Protein AF-A0A5D6V0F7-F1 (afdb_monomer)

Secondary structure (DSSP, 8-state):
----TTSPPTTGGG-TTSEETTEE--HHHHHTT-S---SSSS--HHHHTTS-GGGHHHHHHHHHHS--HHHHHHHHTT---SS-TTTS----HHHHHHHHHHHHHHHTS-HHHHHIIIIITTTT--S-TTPPTT-TTSPPPEETT-PBPPP---TTTGGGTT----HHHHHHHHHHHHT--SHHHHHHTS--EE-TTS-EE-SS-EEEE-TTS-EEEEEEEEETTEEEEEEEEGGGTEEEEEEESEE-TTHHHHHHHHHHHHHHHHH---HHHHHHHHHHTSTT---HHHHHHHHHHH-TT----HHHHHHHHHHHHHTT-HHHHHHHHHHHHHH-TT-HHHHHHHHHHHHHTT-HHHHHHHHHHHHHH-TT-HHHHHHHHHHHHHTT-

Organism: NCBI:txid2606448

InterPro domains:
  IPR001466 Beta-lactamase-related [PF00144] (17-261)
  IPR011990 Tetratricopeptide-like helical domain superfamily [G3DSA:1.25.40.10] (270-389)
  IPR011990 Tetratricopeptide-like helical domain superfamily [SSF48452] (279-384)
  IPR012338 Beta-lactamase/transpeptidase-like [G3DSA:3.40.710.10] (6-268)
  IPR012338 Beta-lactamase/transpeptidase-like [SSF56601] (15-266)
  IPR019734 Tetratricopeptide repeat [PS50005] (306-339)
  IPR019734 Tetratricopeptide repeat [PS50005] (340-373)
  IPR019734 Tetratricopeptide repeat [SM00028] (306-339)
  IPR019734 Tetratricopeptide repeat [SM00028] (340-373)

Sequence (389 aa):
MPLSYDHCPHSLGKYPNLAYAGQPIKLVHLANTTSALPDNLPDLTAILQQAPPDSIPALILRASSTYTKQQFYADLHAVKPDTVPGLIPRHSNAGAQLLAYILESVYQTPYEKLVEKYIAKPLQLQSAVQAKAGNSQLAVGHNEKGHRMPYHFIGNLEPSGGLRYSAADMVKYLAYQLAESNKAVALSHQITWGRVDAEAIGLNWTMRQTPDSKRQFVHTGGTFGFASYCSFYPELGFGIVVLANESDPQTQGRLWDLAHQIVEGVYGVPPALQAFRSALASKDHGRALDVYNAVKKTHPELHLSEDAVNEWGYVLARQGQIKQAVELFQLNVDLHPNSWNTYDSLGEAYEMQGNSALAISNYQQSLALNPQNTGAVEHLKKLRVGAGK

Nearest PDB structures (foldseek):
  8umr-assembly1_A  TM=6.926E-01  e=6.470E-05  synthetic construct
  8ump-assembly1_A  TM=6.816E-01  e=7.873E-05  synthetic construct
  6b85-assembly1_J  TM=5.996E-01  e=1.418E-04  synthetic construct
  7bev-assembly1_A  TM=6.591E-01  e=6.512E-03  Homo sapiens
  3wxx-assembly2_C  TM=4.905E-01  e=9.642E-03  Aeromonas hydrophila

Structure (mmCIF, N/CA/C/O backbone):
data_AF-A0A5D6V0F7-F1
#
_entry.id   AF-A0A5D6V0F7-F1
#
loop_
_atom_site.group_PDB
_atom_site.id
_atom_site.type_symbol
_atom_site.label_atom_id
_atom_site.label_alt_id
_atom_site.label_comp_id
_atom_site.label_asym_id
_atom_site.label_entity_id
_atom_site.label_seq_id
_atom_site.pdbx_PDB_ins_code
_atom_site.Cartn_x
_atom_site.Cartn_y
_atom_site.Cartn_z
_atom_site.occupancy
_atom_site.B_iso_or_equiv
_atom_site.auth_seq_id
_atom_site.auth_comp_id
_atom_site.auth_asym_id
_atom_site.auth_atom_id
_atom_site.pdbx_PDB_model_num
ATOM 1 N N . MET A 1 1 ? -7.078 11.635 -28.060 1.00 26.28 1 MET A N 1
ATOM 2 C CA . MET A 1 1 ? -7.978 10.492 -27.806 1.00 26.28 1 MET A CA 1
ATOM 3 C C . MET A 1 1 ? -7.935 10.205 -26.319 1.00 26.28 1 MET A C 1
ATOM 5 O O . MET A 1 1 ? -6.824 10.149 -25.801 1.00 26.28 1 MET A O 1
ATOM 9 N N . PRO A 1 2 ? -9.071 10.104 -25.614 1.00 27.70 2 PRO A N 1
ATOM 10 C CA . PRO A 1 2 ? -9.033 9.632 -24.241 1.00 27.70 2 PRO A CA 1
ATOM 11 C C . PRO A 1 2 ? -8.562 8.177 -24.297 1.00 27.70 2 PRO A C 1
ATOM 13 O O . PRO A 1 2 ? -9.155 7.360 -25.000 1.00 27.70 2 PRO A O 1
ATOM 16 N N . LEU A 1 3 ? -7.445 7.872 -23.640 1.00 36.00 3 LEU A N 1
ATOM 17 C CA . LEU A 1 3 ? -7.059 6.495 -23.359 1.00 36.00 3 LEU A CA 1
ATOM 18 C C . LEU A 1 3 ? -8.162 5.926 -22.461 1.00 36.00 3 LEU A C 1
ATOM 20 O O . LEU A 1 3 ? -8.153 6.141 -21.256 1.00 36.00 3 LEU A O 1
ATOM 24 N N . SER A 1 4 ? -9.164 5.275 -23.048 1.00 41.28 4 SER A N 1
ATOM 25 C CA . SER A 1 4 ? -10.044 4.396 -22.286 1.00 41.28 4 SER A CA 1
ATOM 26 C C . SER A 1 4 ? -9.151 3.248 -21.818 1.00 41.28 4 SER A C 1
ATOM 28 O O . SER A 1 4 ? -8.715 2.421 -22.622 1.00 41.28 4 SER A O 1
ATOM 30 N N . TYR A 1 5 ? -8.816 3.236 -20.527 1.00 54.44 5 TYR A N 1
ATOM 31 C CA . TYR A 1 5 ? -7.991 2.198 -19.898 1.00 54.44 5 TYR A CA 1
ATOM 32 C C . TYR A 1 5 ? -8.619 0.795 -19.977 1.00 54.44 5 TYR A C 1
ATOM 34 O O . TYR A 1 5 ? -7.986 -0.183 -19.581 1.00 54.44 5 TYR A O 1
ATOM 42 N N . ASP A 1 6 ? -9.836 0.695 -20.525 1.00 52.91 6 ASP A N 1
ATOM 43 C CA . ASP A 1 6 ? -10.546 -0.551 -20.805 1.00 52.91 6 ASP A CA 1
ATOM 44 C C . ASP A 1 6 ? -9.949 -1.370 -21.949 1.00 52.91 6 ASP A C 1
ATOM 46 O O . ASP A 1 6 ? -10.315 -2.535 -22.120 1.00 52.91 6 ASP A O 1
ATOM 50 N N . HIS A 1 7 ? -9.048 -0.786 -22.739 1.00 56.06 7 HIS A N 1
ATOM 51 C CA . HIS A 1 7 ? -8.465 -1.460 -23.890 1.00 56.06 7 HIS A CA 1
ATOM 52 C C . HIS A 1 7 ? -7.296 -2.360 -23.477 1.00 56.06 7 HIS A C 1
ATOM 54 O O . HIS A 1 7 ? -6.361 -1.937 -22.793 1.00 56.06 7 HIS A O 1
ATOM 60 N N . CYS A 1 8 ? -7.324 -3.601 -23.964 1.00 56.31 8 CYS A N 1
ATOM 61 C CA . CYS A 1 8 ? -6.153 -4.467 -23.995 1.00 56.31 8 CYS A CA 1
ATOM 62 C C . CYS A 1 8 ? -5.141 -3.862 -24.991 1.00 56.31 8 CYS A C 1
ATOM 64 O O . CYS A 1 8 ? -5.487 -3.681 -26.164 1.00 56.31 8 CYS A O 1
ATOM 66 N N . PRO A 1 9 ? -3.917 -3.496 -24.570 1.00 60.56 9 PRO A N 1
ATOM 67 C CA . PRO A 1 9 ? -2.890 -3.001 -25.477 1.00 60.56 9 PRO A CA 1
ATOM 68 C C . PRO A 1 9 ? -2.654 -3.989 -26.618 1.00 60.56 9 PRO A C 1
ATOM 70 O O . PRO A 1 9 ? -2.583 -5.195 -26.393 1.00 60.56 9 PRO A O 1
ATOM 73 N N . HIS A 1 10 ? -2.436 -3.494 -27.837 1.00 57.69 10 HIS A N 1
ATOM 74 C CA . HIS A 1 10 ? -2.118 -4.355 -28.983 1.00 57.69 10 HIS A CA 1
ATOM 75 C C . HIS A 1 10 ? -0.877 -5.241 -28.730 1.00 57.69 10 HIS A C 1
ATOM 77 O O . HIS A 1 10 ? -0.786 -6.354 -29.243 1.00 57.69 10 HIS A O 1
ATOM 83 N N . SER A 1 11 ? 0.051 -4.787 -27.876 1.00 60.19 11 SER A N 1
ATOM 84 C CA . SER A 1 11 ? 1.195 -5.571 -27.394 1.00 60.19 11 SER A CA 1
ATOM 85 C C . SER A 1 11 ? 0.802 -6.770 -26.519 1.00 60.19 11 SER A C 1
ATOM 87 O O . SER A 1 11 ? 1.463 -7.803 -26.606 1.00 60.19 11 SER A O 1
ATOM 89 N N . LEU A 1 12 ? -0.280 -6.676 -25.734 1.00 63.06 12 LEU A N 1
ATOM 90 C CA . LEU A 1 12 ? -0.819 -7.790 -24.941 1.00 63.06 12 LEU A CA 1
ATOM 91 C C . LEU A 1 12 ? -1.639 -8.774 -25.783 1.00 63.06 12 LEU A C 1
ATOM 93 O O . LEU A 1 12 ? -1.770 -9.929 -25.397 1.00 63.06 12 LEU A O 1
ATOM 97 N N . GLY A 1 13 ? -2.106 -8.381 -26.974 1.00 62.00 13 GLY A N 1
ATOM 98 C CA . GLY A 1 13 ? -2.777 -9.288 -27.918 1.00 62.00 13 GLY A CA 1
ATOM 99 C C . GLY A 1 13 ? -1.926 -10.492 -28.360 1.00 62.00 13 GLY A C 1
ATOM 100 O O . GLY A 1 13 ? -2.460 -11.460 -28.891 1.00 62.00 13 GLY A O 1
ATOM 101 N N . LYS A 1 14 ? -0.610 -10.463 -28.105 1.00 76.75 14 LYS A N 1
ATOM 102 C CA . LYS A 1 14 ? 0.324 -11.585 -28.315 1.00 76.75 14 LYS A CA 1
ATOM 103 C C . LYS A 1 14 ? 0.365 -12.588 -27.150 1.00 76.75 14 LYS A C 1
ATOM 105 O O . LYS A 1 14 ? 1.062 -13.593 -27.250 1.00 76.75 14 LYS A O 1
ATOM 110 N N . TYR A 1 15 ? -0.376 -12.330 -26.073 1.00 85.88 15 TYR A N 1
ATOM 111 C CA . TYR A 1 15 ? -0.377 -13.114 -24.839 1.00 85.88 15 TYR A CA 1
ATOM 112 C C . TYR A 1 15 ? -1.802 -13.553 -24.468 1.00 85.88 15 TYR A C 1
ATOM 114 O O . TYR A 1 15 ? -2.392 -13.029 -23.521 1.00 85.88 15 TYR A O 1
ATOM 122 N N . PRO A 1 16 ? -2.389 -14.525 -25.192 1.00 87.38 16 PRO A N 1
ATOM 123 C CA . PRO A 1 16 ? -3.743 -15.006 -24.904 1.00 87.38 16 PRO A CA 1
ATOM 124 C C . PRO A 1 16 ? -3.869 -15.654 -23.515 1.00 87.38 16 PRO A C 1
ATOM 126 O O . PRO A 1 16 ? -4.972 -15.773 -22.992 1.00 87.38 16 PRO A O 1
ATOM 129 N N . ASN A 1 17 ? -2.746 -16.055 -22.907 1.00 92.50 17 ASN A N 1
ATOM 130 C CA . ASN A 1 17 ? -2.675 -16.591 -21.550 1.00 92.50 17 ASN A CA 1
ATOM 131 C C . ASN A 1 17 ? -2.894 -15.528 -20.456 1.00 92.50 17 ASN A C 1
ATOM 133 O O . ASN A 1 17 ? -3.180 -15.888 -19.319 1.00 92.50 17 ASN A O 1
ATOM 137 N N . LEU A 1 18 ? -2.803 -14.232 -20.778 1.00 92.88 18 LEU A N 1
ATOM 138 C CA . LEU A 1 18 ? -3.062 -13.129 -19.843 1.00 92.88 18 LEU A CA 1
ATOM 139 C C . LEU A 1 18 ? -4.557 -12.808 -19.756 1.00 92.88 18 LEU A C 1
ATOM 141 O O . LEU A 1 18 ? -4.997 -11.667 -19.922 1.00 92.88 18 LEU A O 1
ATOM 145 N N . ALA A 1 19 ? -5.340 -13.853 -19.519 1.00 92.50 19 ALA A N 1
ATOM 146 C CA . ALA A 1 19 ? -6.777 -13.803 -19.348 1.00 92.50 19 ALA A CA 1
ATOM 147 C C . ALA A 1 19 ? -7.229 -14.921 -18.405 1.00 92.50 19 ALA A C 1
ATOM 149 O O . ALA A 1 19 ? -6.636 -15.998 -18.376 1.00 92.50 19 ALA A O 1
ATOM 150 N N . TYR A 1 20 ? -8.324 -14.688 -17.687 1.00 93.62 20 TYR A N 1
ATOM 151 C CA . TYR A 1 20 ? -9.005 -15.712 -16.897 1.00 93.62 20 TYR A CA 1
ATOM 152 C C . TYR A 1 20 ? -10.447 -15.838 -17.371 1.00 93.62 20 TYR A C 1
ATOM 154 O O . TYR A 1 20 ? -11.143 -14.833 -17.489 1.00 93.62 20 TYR A O 1
ATOM 162 N N . ALA A 1 21 ? -10.898 -17.059 -17.670 1.00 92.06 21 ALA A N 1
ATOM 163 C CA . ALA A 1 21 ? -12.250 -17.318 -18.181 1.00 92.06 21 ALA A CA 1
ATOM 164 C C . ALA A 1 21 ? -12.651 -16.402 -19.366 1.00 92.06 21 ALA A C 1
ATOM 166 O O . ALA A 1 21 ? -13.784 -15.936 -19.461 1.00 92.06 21 ALA A O 1
ATOM 167 N N . GLY A 1 22 ? -11.699 -16.106 -20.260 1.00 88.56 22 GLY A N 1
ATOM 168 C CA . GLY A 1 22 ? -11.904 -15.227 -21.418 1.00 88.56 22 GLY A CA 1
ATOM 169 C C . GLY A 1 22 ? -11.864 -13.721 -21.119 1.00 88.56 22 GLY A C 1
ATOM 170 O O . GLY A 1 22 ? -11.956 -12.933 -22.055 1.00 88.56 22 GLY A O 1
ATOM 171 N N . GLN A 1 23 ? -11.690 -13.309 -19.859 1.00 91.00 23 GLN A N 1
ATOM 172 C CA . GLN A 1 23 ? -11.535 -11.907 -19.463 1.00 91.00 23 GLN A CA 1
ATOM 173 C C . GLN A 1 23 ? -10.049 -11.512 -19.461 1.00 91.00 23 GLN A C 1
ATOM 175 O O . GLN A 1 23 ? -9.295 -12.030 -18.631 1.00 91.00 23 GLN A O 1
ATOM 180 N N . PRO A 1 24 ? -9.597 -10.626 -20.370 1.00 91.88 24 PRO A N 1
ATOM 181 C CA . PRO A 1 24 ? -8.190 -10.256 -20.474 1.00 91.88 24 PRO A CA 1
ATOM 182 C C . PRO A 1 24 ? -7.754 -9.264 -19.390 1.00 91.88 24 PRO A C 1
ATOM 184 O O . PRO A 1 24 ? -8.543 -8.461 -18.883 1.00 91.88 24 PRO A O 1
ATOM 187 N N . ILE A 1 25 ? -6.454 -9.256 -19.096 1.00 92.56 25 ILE A N 1
ATOM 188 C CA . ILE A 1 25 ? -5.818 -8.187 -18.321 1.00 92.56 25 ILE A CA 1
ATOM 189 C C . ILE A 1 25 ? -5.857 -6.874 -19.124 1.00 92.56 25 ILE A C 1
ATOM 191 O O . ILE A 1 25 ? -5.524 -6.836 -20.310 1.00 92.56 25 ILE A O 1
ATOM 195 N N . LYS A 1 26 ? -6.247 -5.779 -18.463 1.00 92.19 26 LYS A N 1
ATOM 196 C CA . LYS A 1 26 ? -6.319 -4.417 -19.012 1.00 92.19 26 LYS A CA 1
ATOM 197 C C . LYS A 1 26 ? -5.250 -3.526 -18.381 1.00 92.19 26 LYS A C 1
ATOM 199 O O . LYS A 1 26 ? -4.721 -3.848 -17.318 1.00 92.19 26 LYS A O 1
ATOM 204 N N . LEU A 1 27 ? -4.984 -2.365 -18.987 1.00 92.00 27 LEU A N 1
ATOM 205 C CA . LEU A 1 27 ? -4.040 -1.382 -18.435 1.00 92.00 27 LEU A CA 1
ATOM 206 C C . LEU A 1 27 ? -4.417 -0.933 -17.024 1.00 92.00 27 LEU A C 1
ATOM 208 O O . LEU A 1 27 ? -3.541 -0.833 -16.170 1.00 92.00 27 LEU A O 1
ATOM 212 N N . VAL A 1 28 ? -5.710 -0.702 -16.777 1.00 93.81 28 VAL A N 1
ATOM 213 C CA . VAL A 1 28 ? -6.185 -0.319 -15.442 1.00 93.81 28 VAL A CA 1
ATOM 214 C C . VAL A 1 28 ? -5.853 -1.388 -14.402 1.00 93.81 28 VAL A C 1
ATOM 216 O O . VAL A 1 28 ? -5.380 -1.030 -13.334 1.00 93.81 28 VAL A O 1
ATOM 219 N N . HIS A 1 29 ? -5.961 -2.680 -14.741 1.00 95.12 29 HIS A N 1
ATOM 220 C CA . HIS A 1 29 ? -5.650 -3.763 -13.803 1.00 95.12 29 HIS A CA 1
ATOM 221 C C . HIS A 1 29 ? -4.162 -3.800 -13.419 1.00 95.12 29 HIS A C 1
ATOM 223 O O . HIS A 1 29 ? -3.817 -4.150 -12.294 1.00 95.12 29 HIS A O 1
ATOM 229 N N . LEU A 1 30 ? -3.263 -3.450 -14.348 1.00 94.75 30 LEU A N 1
ATOM 230 C CA . LEU A 1 30 ? -1.832 -3.309 -14.046 1.00 94.75 30 LEU A CA 1
ATOM 231 C C . LEU A 1 30 ? -1.581 -2.105 -13.133 1.00 94.75 30 LEU A C 1
ATOM 233 O O . LEU A 1 30 ? -0.787 -2.190 -12.205 1.00 94.75 30 LEU A O 1
ATOM 237 N N . ALA A 1 31 ? -2.261 -0.991 -13.408 1.00 94.69 31 ALA A N 1
ATOM 238 C CA . ALA A 1 31 ? -2.052 0.278 -12.723 1.00 94.69 31 ALA A CA 1
ATOM 239 C C . ALA A 1 31 ? -2.743 0.378 -11.356 1.00 94.69 31 ALA A C 1
ATOM 241 O O . ALA A 1 31 ? -2.400 1.264 -10.589 1.00 94.69 31 ALA A O 1
ATOM 242 N N . ASN A 1 32 ? -3.707 -0.485 -11.047 1.00 94.75 32 ASN A N 1
ATOM 243 C CA . ASN A 1 32 ? -4.410 -0.499 -9.762 1.00 94.75 32 ASN A CA 1
ATOM 244 C C . ASN A 1 32 ? -4.220 -1.815 -8.995 1.00 94.75 32 ASN A C 1
ATOM 246 O O . ASN A 1 32 ? -5.048 -2.154 -8.160 1.00 94.75 32 ASN A O 1
ATOM 250 N N . THR A 1 33 ? -3.165 -2.562 -9.340 1.00 93.88 33 THR A N 1
ATOM 251 C CA . THR A 1 33 ? -2.746 -3.817 -8.695 1.00 93.88 33 THR A CA 1
ATOM 252 C C . THR A 1 33 ? -3.777 -4.954 -8.723 1.00 93.88 33 THR A C 1
ATOM 254 O O . THR A 1 33 ? -3.645 -5.926 -7.999 1.00 93.88 33 THR A O 1
ATOM 257 N N . THR A 1 34 ? -4.767 -4.941 -9.619 1.00 95.12 34 THR A N 1
ATOM 258 C CA . THR A 1 34 ? -5.782 -6.019 -9.728 1.00 95.12 34 THR A CA 1
ATOM 259 C C . THR A 1 34 ? -5.563 -6.955 -10.923 1.00 95.12 34 THR A C 1
ATOM 261 O O . THR A 1 34 ? -6.461 -7.672 -11.364 1.00 95.12 34 THR A O 1
ATOM 264 N N . SER A 1 35 ? -4.358 -6.959 -11.495 1.00 94.88 35 SER A N 1
ATOM 265 C CA . SER A 1 35 ? -4.031 -7.696 -12.728 1.00 94.88 35 SER A CA 1
ATOM 266 C C . SER A 1 35 ? -4.088 -9.217 -12.620 1.00 94.88 35 SER A C 1
ATOM 268 O O . SER A 1 35 ? -4.150 -9.883 -13.649 1.00 94.88 35 SER A O 1
ATOM 270 N N . ALA A 1 36 ? -4.049 -9.760 -11.403 1.00 94.12 36 ALA A N 1
ATOM 271 C CA . ALA A 1 36 ? -3.846 -11.180 -11.132 1.00 94.12 36 ALA A CA 1
ATOM 272 C C . ALA A 1 36 ? -2.508 -11.756 -11.656 1.00 94.12 36 ALA A C 1
ATOM 274 O O . ALA A 1 36 ? -2.341 -12.975 -11.684 1.00 94.12 36 ALA A O 1
ATOM 275 N N . LEU A 1 37 ? -1.541 -10.906 -12.021 1.00 94.38 37 LEU A N 1
ATOM 276 C CA . LEU A 1 37 ? -0.167 -11.327 -12.304 1.00 94.38 37 LEU A CA 1
ATOM 277 C C . LEU A 1 37 ? 0.550 -11.796 -11.025 1.00 94.38 37 LEU A C 1
ATOM 279 O O . LEU A 1 37 ? 0.178 -11.362 -9.931 1.00 94.38 37 LEU A O 1
ATOM 283 N N . PRO A 1 38 ? 1.584 -12.654 -11.145 1.00 93.00 38 PRO A N 1
ATOM 284 C CA . PRO A 1 38 ? 2.461 -12.973 -10.021 1.00 93.00 38 PRO A CA 1
ATOM 285 C C . PRO A 1 38 ? 3.159 -11.714 -9.502 1.00 93.00 38 PRO A C 1
ATOM 287 O O . PRO A 1 38 ? 3.306 -10.731 -10.234 1.00 93.00 38 PRO A O 1
ATOM 290 N N . ASP A 1 39 ? 3.626 -11.749 -8.252 1.00 90.31 39 ASP A N 1
ATOM 291 C CA . ASP A 1 39 ? 4.276 -10.575 -7.671 1.00 90.31 39 ASP A CA 1
ATOM 292 C C . ASP A 1 39 ? 5.560 -10.213 -8.434 1.00 90.31 39 ASP A C 1
ATOM 294 O O . ASP A 1 39 ? 5.743 -9.077 -8.865 1.00 90.31 39 ASP A O 1
ATOM 298 N N . ASN A 1 40 ? 6.414 -11.204 -8.703 1.00 90.19 40 ASN A N 1
ATOM 299 C CA . ASN A 1 40 ? 7.696 -11.009 -9.374 1.00 90.19 40 ASN A CA 1
ATOM 300 C C . ASN A 1 40 ? 7.862 -11.950 -10.570 1.00 90.19 40 ASN A C 1
ATOM 302 O O . ASN A 1 40 ? 7.380 -13.082 -10.562 1.00 90.19 40 ASN A O 1
ATOM 306 N N . LEU A 1 41 ? 8.597 -11.471 -11.574 1.00 90.31 41 LEU A N 1
ATOM 307 C CA . LEU A 1 41 ? 9.178 -12.281 -12.638 1.00 90.31 41 LEU A CA 1
ATOM 308 C C . LEU A 1 41 ? 10.698 -12.005 -12.675 1.00 90.31 41 LEU A C 1
ATOM 310 O O . LEU A 1 41 ? 11.079 -10.830 -12.672 1.00 90.31 41 LEU A O 1
ATOM 314 N N . PRO A 1 42 ? 11.562 -13.042 -12.659 1.00 89.94 42 PRO A N 1
ATOM 315 C CA . PRO A 1 42 ? 11.203 -14.457 -12.581 1.00 89.94 42 PRO A CA 1
ATOM 316 C C . PRO A 1 42 ? 10.600 -14.787 -11.207 1.00 89.94 42 PRO A C 1
ATOM 318 O O . PRO A 1 42 ? 10.875 -14.110 -10.215 1.00 89.94 42 PRO A O 1
ATOM 321 N N . ASP A 1 43 ? 9.768 -15.824 -11.146 1.00 89.38 43 ASP A N 1
ATOM 322 C CA . ASP A 1 43 ? 9.220 -16.292 -9.875 1.00 89.38 43 ASP A CA 1
ATOM 323 C C . ASP A 1 43 ? 10.321 -16.992 -9.060 1.00 89.38 43 ASP A C 1
ATOM 325 O O . ASP A 1 43 ? 10.827 -18.053 -9.430 1.00 89.38 43 ASP A O 1
ATOM 329 N N . LEU A 1 44 ? 10.712 -16.368 -7.947 1.00 88.62 44 LEU A N 1
ATOM 330 C CA . LEU A 1 44 ? 11.743 -16.864 -7.033 1.00 88.62 44 LEU A CA 1
ATOM 331 C C . LEU A 1 44 ? 11.158 -17.518 -5.775 1.00 88.62 44 LEU A C 1
ATOM 333 O O . LEU A 1 44 ? 11.922 -17.923 -4.898 1.00 88.62 44 LEU A O 1
ATOM 337 N N . THR A 1 45 ? 9.833 -17.647 -5.670 1.00 87.31 45 THR A N 1
ATOM 338 C CA . THR A 1 45 ? 9.129 -18.033 -4.435 1.00 87.31 45 THR A CA 1
ATOM 339 C C . THR A 1 45 ? 9.683 -19.325 -3.834 1.00 87.31 45 THR A C 1
ATOM 341 O O . THR A 1 45 ? 10.068 -19.347 -2.665 1.00 87.31 45 THR A O 1
ATOM 344 N N . ALA A 1 46 ? 9.828 -20.381 -4.642 1.00 87.56 46 ALA A N 1
ATOM 345 C CA . ALA A 1 46 ? 10.335 -21.675 -4.177 1.00 87.56 46 ALA A CA 1
ATOM 346 C C . ALA A 1 46 ? 11.782 -21.613 -3.650 1.00 87.56 46 ALA A C 1
ATOM 348 O O . ALA A 1 46 ? 12.127 -22.321 -2.705 1.00 87.56 46 ALA A O 1
ATOM 349 N N . ILE A 1 47 ? 12.623 -20.765 -4.251 1.00 88.06 47 ILE A N 1
ATOM 350 C CA . ILE A 1 47 ? 14.023 -20.584 -3.844 1.00 88.06 47 ILE A CA 1
ATOM 351 C C . ILE A 1 47 ? 14.082 -19.793 -2.535 1.00 88.06 47 ILE A C 1
ATOM 353 O O . ILE A 1 47 ? 14.813 -20.167 -1.621 1.00 88.06 47 ILE A O 1
ATOM 357 N N . LEU A 1 48 ? 13.305 -18.712 -2.431 1.00 87.88 48 LEU A N 1
ATOM 358 C CA . LEU A 1 48 ? 13.335 -17.817 -1.275 1.00 87.88 48 LEU A CA 1
ATOM 359 C C . LEU A 1 48 ? 12.731 -18.453 -0.020 1.00 87.88 48 LEU A C 1
ATOM 361 O O . LEU A 1 48 ? 13.266 -18.251 1.063 1.00 87.88 48 LEU A O 1
ATOM 365 N N . GLN A 1 49 ? 11.691 -19.281 -0.157 1.00 86.44 49 GLN A N 1
ATOM 366 C CA . GLN A 1 49 ? 11.078 -19.999 0.971 1.00 86.44 49 GLN A CA 1
ATOM 367 C C . GLN A 1 49 ? 12.048 -20.937 1.706 1.00 86.44 49 GLN A C 1
ATOM 369 O O . GLN A 1 49 ? 11.850 -21.235 2.881 1.00 86.44 49 GLN A O 1
ATOM 374 N N . GLN A 1 50 ? 13.085 -21.422 1.023 1.00 87.62 50 GLN A N 1
ATOM 375 C CA . GLN A 1 50 ? 14.079 -22.341 1.589 1.00 87.62 50 GLN A CA 1
ATOM 376 C C . GLN A 1 50 ? 15.378 -21.626 1.987 1.00 87.62 50 GLN A C 1
ATOM 378 O O . GLN A 1 50 ? 16.271 -22.240 2.574 1.00 87.62 50 GLN A O 1
ATOM 383 N N . ALA A 1 51 ? 15.510 -20.344 1.647 1.00 90.44 51 ALA A N 1
ATOM 384 C CA . ALA A 1 51 ? 16.736 -19.594 1.841 1.00 90.44 51 ALA A CA 1
ATOM 385 C C . ALA A 1 51 ? 16.864 -19.084 3.288 1.00 90.44 51 ALA A C 1
ATOM 387 O O . ALA A 1 51 ? 15.893 -18.585 3.860 1.00 90.44 51 ALA A O 1
ATOM 388 N N . PRO A 1 52 ? 18.072 -19.113 3.881 1.00 90.06 52 PRO A N 1
ATOM 389 C CA . PRO A 1 52 ? 18.343 -18.372 5.108 1.00 90.06 52 PRO A CA 1
ATOM 390 C C . PRO A 1 52 ? 18.024 -16.877 4.922 1.00 90.06 52 PRO A C 1
ATOM 392 O O . PRO A 1 52 ? 18.455 -16.318 3.905 1.00 90.06 52 PRO A O 1
ATOM 395 N N . PRO A 1 53 ? 17.364 -16.198 5.884 1.00 85.00 53 PRO A N 1
ATOM 396 C CA . PRO A 1 53 ? 16.948 -14.799 5.734 1.00 85.00 53 PRO A CA 1
ATOM 397 C C . PRO A 1 53 ? 18.075 -13.851 5.301 1.00 85.00 53 PRO A C 1
ATOM 399 O O . PRO A 1 53 ? 17.913 -13.073 4.365 1.00 85.00 53 PRO A O 1
ATOM 402 N N . ASP A 1 54 ? 19.264 -13.996 5.895 1.00 86.25 54 ASP A N 1
ATOM 403 C CA . ASP A 1 54 ? 20.430 -13.155 5.586 1.00 86.25 54 ASP A CA 1
ATOM 404 C C . ASP A 1 54 ? 20.961 -13.347 4.147 1.00 86.25 54 ASP A C 1
ATOM 406 O O . ASP A 1 54 ? 21.692 -12.502 3.632 1.00 86.25 54 ASP A O 1
ATOM 410 N N . SER A 1 55 ? 20.598 -14.446 3.474 1.00 88.88 55 SER A N 1
ATOM 411 C CA . SER A 1 55 ? 21.032 -14.754 2.103 1.00 88.88 55 SER A CA 1
ATOM 412 C C . SER A 1 55 ? 20.061 -14.272 1.018 1.00 88.88 55 SER A C 1
ATOM 414 O O . SER A 1 55 ? 20.467 -14.121 -0.138 1.00 88.88 55 SER A O 1
ATOM 416 N N . ILE A 1 56 ? 18.802 -13.990 1.379 1.00 88.75 56 ILE A N 1
ATOM 417 C CA . ILE A 1 56 ? 17.730 -13.601 0.447 1.00 88.75 56 ILE A CA 1
ATOM 418 C C . ILE A 1 56 ? 18.134 -12.410 -0.443 1.00 88.75 56 ILE A C 1
ATOM 420 O O . ILE A 1 56 ? 18.005 -12.522 -1.666 1.00 88.75 56 ILE A O 1
ATOM 424 N N . PRO A 1 57 ? 18.692 -11.303 0.091 1.00 88.88 57 PRO A N 1
ATOM 425 C CA . PRO A 1 57 ? 19.066 -10.152 -0.730 1.00 88.88 57 PRO A CA 1
ATOM 426 C C . PRO A 1 57 ? 20.094 -10.497 -1.813 1.00 88.88 57 PRO A C 1
ATOM 428 O O . PRO A 1 57 ? 19.961 -10.072 -2.959 1.00 88.88 57 PRO A O 1
ATOM 431 N N . ALA A 1 58 ? 21.098 -11.313 -1.480 1.00 88.25 58 ALA A N 1
ATOM 432 C CA . ALA A 1 58 ? 22.122 -11.739 -2.430 1.00 88.25 58 ALA A CA 1
ATOM 433 C C . ALA A 1 58 ? 21.551 -12.659 -3.523 1.00 88.25 58 ALA A C 1
ATOM 435 O O . ALA A 1 58 ? 21.928 -12.529 -4.690 1.00 88.25 58 ALA A O 1
ATOM 436 N N . LEU A 1 59 ? 20.626 -13.558 -3.167 1.00 89.62 59 LEU A N 1
ATOM 437 C CA . LEU A 1 59 ? 19.946 -14.435 -4.125 1.00 89.62 59 LEU A CA 1
ATOM 438 C C . LEU A 1 59 ? 19.107 -13.635 -5.122 1.00 89.62 59 LEU A C 1
ATOM 440 O O . LEU A 1 59 ? 19.229 -13.856 -6.327 1.00 89.62 59 LEU A O 1
ATOM 444 N N . ILE A 1 60 ? 18.323 -12.669 -4.634 1.00 88.25 60 ILE A N 1
ATOM 445 C CA . ILE A 1 60 ? 17.521 -11.788 -5.488 1.00 88.25 60 ILE A CA 1
ATOM 446 C C . ILE A 1 60 ? 18.431 -10.975 -6.414 1.00 88.25 60 ILE A C 1
ATOM 448 O O . ILE A 1 60 ? 18.225 -10.981 -7.622 1.00 88.25 60 ILE A O 1
ATOM 452 N N . LEU A 1 61 ? 19.486 -10.334 -5.894 1.00 85.81 61 LEU A N 1
ATOM 453 C CA . LEU A 1 61 ? 20.428 -9.574 -6.730 1.00 85.81 61 LEU A CA 1
ATOM 454 C C . LEU A 1 61 ? 21.078 -10.439 -7.812 1.00 85.81 61 LEU A C 1
ATOM 456 O O . LEU A 1 61 ? 21.239 -9.999 -8.951 1.00 85.81 61 LEU A O 1
ATOM 460 N N . ARG A 1 62 ? 21.440 -11.681 -7.479 1.00 86.69 62 ARG A N 1
ATOM 461 C CA . ARG A 1 62 ? 22.035 -12.609 -8.440 1.00 86.69 62 ARG A CA 1
ATOM 462 C C . ARG A 1 62 ? 21.041 -12.990 -9.532 1.00 86.69 62 ARG A C 1
ATOM 464 O O . ARG A 1 62 ? 21.408 -12.911 -10.699 1.00 86.69 62 ARG A O 1
ATOM 471 N N . ALA A 1 63 ? 19.820 -13.377 -9.169 1.00 85.69 63 ALA A N 1
ATOM 472 C CA . ALA A 1 63 ? 18.789 -13.761 -10.131 1.00 85.69 63 ALA A CA 1
ATOM 473 C C . ALA A 1 63 ? 18.422 -12.594 -11.055 1.00 85.69 63 ALA A C 1
ATOM 475 O O . ALA A 1 63 ? 18.347 -12.741 -12.271 1.00 85.69 63 ALA A O 1
ATOM 476 N N . SER A 1 64 ? 18.270 -11.410 -10.475 1.00 82.44 64 SER A N 1
ATOM 477 C CA . SER A 1 64 ? 17.823 -10.226 -11.190 1.00 82.44 64 SER A CA 1
ATOM 478 C C . SER A 1 64 ? 18.920 -9.552 -12.027 1.00 82.44 64 SER A C 1
ATOM 480 O O . SER A 1 64 ? 18.604 -8.857 -12.988 1.00 82.44 64 SER A O 1
ATOM 482 N N . SER A 1 65 ? 20.209 -9.756 -11.723 1.00 81.50 65 SER A N 1
ATOM 483 C CA . SER A 1 65 ? 21.312 -9.157 -12.502 1.00 81.50 65 SER A CA 1
ATOM 484 C C . SER A 1 65 ? 21.504 -9.781 -13.888 1.00 81.50 65 SER A C 1
ATOM 486 O O . SER A 1 65 ? 22.048 -9.134 -14.782 1.00 81.50 65 SER A O 1
ATOM 488 N N . THR A 1 66 ? 21.037 -11.014 -14.090 1.00 82.06 66 THR A N 1
ATOM 489 C CA . THR A 1 66 ? 21.081 -11.718 -15.382 1.00 82.06 66 THR A CA 1
ATOM 490 C C . THR A 1 66 ? 19.729 -11.743 -16.096 1.00 82.06 66 THR A C 1
ATOM 492 O O . THR A 1 66 ? 19.649 -12.216 -17.230 1.00 82.06 66 THR A O 1
ATOM 495 N N . TYR A 1 67 ? 18.674 -11.226 -15.461 1.00 87.19 67 TYR A N 1
ATOM 496 C CA . TYR A 1 67 ? 17.317 -11.267 -15.983 1.00 87.19 67 TYR A CA 1
ATOM 497 C C . TYR A 1 67 ? 17.046 -10.122 -16.960 1.00 87.19 67 TYR A C 1
ATOM 499 O O . TYR A 1 67 ? 17.079 -8.943 -16.597 1.00 87.19 67 TYR A O 1
ATOM 507 N N . THR A 1 68 ? 16.786 -10.458 -18.222 1.00 87.88 68 THR A N 1
ATOM 508 C CA . THR A 1 68 ? 16.570 -9.481 -19.295 1.00 87.88 68 THR A CA 1
ATOM 509 C C . THR A 1 68 ? 15.089 -9.236 -19.573 1.00 87.88 68 THR A C 1
ATOM 511 O O . THR A 1 68 ? 14.244 -10.098 -19.349 1.00 87.88 68 THR A O 1
ATOM 514 N N . LYS A 1 69 ? 14.778 -8.097 -20.199 1.00 87.25 69 LYS A N 1
ATOM 515 C CA . LYS A 1 69 ? 13.455 -7.807 -20.779 1.00 87.25 69 LYS A CA 1
ATOM 516 C C . LYS A 1 69 ? 12.957 -8.903 -21.734 1.00 87.25 69 LYS A C 1
ATOM 518 O O . LYS A 1 69 ? 11.761 -9.163 -21.805 1.00 87.25 69 LYS A O 1
ATOM 523 N N . GLN A 1 70 ? 13.864 -9.564 -22.459 1.00 89.19 70 GLN A N 1
ATOM 524 C CA . GLN A 1 70 ? 13.510 -10.693 -23.321 1.00 89.19 70 GLN A CA 1
ATOM 525 C C . GLN A 1 70 ? 13.066 -11.910 -22.500 1.00 89.19 70 GLN A C 1
ATOM 527 O O . GLN A 1 70 ? 12.074 -12.540 -22.858 1.00 89.19 70 GLN A O 1
ATOM 532 N N . GLN A 1 71 ? 13.760 -12.222 -21.399 1.00 91.44 71 GLN A N 1
ATOM 533 C CA . GLN A 1 71 ? 13.327 -13.277 -20.477 1.00 91.44 71 GLN A CA 1
ATOM 534 C C . GLN A 1 71 ? 12.024 -12.915 -19.766 1.00 91.44 71 GLN A C 1
ATOM 536 O O . GLN A 1 71 ? 11.162 -13.775 -19.678 1.00 91.44 71 GLN A O 1
ATOM 541 N N . PHE A 1 72 ? 11.821 -11.652 -19.376 1.00 91.88 72 PHE A N 1
ATOM 542 C CA . PHE A 1 72 ? 10.539 -11.192 -18.831 1.00 91.88 72 PHE A CA 1
ATOM 543 C C . PHE A 1 72 ? 9.368 -11.526 -19.760 1.00 91.88 72 PHE A C 1
ATOM 545 O O . PHE A 1 72 ? 8.391 -12.138 -19.340 1.00 91.88 72 PHE A O 1
ATOM 552 N N . TYR A 1 73 ? 9.478 -11.183 -21.046 1.00 90.62 73 TYR A N 1
ATOM 553 C CA . TYR A 1 73 ? 8.445 -11.516 -22.027 1.00 90.62 73 TYR A CA 1
ATOM 554 C C . TYR A 1 73 ? 8.319 -13.023 -22.290 1.00 90.62 73 TYR A C 1
ATOM 556 O O . TYR A 1 73 ? 7.212 -13.507 -22.515 1.00 90.62 73 TYR A O 1
ATOM 564 N N . ALA A 1 74 ? 9.421 -13.775 -22.236 1.00 92.06 74 ALA A N 1
ATOM 565 C CA . ALA A 1 74 ? 9.374 -15.231 -22.344 1.00 92.06 74 ALA A CA 1
ATOM 566 C C . ALA A 1 74 ? 8.614 -15.861 -21.163 1.00 92.06 74 ALA A C 1
ATOM 568 O O . ALA A 1 74 ? 7.713 -16.669 -21.378 1.00 92.06 74 ALA A O 1
ATOM 569 N N . ASP A 1 75 ? 8.910 -15.439 -19.935 1.00 93.50 75 ASP A N 1
ATOM 570 C CA . ASP A 1 75 ? 8.252 -15.929 -18.721 1.00 93.50 75 ASP A CA 1
ATOM 571 C C . ASP A 1 75 ? 6.785 -15.490 -18.657 1.00 93.50 75 ASP A C 1
ATOM 573 O O . ASP A 1 75 ? 5.929 -16.232 -18.173 1.00 93.50 75 ASP A O 1
ATOM 577 N N . LEU A 1 76 ? 6.454 -14.327 -19.226 1.00 93.25 76 LEU A N 1
ATOM 578 C CA . LEU A 1 76 ? 5.080 -13.842 -19.320 1.00 93.25 76 LEU A CA 1
ATOM 579 C C . LEU A 1 76 ? 4.166 -14.802 -20.105 1.00 93.25 76 LEU A C 1
ATOM 581 O O . LEU A 1 76 ? 2.973 -14.866 -19.816 1.00 93.25 76 LEU A O 1
ATOM 585 N N . HIS A 1 77 ? 4.697 -15.600 -21.043 1.00 91.88 77 HIS A N 1
ATOM 586 C CA . HIS A 1 77 ? 3.930 -16.656 -21.725 1.00 91.88 77 HIS A CA 1
ATOM 587 C C . HIS A 1 77 ? 3.569 -17.842 -20.817 1.00 91.88 77 HIS A C 1
ATOM 589 O O . HIS A 1 77 ? 2.623 -18.572 -21.117 1.00 91.88 77 HIS A O 1
ATOM 595 N N . ALA A 1 78 ? 4.300 -18.047 -19.719 1.00 93.25 78 ALA A N 1
ATOM 596 C CA . ALA A 1 78 ? 4.033 -19.108 -18.752 1.00 93.25 78 ALA A CA 1
ATOM 597 C C . ALA A 1 78 ? 3.037 -18.685 -17.660 1.00 93.25 78 ALA A C 1
ATOM 599 O O . ALA A 1 78 ? 2.496 -19.546 -16.960 1.00 93.25 78 ALA A O 1
ATOM 600 N N . VAL A 1 79 ? 2.772 -17.381 -17.521 1.00 94.06 79 VAL A N 1
ATOM 601 C CA . VAL A 1 79 ? 1.846 -16.845 -16.518 1.00 94.06 79 VAL A CA 1
ATOM 602 C C . VAL A 1 79 ? 0.429 -17.353 -16.759 1.00 94.06 79 VAL A C 1
ATOM 604 O O . VAL A 1 79 ? -0.077 -17.350 -17.883 1.00 94.06 79 VAL A O 1
ATOM 607 N N . LYS A 1 80 ? -0.223 -17.753 -15.668 1.00 92.62 80 LYS A N 1
ATOM 608 C CA . LYS A 1 80 ? -1.625 -18.159 -15.633 1.00 92.62 80 LYS A CA 1
ATOM 609 C C . LYS A 1 80 ? -2.310 -17.386 -14.511 1.00 92.62 80 LYS A C 1
ATOM 611 O O . LYS A 1 80 ? -2.076 -17.726 -13.352 1.00 92.62 80 LYS A O 1
ATOM 616 N N . PRO A 1 81 ? -3.113 -16.357 -14.827 1.00 92.94 81 PRO A N 1
ATOM 617 C CA . PRO A 1 81 ? -3.976 -15.737 -13.833 1.00 92.94 81 PRO A CA 1
ATOM 618 C C . PRO A 1 81 ? -4.818 -16.817 -13.143 1.00 92.94 81 PRO A C 1
ATOM 620 O O . PRO A 1 81 ? -5.335 -17.719 -13.801 1.00 92.94 81 PRO A O 1
ATOM 623 N N . ASP A 1 82 ? -4.930 -16.748 -11.825 1.00 91.12 82 ASP A N 1
ATOM 624 C CA . ASP A 1 82 ? -5.685 -17.693 -10.988 1.00 91.12 82 ASP A CA 1
ATOM 625 C C . ASP A 1 82 ? -7.074 -17.158 -10.597 1.00 91.12 82 ASP A C 1
ATOM 627 O O . ASP A 1 82 ? -7.882 -17.884 -10.022 1.00 91.12 82 ASP A O 1
ATOM 631 N N . THR A 1 83 ? -7.362 -15.901 -10.938 1.00 92.50 83 THR A N 1
ATOM 632 C CA . THR A 1 83 ? -8.632 -15.222 -10.688 1.00 92.50 83 THR A CA 1
ATOM 633 C C . THR A 1 83 ? -8.961 -14.247 -11.816 1.00 92.50 83 THR A C 1
ATOM 635 O O . THR A 1 83 ? -8.126 -13.950 -12.675 1.00 92.50 83 THR A O 1
ATOM 638 N N . VAL A 1 84 ? -10.191 -13.734 -11.809 1.00 94.12 84 VAL A N 1
ATOM 639 C CA . VAL A 1 84 ? -10.666 -12.722 -12.756 1.00 94.12 84 VAL A CA 1
ATOM 640 C C . VAL A 1 84 ? -9.877 -11.417 -12.546 1.00 94.12 84 VAL A C 1
ATOM 642 O O . VAL A 1 84 ? -9.925 -10.857 -11.448 1.00 94.12 84 VAL A O 1
ATOM 645 N N . PRO A 1 85 ? -9.172 -10.887 -13.568 1.00 94.25 85 PRO A N 1
ATOM 646 C CA . PRO A 1 85 ? -8.522 -9.582 -13.471 1.00 94.25 85 PRO A CA 1
ATOM 647 C C . PRO A 1 85 ? -9.528 -8.481 -13.114 1.00 94.25 85 PRO A C 1
ATOM 649 O O . PRO A 1 85 ? -10.631 -8.451 -13.659 1.00 94.25 85 PRO A O 1
ATOM 652 N N . GLY A 1 86 ? -9.154 -7.575 -12.213 1.00 92.69 86 GLY A N 1
ATOM 653 C CA . GLY A 1 86 ? -10.048 -6.548 -11.671 1.00 92.69 86 GLY A CA 1
ATOM 654 C C . GLY A 1 86 ? -10.765 -6.949 -10.380 1.00 92.69 86 GLY A C 1
ATOM 655 O O . GLY A 1 86 ? -11.346 -6.084 -9.732 1.00 92.69 86 GLY A O 1
ATOM 656 N N . LEU A 1 87 ? -10.740 -8.229 -9.988 1.00 91.56 87 LEU A N 1
ATOM 657 C CA . LEU A 1 87 ? -11.503 -8.699 -8.830 1.00 91.56 87 LEU A CA 1
ATOM 658 C C . LEU A 1 87 ? -10.772 -8.468 -7.504 1.00 91.56 87 LEU A C 1
ATOM 660 O O . LEU A 1 87 ? -11.350 -7.888 -6.590 1.00 91.56 87 LEU A O 1
ATOM 664 N N . ILE A 1 88 ? -9.523 -8.928 -7.406 1.00 89.31 88 ILE A N 1
ATOM 665 C CA . ILE A 1 88 ? -8.757 -8.969 -6.153 1.00 89.31 88 ILE A CA 1
ATOM 666 C C . ILE A 1 88 ? -7.482 -8.133 -6.318 1.00 89.31 88 ILE A C 1
ATOM 668 O O . ILE A 1 88 ? -6.718 -8.400 -7.254 1.00 89.31 88 ILE A O 1
ATOM 672 N N . PRO A 1 89 ? -7.224 -7.149 -5.441 1.00 90.31 89 PRO A N 1
ATOM 673 C CA . PRO A 1 89 ? -5.982 -6.400 -5.443 1.00 90.31 89 PRO A CA 1
ATOM 674 C C . PRO A 1 89 ? -4.863 -7.296 -4.910 1.00 90.31 89 PRO A C 1
ATOM 676 O O . PRO A 1 89 ? -4.989 -7.944 -3.872 1.00 90.31 89 PRO A O 1
ATOM 679 N N . ARG A 1 90 ? -3.760 -7.365 -5.650 1.00 89.19 90 ARG A N 1
ATOM 680 C CA . ARG A 1 90 ? -2.525 -8.051 -5.278 1.00 89.19 90 ARG A CA 1
ATOM 681 C C . ARG A 1 90 ? -1.344 -7.268 -5.821 1.00 89.19 90 ARG A C 1
ATOM 683 O O . ARG A 1 90 ? -1.246 -7.025 -7.026 1.00 89.19 90 ARG A O 1
ATOM 690 N N . HIS A 1 91 ? -0.434 -6.899 -4.928 1.00 90.25 91 HIS A N 1
ATOM 691 C CA . HIS A 1 91 ? 0.814 -6.263 -5.322 1.00 90.25 91 HIS A CA 1
ATOM 692 C C . HIS A 1 91 ? 1.522 -7.090 -6.408 1.00 90.25 91 HIS A C 1
ATOM 694 O O . HIS A 1 91 ? 1.541 -8.322 -6.353 1.00 90.25 91 HIS A O 1
ATOM 700 N N . SER A 1 92 ? 2.042 -6.404 -7.429 1.00 93.00 92 SER A N 1
ATOM 701 C CA . SER A 1 92 ? 2.770 -7.047 -8.517 1.00 93.00 92 SER A CA 1
ATOM 702 C C . SER A 1 92 ? 3.817 -6.121 -9.119 1.00 93.00 92 SER A C 1
ATOM 704 O O . SER A 1 92 ? 3.523 -5.263 -9.960 1.00 93.00 92 SER A O 1
ATOM 706 N N . ASN A 1 93 ? 5.074 -6.359 -8.743 1.00 91.50 93 ASN A N 1
ATOM 707 C CA . ASN A 1 93 ? 6.228 -5.774 -9.421 1.00 91.50 93 ASN A CA 1
ATOM 708 C C . ASN A 1 93 ? 6.244 -6.139 -10.910 1.00 91.50 93 ASN A C 1
ATOM 710 O O . ASN A 1 93 ? 6.594 -5.297 -11.740 1.00 91.50 93 ASN A O 1
ATOM 714 N N . ALA A 1 94 ? 5.835 -7.361 -11.270 1.00 92.81 94 ALA A N 1
ATOM 715 C CA . ALA A 1 94 ? 5.717 -7.779 -12.666 1.00 92.81 94 ALA A CA 1
ATOM 716 C C . ALA A 1 94 ? 4.676 -6.940 -13.431 1.00 92.81 94 ALA A C 1
ATOM 718 O O . ALA A 1 94 ? 4.916 -6.548 -14.574 1.00 92.81 94 ALA A O 1
ATOM 719 N N . GLY A 1 95 ? 3.548 -6.600 -12.800 1.00 94.06 95 GLY A N 1
ATOM 720 C CA . GLY A 1 95 ? 2.535 -5.715 -13.374 1.00 94.06 95 GLY A CA 1
ATOM 721 C C . GLY A 1 95 ? 3.055 -4.299 -13.626 1.00 94.06 95 GLY A C 1
ATOM 722 O O . GLY A 1 95 ? 2.865 -3.762 -14.721 1.00 94.06 95 GLY A O 1
ATOM 723 N N . ALA A 1 96 ? 3.781 -3.726 -12.662 1.00 92.62 96 ALA A N 1
ATOM 724 C CA . ALA A 1 96 ? 4.420 -2.417 -12.812 1.00 92.62 96 ALA A CA 1
ATOM 725 C C . ALA A 1 96 ? 5.490 -2.408 -13.924 1.00 92.62 96 ALA A C 1
ATOM 727 O O . ALA A 1 96 ? 5.535 -1.485 -14.741 1.00 92.62 96 ALA A O 1
ATOM 728 N N . GLN A 1 97 ? 6.312 -3.458 -14.016 1.00 91.62 97 GLN A N 1
ATOM 729 C CA . GLN A 1 97 ? 7.298 -3.619 -15.093 1.00 91.62 97 GLN A CA 1
ATOM 730 C C . GLN A 1 97 ? 6.642 -3.744 -16.467 1.00 91.62 97 GLN A C 1
ATOM 732 O O . GLN A 1 97 ? 7.058 -3.074 -17.414 1.00 91.62 97 GLN A O 1
ATOM 737 N N . LEU A 1 98 ? 5.589 -4.557 -16.584 1.00 93.12 98 LEU A N 1
ATOM 738 C CA . LEU A 1 98 ? 4.853 -4.711 -17.835 1.00 93.12 98 LEU A CA 1
ATOM 739 C C . LEU A 1 98 ? 4.251 -3.376 -18.285 1.00 93.12 98 LEU A C 1
ATOM 741 O O . LEU A 1 98 ? 4.346 -3.030 -19.463 1.00 93.12 98 LEU A O 1
ATOM 745 N N . LEU A 1 99 ? 3.693 -2.594 -17.355 1.00 92.25 99 LEU A N 1
ATOM 746 C CA . LEU A 1 99 ? 3.184 -1.255 -17.648 1.00 92.25 99 LEU A CA 1
ATOM 747 C C . LEU A 1 99 ? 4.287 -0.346 -18.212 1.00 92.25 99 LEU A C 1
ATOM 749 O O . LEU A 1 99 ? 4.071 0.333 -19.218 1.00 92.25 99 LEU A O 1
ATOM 753 N N . ALA A 1 100 ? 5.485 -0.379 -17.628 1.00 91.19 100 ALA A N 1
ATOM 754 C CA . ALA A 1 100 ? 6.625 0.379 -18.129 1.00 91.19 100 ALA A CA 1
ATOM 755 C C . ALA A 1 100 ? 7.077 -0.073 -19.524 1.00 91.19 100 ALA A C 1
ATOM 757 O O . ALA A 1 100 ? 7.276 0.767 -20.397 1.00 91.19 100 ALA A O 1
ATOM 758 N N . TYR A 1 101 ? 7.165 -1.376 -19.792 1.00 90.94 101 TYR A N 1
ATOM 759 C CA . TYR A 1 101 ? 7.564 -1.866 -21.118 1.00 90.94 101 TYR A CA 1
ATOM 760 C C . TYR A 1 101 ? 6.512 -1.589 -22.198 1.00 90.94 101 TYR A C 1
ATOM 762 O O . TYR A 1 101 ? 6.855 -1.378 -23.369 1.00 90.94 101 TYR A O 1
ATOM 770 N N . ILE A 1 102 ? 5.231 -1.535 -21.821 1.00 91.25 102 ILE A N 1
ATOM 771 C CA . ILE A 1 102 ? 4.169 -1.044 -22.701 1.00 91.25 102 ILE A CA 1
ATOM 772 C C . ILE A 1 102 ? 4.406 0.434 -23.025 1.00 91.25 102 ILE A C 1
ATOM 774 O O . ILE A 1 102 ? 4.366 0.797 -24.200 1.00 91.25 102 ILE A O 1
ATOM 778 N N . LEU A 1 103 ? 4.702 1.277 -22.028 1.00 91.31 103 LEU A N 1
ATOM 779 C CA . LEU A 1 103 ? 5.023 2.689 -22.260 1.00 91.31 103 LEU A CA 1
ATOM 780 C C . LEU A 1 103 ? 6.223 2.845 -23.198 1.00 91.31 103 LEU A C 1
ATOM 782 O O . LEU A 1 103 ? 6.145 3.599 -24.163 1.00 91.31 103 LEU A O 1
ATOM 786 N N . GLU A 1 104 ? 7.300 2.096 -22.985 1.00 90.88 104 GLU A N 1
ATOM 787 C CA . GLU A 1 104 ? 8.467 2.146 -23.868 1.00 90.88 104 GLU A CA 1
ATOM 788 C C . GLU A 1 104 ? 8.132 1.751 -25.305 1.00 90.88 104 GLU A C 1
ATOM 790 O O . GLU A 1 104 ? 8.604 2.384 -26.245 1.00 90.88 104 GLU A O 1
ATOM 795 N N . SER A 1 105 ? 7.282 0.739 -25.481 1.00 89.56 105 SER A N 1
ATOM 796 C CA . SER A 1 105 ? 6.828 0.293 -26.801 1.00 89.56 105 SER A CA 1
ATOM 797 C C . SER A 1 105 ? 5.927 1.329 -27.479 1.00 89.56 105 SER A C 1
ATOM 799 O O . SER A 1 105 ? 6.004 1.519 -28.690 1.00 89.56 105 SER A O 1
ATOM 801 N N . VAL A 1 106 ? 5.080 2.026 -26.721 1.00 90.69 106 VAL A N 1
ATOM 802 C CA . VAL A 1 106 ? 4.188 3.069 -27.254 1.00 90.69 106 VAL A CA 1
ATOM 803 C C . VAL A 1 106 ? 4.970 4.332 -27.616 1.00 90.69 106 VAL A C 1
ATOM 805 O O . VAL A 1 106 ? 4.757 4.908 -28.680 1.00 90.69 106 VAL A O 1
ATOM 808 N N . TYR A 1 107 ? 5.885 4.762 -26.748 1.00 91.50 107 TYR A N 1
ATOM 809 C CA . TYR A 1 107 ? 6.633 6.011 -26.905 1.00 91.50 107 TYR A CA 1
ATOM 810 C C . TYR A 1 107 ? 7.978 5.841 -27.618 1.00 91.50 107 TYR A C 1
ATOM 812 O O . TYR A 1 107 ? 8.655 6.841 -27.867 1.00 91.50 107 TYR A O 1
ATOM 820 N N . GLN A 1 108 ? 8.392 4.605 -27.912 1.00 93.31 108 GLN A N 1
ATOM 821 C CA . GLN A 1 108 ? 9.701 4.273 -28.492 1.00 93.31 108 GLN A CA 1
ATOM 822 C C . GLN A 1 108 ? 10.857 4.930 -27.716 1.00 93.31 108 GLN A C 1
ATOM 824 O O . GLN A 1 108 ? 11.811 5.451 -28.288 1.00 93.31 108 GLN A O 1
ATOM 829 N N . THR A 1 109 ? 10.727 4.979 -26.388 1.00 91.56 109 THR A N 1
ATOM 830 C CA . THR A 1 109 ? 11.609 5.731 -25.483 1.00 91.56 109 THR A CA 1
ATOM 831 C C . THR A 1 109 ? 11.774 4.947 -24.179 1.00 91.56 109 THR A C 1
ATOM 833 O O . THR A 1 109 ? 10.750 4.538 -23.638 1.00 91.56 109 THR A O 1
ATOM 836 N N . PRO A 1 110 ? 13.000 4.769 -23.641 1.00 89.00 110 PRO A N 1
ATOM 837 C CA . PRO A 1 110 ? 13.219 4.084 -22.363 1.00 89.00 110 PRO A CA 1
ATOM 838 C C . PRO A 1 110 ? 12.423 4.700 -21.207 1.00 89.00 110 PRO A C 1
ATOM 840 O O . PRO A 1 110 ? 12.258 5.925 -21.153 1.00 89.00 110 PRO A O 1
ATOM 843 N N . TYR A 1 111 ? 11.965 3.869 -20.270 1.00 88.31 111 TYR A N 1
ATOM 844 C CA . TYR A 1 111 ? 11.082 4.290 -19.179 1.00 88.31 111 TYR A CA 1
ATOM 845 C C . TYR A 1 111 ? 11.666 5.449 -18.358 1.00 88.31 111 TYR A C 1
ATOM 847 O O . TYR A 1 111 ? 10.989 6.448 -18.111 1.00 88.31 111 TYR A O 1
ATOM 855 N N . GLU A 1 112 ? 12.952 5.396 -18.023 1.00 85.44 112 GLU A N 1
ATOM 856 C CA . GLU A 1 112 ? 13.619 6.418 -17.208 1.00 85.44 112 GLU A CA 1
ATOM 857 C C . GLU A 1 112 ? 13.628 7.771 -17.924 1.00 85.44 112 GLU A C 1
ATOM 859 O O . GLU A 1 112 ? 13.518 8.823 -17.294 1.00 85.44 112 GLU A O 1
ATOM 864 N N . LYS A 1 113 ? 13.712 7.758 -19.260 1.00 88.12 113 LYS A N 1
ATOM 865 C CA . LYS A 1 113 ? 13.644 8.967 -20.088 1.00 88.12 113 LYS A CA 1
ATOM 866 C C . LYS A 1 113 ? 12.233 9.527 -20.174 1.00 88.12 113 LYS A C 1
ATOM 868 O O . LYS A 1 113 ? 12.081 10.746 -20.273 1.00 88.12 113 LYS A O 1
ATOM 873 N N . LEU A 1 114 ? 11.211 8.679 -20.081 1.00 92.12 114 LEU A N 1
ATOM 874 C CA . LEU A 1 114 ? 9.827 9.126 -19.938 1.00 92.12 114 LEU A CA 1
ATOM 875 C C . LEU A 1 114 ? 9.609 9.788 -18.575 1.00 92.12 114 LEU A C 1
ATOM 877 O O . LEU A 1 114 ? 9.095 10.904 -18.532 1.00 92.12 114 LEU A O 1
ATOM 881 N N . VAL A 1 115 ? 10.073 9.172 -17.484 1.00 91.06 115 VAL A N 1
ATOM 882 C CA . VAL A 1 115 ? 10.017 9.769 -16.138 1.00 91.06 115 VAL A CA 1
ATOM 883 C C . VAL A 1 115 ? 10.774 11.100 -16.104 1.00 91.06 115 VAL A C 1
ATOM 885 O O . VAL A 1 115 ? 10.242 12.104 -15.629 1.00 91.06 115 VAL A O 1
ATOM 888 N N . GLU A 1 116 ? 11.980 11.150 -16.679 1.00 89.38 116 GLU A N 1
ATOM 889 C CA . GLU A 1 116 ? 12.783 12.373 -16.765 1.00 89.38 116 GLU A CA 1
ATOM 890 C C . GLU A 1 116 ? 12.038 13.488 -17.517 1.00 89.38 116 GLU A C 1
ATOM 892 O O . GLU A 1 116 ? 11.992 14.630 -17.060 1.00 89.38 116 GLU A O 1
ATOM 897 N N . LYS A 1 117 ? 11.434 13.163 -18.666 1.00 93.19 117 LYS A N 1
ATOM 898 C CA . LYS A 1 117 ? 10.750 14.122 -19.543 1.00 93.19 117 LYS A CA 1
ATOM 899 C C . LYS A 1 117 ? 9.433 14.630 -18.965 1.00 93.19 117 LYS A C 1
ATOM 901 O O . LYS A 1 117 ? 9.167 15.826 -19.055 1.00 93.19 117 LYS A O 1
ATOM 906 N N . TYR A 1 118 ? 8.598 13.734 -18.446 1.00 93.56 118 TYR A N 1
ATOM 907 C CA . TYR A 1 118 ? 7.221 14.055 -18.069 1.00 93.56 118 TYR A CA 1
ATOM 908 C C . TYR A 1 118 ? 7.062 14.420 -16.592 1.00 93.56 118 TYR A C 1
ATOM 910 O O . TYR A 1 118 ? 6.097 15.101 -16.262 1.00 93.56 118 TYR A O 1
ATOM 918 N N . ILE A 1 119 ? 7.999 14.018 -15.725 1.00 93.56 119 ILE A N 1
ATOM 919 C CA . ILE A 1 119 ? 7.925 14.260 -14.2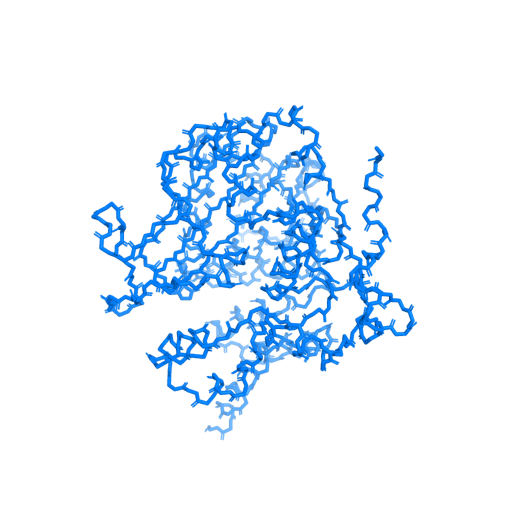78 1.00 93.56 119 ILE A CA 1
ATOM 920 C C . ILE A 1 119 ? 9.143 15.048 -13.789 1.00 93.56 119 ILE A C 1
ATOM 922 O O . ILE A 1 119 ? 8.994 16.170 -13.310 1.00 93.56 119 ILE A O 1
ATOM 926 N N . ALA A 1 120 ? 10.359 14.512 -13.937 1.00 92.44 120 ALA A N 1
ATOM 927 C CA . ALA A 1 120 ? 11.520 15.070 -13.240 1.00 92.44 120 ALA A CA 1
ATOM 928 C C . ALA A 1 120 ? 11.913 16.474 -13.728 1.00 92.44 120 ALA A C 1
ATOM 930 O O . ALA A 1 120 ? 12.113 17.373 -12.913 1.00 92.44 120 ALA A O 1
ATOM 931 N N . LYS A 1 121 ? 11.988 16.694 -15.049 1.00 93.44 121 LYS A N 1
ATOM 932 C CA . LYS A 1 121 ? 12.333 18.005 -15.629 1.00 93.44 121 LYS A CA 1
ATOM 933 C C . LYS A 1 121 ? 11.275 19.077 -15.359 1.00 93.44 121 LYS A C 1
ATOM 935 O O . LYS A 1 121 ? 11.666 20.140 -14.880 1.00 93.44 121 LYS A O 1
ATOM 940 N N . PRO A 1 122 ? 9.968 18.839 -15.605 1.00 94.88 122 PRO A N 1
ATOM 941 C CA . PRO A 1 122 ? 8.932 19.823 -15.288 1.00 94.88 122 PRO A CA 1
ATOM 942 C C . PRO A 1 122 ? 8.920 20.240 -13.815 1.00 94.88 122 PRO A C 1
ATOM 944 O O . PRO A 1 122 ? 8.701 21.409 -13.514 1.00 94.88 122 PRO A O 1
ATOM 947 N N . LEU A 1 123 ? 9.204 19.300 -12.908 1.00 95.25 123 LEU A N 1
ATOM 948 C CA . LEU A 1 123 ? 9.244 19.553 -11.467 1.00 95.25 123 LEU A CA 1
ATOM 949 C C . LEU A 1 123 ? 10.626 19.979 -10.954 1.00 95.25 123 LEU A C 1
ATOM 951 O O . LEU A 1 123 ? 10.792 20.204 -9.757 1.00 95.25 123 LEU A O 1
ATOM 955 N N . GLN A 1 124 ? 11.618 20.103 -11.842 1.00 94.44 124 GLN A N 1
ATOM 956 C CA . GLN A 1 124 ? 12.994 20.484 -11.509 1.00 94.44 124 GLN A CA 1
ATOM 957 C C . GLN A 1 124 ? 13.586 19.618 -10.382 1.00 94.44 124 GLN A C 1
ATOM 959 O O . GLN A 1 124 ? 14.223 20.130 -9.447 1.00 94.44 124 GLN A O 1
ATOM 964 N N . LEU A 1 125 ? 13.337 18.307 -10.447 1.00 91.75 125 LEU A N 1
ATOM 965 C CA . LEU A 1 125 ? 13.888 17.342 -9.500 1.00 91.75 125 LEU A CA 1
ATOM 966 C C . LEU A 1 125 ? 15.399 17.215 -9.733 1.00 91.75 125 LEU A C 1
ATOM 968 O O . LEU A 1 125 ? 15.843 17.090 -10.874 1.00 91.75 125 LEU A O 1
ATOM 972 N N . GLN A 1 126 ? 16.182 17.292 -8.658 1.00 81.75 126 GLN A N 1
ATOM 973 C CA . GLN A 1 126 ? 17.649 17.372 -8.724 1.00 81.75 126 GLN A CA 1
ATOM 974 C C . GLN A 1 126 ? 18.330 16.014 -8.519 1.00 81.75 126 GLN A C 1
ATOM 976 O O . GLN A 1 126 ? 19.430 15.776 -9.016 1.00 81.75 126 GLN A O 1
ATOM 981 N N . SER A 1 127 ? 17.683 15.109 -7.788 1.00 73.06 127 SER A N 1
ATOM 982 C CA . SER A 1 127 ? 18.176 13.757 -7.537 1.00 73.06 127 SER A CA 1
ATOM 983 C C . SER A 1 127 ? 18.044 12.925 -8.808 1.00 73.06 127 SER A C 1
ATOM 985 O O . SER A 1 127 ? 17.004 12.924 -9.470 1.00 73.06 127 SER A O 1
ATOM 987 N N . ALA A 1 128 ? 19.111 12.217 -9.171 1.00 61.50 128 ALA A N 1
ATOM 988 C CA . ALA A 1 128 ? 19.122 11.428 -10.390 1.00 61.50 128 ALA A CA 1
ATOM 989 C C . ALA A 1 128 ? 18.195 10.208 -10.272 1.00 61.50 128 ALA A C 1
ATOM 991 O O . ALA A 1 128 ? 18.416 9.339 -9.430 1.00 61.50 128 ALA A O 1
ATOM 992 N N . VAL A 1 129 ? 17.279 10.079 -11.240 1.00 59.25 129 VAL A N 1
ATOM 993 C CA . VAL A 1 129 ? 16.535 8.845 -11.580 1.00 59.25 129 VAL A CA 1
ATOM 994 C C . VAL A 1 129 ? 17.475 7.625 -11.652 1.00 59.25 129 VAL A C 1
ATOM 996 O O . VAL A 1 129 ? 17.075 6.511 -11.347 1.00 59.25 129 VAL A O 1
ATOM 999 N N . GLN A 1 130 ? 18.749 7.862 -11.992 1.00 56.53 130 GLN A N 1
ATOM 1000 C CA . GLN A 1 130 ? 19.794 6.864 -12.228 1.00 56.53 130 GLN A CA 1
ATOM 1001 C C . GLN A 1 130 ? 21.008 7.039 -11.303 1.00 56.53 130 GLN A C 1
ATOM 1003 O O . GLN A 1 130 ? 22.153 7.062 -11.765 1.00 56.53 130 GLN A O 1
ATOM 1008 N N . ALA A 1 131 ? 20.808 7.229 -9.997 1.00 57.69 131 ALA A N 1
ATOM 1009 C CA . ALA A 1 131 ? 21.948 7.202 -9.085 1.00 57.69 131 ALA A CA 1
ATOM 1010 C C . ALA A 1 131 ? 22.644 5.828 -9.178 1.00 57.69 131 ALA A C 1
ATOM 1012 O O . ALA A 1 131 ? 22.020 4.800 -8.938 1.00 57.69 131 ALA A O 1
ATOM 1013 N N . LYS A 1 132 ? 23.922 5.811 -9.573 1.00 61.66 132 LYS A N 1
ATOM 1014 C CA . LYS A 1 132 ? 24.749 4.598 -9.682 1.00 61.66 132 LYS A CA 1
ATOM 1015 C C . LYS A 1 132 ? 25.567 4.388 -8.407 1.00 61.66 132 LYS A C 1
ATOM 1017 O O . LYS A 1 132 ? 25.782 5.327 -7.636 1.00 61.66 132 LYS A O 1
ATOM 1022 N N . ALA A 1 133 ? 26.060 3.164 -8.213 1.00 59.53 133 ALA A N 1
ATOM 1023 C CA . ALA A 1 133 ? 27.032 2.851 -7.168 1.00 59.53 133 ALA A CA 1
ATOM 1024 C C . ALA A 1 133 ? 28.210 3.848 -7.199 1.00 59.53 133 ALA A C 1
ATOM 1026 O O . ALA A 1 133 ? 28.733 4.155 -8.269 1.00 59.53 133 ALA A O 1
ATOM 1027 N N . GLY A 1 134 ? 28.602 4.366 -6.030 1.00 61.62 134 GLY A N 1
ATOM 1028 C CA . GLY A 1 134 ? 29.674 5.363 -5.895 1.00 61.62 134 GLY A CA 1
ATOM 1029 C C . GLY A 1 134 ? 29.217 6.827 -5.864 1.00 61.62 134 GLY A C 1
ATOM 1030 O O . GLY A 1 134 ? 30.050 7.712 -5.686 1.00 61.62 134 GLY A O 1
ATOM 1031 N N . ASN A 1 135 ? 27.916 7.111 -5.985 1.00 73.75 135 ASN A N 1
ATOM 1032 C CA . ASN A 1 135 ? 27.390 8.452 -5.732 1.00 73.75 135 ASN A CA 1
ATOM 1033 C C . ASN A 1 135 ? 27.434 8.770 -4.223 1.00 73.75 135 ASN A C 1
ATOM 1035 O O . ASN A 1 135 ? 26.733 8.139 -3.435 1.00 73.75 135 ASN A O 1
ATOM 1039 N N . SER A 1 136 ? 28.230 9.771 -3.832 1.00 75.94 136 SER A N 1
ATOM 1040 C CA . SER A 1 136 ? 28.420 10.184 -2.432 1.00 75.94 136 SER A CA 1
ATOM 1041 C C . SER A 1 136 ? 27.169 10.766 -1.767 1.00 75.94 136 SER A C 1
ATOM 1043 O O . SER A 1 136 ? 27.131 10.880 -0.547 1.00 75.94 136 SER A O 1
ATOM 1045 N N . GLN A 1 137 ? 26.147 11.121 -2.550 1.00 80.88 137 GLN A N 1
ATOM 1046 C CA . GLN A 1 137 ? 24.860 11.611 -2.053 1.00 80.88 137 GLN A CA 1
ATOM 1047 C C . GLN A 1 137 ? 23.891 10.476 -1.686 1.00 80.88 137 GLN A C 1
ATOM 1049 O O . GLN A 1 137 ? 22.808 10.740 -1.166 1.00 80.88 137 GLN A O 1
ATOM 1054 N N . LEU A 1 138 ? 24.232 9.215 -1.977 1.00 85.69 138 LEU A N 1
ATOM 1055 C CA . LEU A 1 138 ? 23.384 8.085 -1.616 1.00 85.69 138 LEU A CA 1
ATOM 1056 C C . LEU A 1 138 ? 23.548 7.729 -0.140 1.00 85.69 138 LEU A C 1
ATOM 1058 O O . LEU A 1 138 ? 24.644 7.413 0.322 1.00 85.69 138 LEU A O 1
ATOM 1062 N N . ALA A 1 139 ? 22.427 7.695 0.580 1.00 90.06 139 ALA A N 1
ATOM 1063 C CA . ALA A 1 139 ? 22.373 7.088 1.903 1.00 90.06 139 ALA A CA 1
ATOM 1064 C C . ALA A 1 139 ? 22.737 5.597 1.820 1.00 90.06 139 ALA A C 1
ATOM 1066 O O . ALA A 1 139 ? 22.478 4.945 0.808 1.00 90.06 139 ALA A O 1
ATOM 1067 N N . VAL A 1 140 ? 23.329 5.056 2.884 1.00 91.44 140 VAL A N 1
ATOM 1068 C CA . VAL A 1 140 ? 23.631 3.622 3.017 1.00 91.44 140 VAL A CA 1
ATOM 1069 C C . VAL A 1 140 ? 22.494 2.967 3.790 1.00 91.44 140 VAL A C 1
ATOM 1071 O O . VAL A 1 140 ? 22.163 3.440 4.878 1.00 91.44 140 VAL A O 1
ATOM 1074 N N . GLY A 1 141 ? 21.898 1.921 3.216 1.00 92.88 141 GLY A N 1
ATOM 1075 C CA . GLY A 1 141 ? 20.780 1.187 3.807 1.00 92.88 141 GLY A CA 1
ATOM 1076 C C . GLY A 1 141 ? 21.253 0.102 4.768 1.00 92.88 141 GLY A C 1
ATOM 1077 O O . GLY A 1 141 ? 22.338 -0.455 4.577 1.00 92.88 141 GLY A O 1
ATOM 1078 N N . HIS A 1 142 ? 20.445 -0.211 5.778 1.00 94.38 142 HIS A N 1
ATOM 1079 C CA . HIS A 1 142 ? 20.764 -1.200 6.812 1.00 94.38 142 HIS A CA 1
ATOM 1080 C C . HIS A 1 142 ? 19.582 -2.135 7.088 1.00 94.38 142 HIS A C 1
ATOM 1082 O O . HIS A 1 142 ? 18.433 -1.724 6.962 1.00 94.38 142 HIS A O 1
ATOM 1088 N N . ASN A 1 143 ? 19.852 -3.388 7.452 1.00 91.81 143 ASN A N 1
ATOM 1089 C CA . ASN A 1 143 ? 18.819 -4.292 7.970 1.00 91.81 143 ASN A CA 1
ATOM 1090 C C . ASN A 1 143 ? 18.643 -4.136 9.492 1.00 91.81 143 ASN A C 1
ATOM 1092 O O . ASN A 1 143 ? 19.377 -3.384 10.135 1.00 91.81 143 ASN A O 1
ATOM 1096 N N . GLU A 1 144 ? 17.744 -4.934 10.072 1.00 91.00 144 GLU A N 1
ATOM 1097 C CA . GLU A 1 144 ? 17.450 -4.980 11.515 1.00 91.00 144 GLU A CA 1
ATOM 1098 C C . GLU A 1 144 ? 18.681 -5.212 12.421 1.00 91.00 144 GLU A C 1
ATOM 1100 O O . GLU A 1 144 ? 18.685 -4.826 13.587 1.00 91.00 144 GLU A O 1
ATOM 1105 N N . LYS A 1 145 ? 19.756 -5.822 11.896 1.00 91.62 145 LYS A N 1
ATOM 1106 C CA . LYS A 1 145 ? 21.014 -6.088 12.623 1.00 91.62 145 LYS A CA 1
ATOM 1107 C C . LYS A 1 145 ? 22.017 -4.933 12.504 1.00 91.62 145 LYS A C 1
ATOM 1109 O O . LYS A 1 145 ? 23.146 -5.043 12.978 1.00 91.62 145 LYS A O 1
ATOM 1114 N N . GLY A 1 146 ? 21.652 -3.852 11.814 1.00 91.62 146 GLY A N 1
ATOM 1115 C CA . GLY A 1 146 ? 22.555 -2.754 11.472 1.00 91.62 146 GLY A CA 1
ATOM 1116 C C . GLY A 1 146 ? 23.581 -3.117 10.394 1.00 91.62 146 GLY A C 1
ATOM 1117 O O . GLY A 1 146 ? 24.529 -2.363 10.165 1.00 91.62 146 GLY A O 1
ATOM 1118 N N . HIS A 1 147 ? 23.431 -4.260 9.714 1.00 92.62 147 HIS A N 1
ATOM 1119 C CA . HIS A 1 147 ? 24.324 -4.634 8.622 1.00 92.62 147 HIS A CA 1
ATOM 1120 C C . HIS A 1 147 ? 23.994 -3.824 7.375 1.00 92.62 147 HIS A C 1
ATOM 1122 O O . HIS A 1 147 ? 22.830 -3.667 7.010 1.00 92.62 147 HIS A O 1
ATOM 1128 N N . ARG A 1 148 ? 25.038 -3.342 6.694 1.00 92.75 148 ARG A N 1
ATOM 1129 C CA . ARG A 1 148 ? 24.895 -2.607 5.436 1.00 92.75 148 ARG A CA 1
ATOM 1130 C C . ARG A 1 148 ? 24.283 -3.500 4.368 1.00 92.75 148 ARG A C 1
ATOM 1132 O O . ARG A 1 148 ? 24.787 -4.590 4.101 1.00 92.75 148 ARG A O 1
ATOM 1139 N N . MET A 1 149 ? 23.250 -2.984 3.721 1.00 90.81 149 MET A N 1
ATOM 1140 C CA . MET A 1 149 ? 22.543 -3.669 2.656 1.00 90.81 149 MET A CA 1
ATOM 1141 C C . MET A 1 149 ? 23.024 -3.204 1.282 1.00 90.81 149 MET A C 1
ATOM 1143 O O . MET A 1 149 ? 23.306 -2.018 1.085 1.00 90.81 149 MET A O 1
ATOM 1147 N N . PRO A 1 150 ? 23.136 -4.125 0.310 1.00 86.75 150 PRO A N 1
ATOM 1148 C CA . PRO A 1 150 ? 23.446 -3.751 -1.056 1.00 86.75 150 PRO A CA 1
ATOM 1149 C C . PRO A 1 150 ? 22.290 -2.950 -1.655 1.00 86.75 150 PRO A C 1
ATOM 1151 O O . PRO A 1 150 ? 21.117 -3.258 -1.448 1.00 86.75 150 PRO A O 1
ATOM 1154 N N . TYR A 1 151 ? 22.620 -1.951 -2.466 1.00 83.12 151 TYR A N 1
ATOM 1155 C CA . TYR A 1 151 ? 21.613 -1.255 -3.251 1.00 83.12 151 TYR A CA 1
ATOM 1156 C C . TYR A 1 151 ? 20.969 -2.200 -4.265 1.00 83.12 151 TYR A C 1
ATOM 1158 O O . TYR A 1 151 ? 21.651 -2.889 -5.026 1.00 83.12 151 TYR A O 1
ATOM 1166 N N . HIS A 1 152 ? 19.646 -2.149 -4.344 1.00 74.06 152 HIS A N 1
ATOM 1167 C CA . HIS A 1 152 ? 18.879 -2.820 -5.384 1.00 74.06 152 HIS A CA 1
ATOM 1168 C C . HIS A 1 152 ? 18.925 -1.986 -6.687 1.00 74.06 152 HIS A C 1
ATOM 1170 O O . HIS A 1 152 ? 17.989 -1.256 -7.013 1.00 74.06 152 HIS A O 1
ATOM 1176 N N . PHE A 1 153 ? 20.067 -1.977 -7.387 1.00 64.19 153 PHE A N 1
ATOM 1177 C CA . PHE A 1 153 ? 20.221 -1.345 -8.710 1.00 64.19 153 PHE A CA 1
ATOM 1178 C C . PHE A 1 153 ? 19.918 -2.375 -9.794 1.00 64.19 153 PHE A C 1
ATOM 1180 O O . PHE A 1 153 ? 20.808 -3.130 -10.184 1.00 64.19 153 PHE A O 1
ATOM 1187 N N . ILE A 1 154 ? 18.679 -2.458 -10.266 1.00 58.19 154 ILE A N 1
ATOM 1188 C CA . ILE A 1 154 ? 18.330 -3.477 -11.258 1.00 58.19 154 ILE A CA 1
ATOM 1189 C C . ILE A 1 154 ? 17.618 -2.801 -12.410 1.00 58.19 154 ILE A C 1
ATOM 1191 O O . ILE A 1 154 ? 16.437 -2.503 -12.302 1.00 58.19 154 ILE A O 1
ATOM 1195 N N . GLY A 1 155 ? 18.348 -2.577 -13.507 1.00 59.88 155 GLY A N 1
ATOM 1196 C CA . GLY A 1 155 ? 17.878 -1.799 -14.659 1.00 59.88 155 GLY A CA 1
ATOM 1197 C C . GLY A 1 155 ? 16.498 -2.217 -15.177 1.00 59.88 155 GLY A C 1
ATOM 1198 O O . GLY A 1 155 ? 15.690 -1.365 -15.506 1.00 59.88 155 GLY A O 1
ATOM 1199 N N . ASN A 1 156 ? 16.178 -3.516 -15.174 1.00 54.62 156 ASN A N 1
ATOM 1200 C CA . ASN A 1 156 ? 14.877 -4.011 -15.640 1.00 54.62 156 ASN A CA 1
ATOM 1201 C C . ASN A 1 156 ? 13.751 -3.943 -14.589 1.00 54.62 156 ASN A C 1
ATOM 1203 O O . ASN A 1 156 ? 12.588 -3.997 -14.981 1.00 54.62 156 ASN A O 1
ATOM 1207 N N . LEU A 1 157 ? 14.079 -3.794 -13.297 1.00 58.38 157 LEU A N 1
ATOM 1208 C CA . LEU A 1 157 ? 13.127 -3.651 -12.181 1.00 58.38 157 LEU A CA 1
ATOM 1209 C C . LEU A 1 157 ? 13.011 -2.194 -11.692 1.00 58.38 157 LEU A C 1
ATOM 1211 O O . LEU A 1 157 ? 12.271 -1.916 -10.750 1.00 58.38 157 LEU A O 1
ATOM 1215 N N . GLU A 1 158 ? 13.725 -1.246 -12.314 1.00 70.19 158 GLU A N 1
ATOM 1216 C CA . GLU A 1 158 ? 13.618 0.182 -11.983 1.00 70.19 158 GLU A CA 1
ATOM 1217 C C . GLU A 1 158 ? 12.167 0.691 -11.936 1.00 70.19 158 GLU A C 1
ATOM 1219 O O . GLU A 1 158 ? 11.840 1.410 -10.983 1.00 70.19 158 GLU A O 1
ATOM 1224 N N . PRO A 1 159 ? 11.263 0.273 -12.848 1.00 79.62 159 PRO A N 1
ATOM 1225 C CA . PRO A 1 159 ? 9.878 0.727 -12.815 1.00 79.62 159 PRO A CA 1
ATOM 1226 C C . PRO A 1 159 ? 9.062 0.274 -11.603 1.00 79.62 159 PRO A C 1
ATOM 1228 O O . PRO A 1 159 ? 8.064 0.917 -11.292 1.00 79.62 159 PRO A O 1
ATOM 1231 N N . SER A 1 160 ? 9.465 -0.801 -10.918 1.00 80.62 160 SER A N 1
ATOM 1232 C CA . SER A 1 160 ? 8.727 -1.368 -9.783 1.00 80.62 160 SER A CA 1
ATOM 1233 C C . SER A 1 160 ? 9.314 -0.998 -8.415 1.00 80.62 160 SER A C 1
ATOM 1235 O O . SER A 1 160 ? 8.864 -1.512 -7.401 1.00 80.62 160 SER A O 1
ATOM 1237 N N . GLY A 1 161 ? 10.317 -0.111 -8.356 1.00 80.25 161 GLY A N 1
ATOM 1238 C CA . GLY A 1 161 ? 10.875 0.344 -7.073 1.00 80.25 161 GLY A CA 1
ATOM 1239 C C . GLY A 1 161 ? 12.329 0.820 -7.087 1.00 80.25 161 GLY A C 1
ATOM 1240 O O . GLY A 1 161 ? 12.919 0.998 -6.024 1.00 80.25 161 GLY A O 1
ATOM 1241 N N . GLY A 1 162 ? 12.945 1.020 -8.257 1.00 79.88 162 GLY A N 1
ATOM 1242 C CA . GLY A 1 162 ? 14.365 1.393 -8.348 1.00 79.88 162 GLY A CA 1
ATOM 1243 C C . GLY A 1 162 ? 14.657 2.896 -8.337 1.00 79.88 162 GLY A C 1
ATOM 1244 O O . GLY A 1 162 ? 15.829 3.279 -8.346 1.00 79.88 162 GLY A O 1
ATOM 1245 N N . LEU A 1 163 ? 13.632 3.752 -8.325 1.00 84.00 163 LEU A N 1
ATOM 1246 C CA . LEU A 1 163 ? 13.793 5.208 -8.362 1.00 84.00 163 LEU A CA 1
ATOM 1247 C C . LEU A 1 163 ? 14.330 5.761 -7.034 1.00 84.00 163 LEU A C 1
ATOM 1249 O O . LEU A 1 163 ? 13.944 5.315 -5.956 1.00 84.00 163 LEU A O 1
ATOM 1253 N N . ARG A 1 164 ? 15.210 6.767 -7.110 1.00 85.31 164 ARG A N 1
ATOM 1254 C CA . ARG A 1 164 ? 15.858 7.381 -5.940 1.00 85.31 164 ARG A CA 1
ATOM 1255 C C . ARG A 1 164 ? 15.710 8.895 -5.982 1.00 85.31 164 ARG A C 1
ATOM 1257 O O . ARG A 1 164 ? 16.265 9.552 -6.857 1.00 85.31 164 ARG A O 1
ATOM 1264 N N . TYR A 1 165 ? 15.002 9.437 -5.000 1.00 88.56 165 TYR A N 1
ATOM 1265 C CA . TYR A 1 165 ? 14.799 10.871 -4.840 1.00 88.56 165 TYR A CA 1
ATOM 1266 C C . TYR A 1 165 ? 15.033 11.285 -3.391 1.00 88.56 165 TYR A C 1
ATOM 1268 O O . TYR A 1 165 ? 14.738 10.535 -2.462 1.00 88.56 165 TYR A O 1
ATOM 1276 N N . SER A 1 166 ? 15.571 12.488 -3.200 1.00 91.81 166 SER A N 1
ATOM 1277 C CA . SER A 1 166 ? 15.662 13.110 -1.880 1.00 91.81 166 SER A CA 1
ATOM 1278 C C . SER A 1 166 ? 14.279 13.504 -1.352 1.00 91.81 166 SER A C 1
ATOM 1280 O O . SER A 1 166 ? 13.334 13.695 -2.123 1.00 91.81 166 SER A O 1
ATOM 1282 N N . ALA A 1 167 ? 14.171 13.720 -0.039 1.00 93.31 167 ALA A N 1
ATOM 1283 C CA . ALA A 1 167 ? 12.958 14.277 0.559 1.00 93.31 167 ALA A CA 1
ATOM 1284 C C . ALA A 1 167 ? 12.586 15.638 -0.065 1.00 93.31 167 ALA A C 1
ATOM 1286 O O . ALA A 1 167 ? 11.416 15.891 -0.330 1.00 93.31 167 ALA A O 1
ATOM 1287 N N . ALA A 1 168 ? 13.576 16.481 -0.387 1.00 93.44 168 ALA A N 1
ATOM 1288 C CA . ALA A 1 168 ? 13.349 17.782 -1.018 1.00 93.44 168 ALA A CA 1
ATOM 1289 C C . ALA A 1 168 ? 12.699 17.668 -2.409 1.00 93.44 168 ALA A C 1
ATOM 1291 O O . ALA A 1 168 ? 11.813 18.454 -2.743 1.00 93.44 168 ALA A O 1
ATOM 1292 N N . ASP A 1 169 ? 13.100 16.683 -3.215 1.00 94.50 169 ASP A N 1
ATOM 1293 C CA . ASP A 1 169 ? 12.468 16.432 -4.514 1.00 94.50 169 ASP A CA 1
ATOM 1294 C C . ASP A 1 169 ? 11.079 15.811 -4.361 1.00 94.50 169 ASP A C 1
ATOM 1296 O O . ASP A 1 169 ? 10.143 16.207 -5.057 1.00 94.50 169 ASP A O 1
ATOM 1300 N N . MET A 1 170 ? 10.914 14.892 -3.409 1.00 95.94 170 MET A N 1
ATOM 1301 C CA . MET A 1 170 ? 9.615 14.276 -3.149 1.00 95.94 170 MET A CA 1
ATOM 1302 C C . MET A 1 170 ? 8.580 15.277 -2.628 1.00 95.94 170 MET A C 1
ATOM 1304 O O . MET A 1 170 ? 7.412 15.158 -2.981 1.00 95.94 170 MET A O 1
ATOM 1308 N N . VAL A 1 171 ? 8.979 16.316 -1.886 1.00 95.50 171 VAL A N 1
ATOM 1309 C CA . VAL A 1 171 ? 8.067 17.411 -1.505 1.00 95.50 171 VAL A CA 1
ATOM 1310 C C . VAL A 1 171 ? 7.580 18.195 -2.732 1.00 95.50 171 VAL A C 1
ATOM 1312 O O . VAL A 1 171 ? 6.405 18.554 -2.792 1.00 95.50 171 VAL A O 1
ATOM 1315 N N . LYS A 1 172 ? 8.419 18.406 -3.758 1.00 96.62 172 LYS A N 1
ATOM 1316 C CA . LYS A 1 172 ? 7.969 19.020 -5.026 1.00 96.62 172 LYS A CA 1
ATOM 1317 C C . LYS A 1 172 ? 6.983 18.117 -5.766 1.00 96.62 172 LYS A C 1
ATOM 1319 O O . LYS A 1 172 ? 5.992 18.601 -6.307 1.00 96.62 172 LYS A O 1
ATOM 1324 N N . TYR A 1 173 ? 7.241 16.808 -5.773 1.00 96.44 173 TYR A N 1
ATOM 1325 C CA . TYR A 1 173 ? 6.316 15.828 -6.340 1.00 96.44 173 TYR A CA 1
ATOM 1326 C C . TYR A 1 173 ? 4.975 15.813 -5.596 1.00 96.44 173 TYR A C 1
ATOM 1328 O O . TYR A 1 173 ? 3.928 15.829 -6.237 1.00 96.44 173 TYR A O 1
ATOM 1336 N N . LEU A 1 174 ? 4.987 15.879 -4.263 1.00 97.25 174 LEU A N 1
ATOM 1337 C CA . LEU A 1 174 ? 3.775 15.993 -3.451 1.00 97.25 174 LEU A CA 1
ATOM 1338 C C . LEU A 1 174 ? 3.004 17.283 -3.737 1.00 97.25 174 LEU A C 1
ATOM 1340 O O . LEU A 1 174 ? 1.792 17.228 -3.908 1.00 97.25 174 LEU A O 1
ATOM 1344 N N . ALA A 1 175 ? 3.685 18.425 -3.862 1.00 96.88 175 ALA A N 1
ATOM 1345 C CA . ALA A 1 175 ? 3.041 19.683 -4.245 1.00 96.88 175 ALA A CA 1
ATOM 1346 C C . ALA A 1 175 ? 2.358 19.585 -5.623 1.00 96.88 175 ALA A C 1
ATOM 1348 O O . ALA A 1 175 ? 1.260 20.104 -5.816 1.00 96.88 175 ALA A O 1
ATOM 1349 N N . TYR A 1 176 ? 2.977 18.875 -6.570 1.00 96.94 176 TYR A N 1
ATOM 1350 C CA . TYR A 1 176 ? 2.388 18.601 -7.879 1.00 96.94 176 TYR A CA 1
ATOM 1351 C C . TYR A 1 176 ? 1.148 17.697 -7.804 1.00 96.94 176 TYR A C 1
ATOM 1353 O O . TYR A 1 176 ? 0.167 17.975 -8.493 1.00 96.94 176 TYR A O 1
ATOM 1361 N N . GLN A 1 177 ? 1.163 16.661 -6.956 1.00 97.62 177 GLN A N 1
ATOM 1362 C CA . GLN A 1 177 ? -0.010 15.806 -6.724 1.00 97.62 177 GLN A CA 1
ATOM 1363 C C . GLN A 1 177 ? -1.148 16.588 -6.050 1.00 97.62 177 GLN A C 1
ATOM 1365 O O . GLN A 1 177 ? -2.281 16.571 -6.524 1.00 97.62 177 GLN A O 1
ATOM 1370 N N . LEU A 1 178 ? -0.840 17.349 -4.996 1.00 96.94 178 LEU A N 1
ATOM 1371 C CA . LEU A 1 178 ? -1.809 18.151 -4.239 1.00 96.94 178 LEU A CA 1
ATOM 1372 C C . LEU A 1 178 ? -2.534 19.199 -5.086 1.00 96.94 178 LEU A C 1
ATOM 1374 O O . LEU A 1 178 ? -3.678 19.531 -4.796 1.00 96.94 178 LEU A O 1
ATOM 1378 N N . ALA A 1 179 ? -1.882 19.730 -6.121 1.00 93.94 179 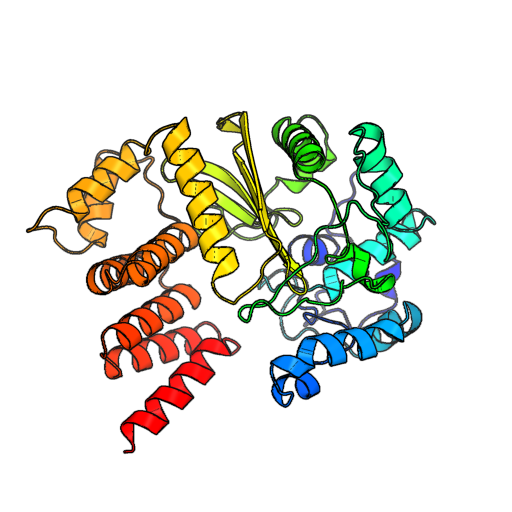ALA A N 1
ATOM 1379 C CA . ALA A 1 179 ? -2.475 20.763 -6.958 1.00 93.94 179 ALA A CA 1
ATOM 1380 C C . ALA A 1 179 ? -3.668 20.266 -7.794 1.00 93.94 179 ALA A C 1
ATOM 1382 O O . ALA A 1 179 ? -4.457 21.098 -8.234 1.00 93.94 179 ALA A O 1
ATOM 1383 N N . GLU A 1 180 ? -3.750 18.959 -8.093 1.00 93.75 180 GLU A N 1
ATOM 1384 C CA . GLU A 1 180 ? -4.779 18.300 -8.929 1.00 93.75 180 GLU A CA 1
ATOM 1385 C C . GLU A 1 180 ? -5.086 18.986 -10.287 1.00 93.75 180 GLU A C 1
ATOM 1387 O O . GLU A 1 180 ? -6.032 18.631 -10.988 1.00 93.75 180 GLU A O 1
ATOM 1392 N N . SER A 1 181 ? -4.262 19.946 -10.717 1.00 93.00 181 SER A N 1
ATOM 1393 C CA . SER A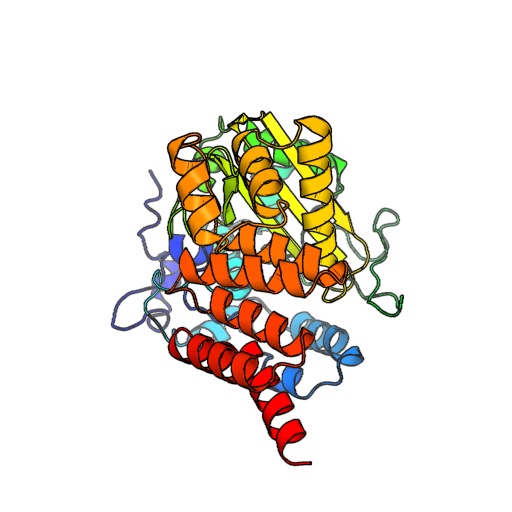 1 181 ? -4.483 20.766 -11.916 1.00 93.00 181 SER A CA 1
ATOM 1394 C C . SER A 1 181 ? -4.017 20.076 -13.199 1.00 93.00 181 SER A C 1
ATOM 1396 O O . SER A 1 181 ? -4.483 20.385 -14.299 1.00 93.00 181 SER A O 1
ATOM 1398 N N . ASN A 1 182 ? -3.104 19.110 -13.076 1.00 94.69 182 ASN A N 1
ATOM 1399 C CA . ASN A 1 182 ? -2.672 18.277 -14.184 1.00 94.69 182 ASN A CA 1
ATOM 1400 C C . ASN A 1 182 ? -3.675 17.139 -14.424 1.00 94.69 182 ASN A C 1
ATOM 1402 O O . ASN A 1 182 ? -4.020 16.396 -13.511 1.00 94.69 182 ASN A O 1
ATOM 1406 N N . LYS A 1 183 ? -4.085 16.938 -15.682 1.00 94.88 183 LYS A N 1
ATOM 1407 C CA . LYS A 1 183 ? -5.069 15.903 -16.044 1.00 94.88 183 LYS A CA 1
ATOM 1408 C C . LYS A 1 183 ? -4.629 14.479 -15.690 1.00 94.88 183 LYS A C 1
ATOM 1410 O O . LYS A 1 183 ? -5.485 13.669 -15.372 1.00 94.88 183 LYS A O 1
ATOM 1415 N N . ALA A 1 184 ? -3.334 14.164 -15.759 1.00 93.12 184 ALA A N 1
ATOM 1416 C CA . ALA A 1 184 ? -2.823 12.844 -15.392 1.00 93.12 184 ALA A CA 1
ATOM 1417 C C . ALA A 1 184 ? -2.842 12.626 -13.872 1.00 93.12 184 ALA A C 1
ATOM 1419 O O . ALA A 1 184 ? -3.143 11.522 -13.435 1.00 93.12 184 ALA A O 1
ATOM 1420 N N . VAL A 1 185 ? -2.583 13.677 -13.086 1.00 95.88 185 VAL A N 1
ATOM 1421 C CA . VAL A 1 185 ? -2.728 13.661 -11.618 1.00 95.88 185 VAL A CA 1
ATOM 1422 C C . VAL A 1 185 ? -4.193 13.482 -11.229 1.00 95.88 185 VAL A C 1
ATOM 1424 O O . VAL A 1 185 ? -4.542 12.548 -10.521 1.00 95.88 185 VAL A O 1
ATOM 1427 N N . ALA A 1 186 ? -5.084 14.315 -11.772 1.00 95.56 186 ALA A N 1
ATOM 1428 C CA . ALA A 1 186 ? -6.515 14.204 -11.495 1.00 95.56 186 ALA A CA 1
ATOM 1429 C C . ALA A 1 186 ? -7.071 12.811 -11.842 1.00 95.56 186 ALA A C 1
ATOM 1431 O O . ALA A 1 186 ? -8.001 12.330 -11.205 1.00 95.56 186 ALA A O 1
ATOM 1432 N N . LEU A 1 187 ? -6.494 12.163 -12.854 1.00 95.12 187 LEU A N 1
ATOM 1433 C CA . LEU A 1 187 ? -6.858 10.823 -13.292 1.00 95.12 187 LEU A CA 1
ATOM 1434 C C . LEU A 1 187 ? -6.277 9.720 -12.405 1.00 95.12 187 LEU A C 1
ATOM 1436 O O . LEU A 1 187 ? -6.980 8.754 -12.127 1.00 95.12 187 LEU A O 1
ATOM 1440 N N . SER A 1 188 ? -5.038 9.857 -11.922 1.00 95.94 188 SER A N 1
ATOM 1441 C CA . SER A 1 188 ? -4.461 8.890 -10.979 1.00 95.94 188 SER A CA 1
ATOM 1442 C C . SER A 1 188 ? -5.159 8.896 -9.622 1.00 95.94 188 SER A C 1
ATOM 1444 O O . SER A 1 188 ? -5.100 7.895 -8.910 1.00 95.94 188 SER A O 1
ATOM 1446 N N . HIS A 1 189 ? -5.846 9.989 -9.287 1.00 95.81 189 HIS A N 1
ATOM 1447 C CA . HIS A 1 189 ? -6.620 10.140 -8.058 1.00 95.81 189 HIS A CA 1
ATOM 1448 C C . HIS A 1 189 ? -8.065 9.628 -8.156 1.00 95.81 189 HIS A C 1
ATOM 1450 O O . HIS A 1 189 ? -8.805 9.704 -7.174 1.00 95.81 189 HIS A O 1
ATOM 1456 N N . GLN A 1 190 ? -8.505 9.138 -9.319 1.00 94.81 190 GLN A N 1
ATOM 1457 C CA . GLN A 1 190 ? -9.830 8.533 -9.456 1.00 94.81 190 GLN A CA 1
ATOM 1458 C C . GLN A 1 190 ? -9.812 7.111 -8.916 1.00 94.81 190 GLN A C 1
ATOM 1460 O O . GLN A 1 190 ? -8.916 6.344 -9.253 1.00 94.81 190 GLN A O 1
ATOM 1465 N N . ILE A 1 191 ? -10.833 6.742 -8.143 1.00 95.00 191 ILE A N 1
ATOM 1466 C CA . ILE A 1 191 ? -11.021 5.361 -7.692 1.00 95.00 191 ILE A CA 1
ATOM 1467 C C . ILE A 1 191 ? -11.229 4.482 -8.927 1.00 95.00 191 ILE A C 1
ATOM 1469 O O . ILE A 1 191 ? -12.162 4.698 -9.701 1.00 95.00 191 ILE A O 1
ATOM 1473 N N . THR A 1 192 ? -10.370 3.484 -9.098 1.00 95.44 192 THR A N 1
ATOM 1474 C CA . THR A 1 192 ? -10.481 2.494 -10.180 1.00 95.44 192 THR A CA 1
ATOM 1475 C C . THR A 1 192 ? -10.751 1.085 -9.666 1.00 95.44 192 THR A C 1
ATOM 1477 O O . THR A 1 192 ? -11.109 0.207 -10.448 1.00 95.44 192 THR A O 1
ATOM 1480 N N . TRP A 1 193 ? -10.607 0.871 -8.359 1.00 94.25 193 TRP A N 1
ATOM 1481 C CA . TRP A 1 193 ? -11.012 -0.344 -7.674 1.00 94.25 193 TRP A CA 1
ATOM 1482 C C . TRP A 1 193 ? -11.421 -0.027 -6.234 1.00 94.25 193 TRP A C 1
ATOM 1484 O O . TRP A 1 193 ? -10.860 0.875 -5.608 1.00 94.25 193 TRP A O 1
ATOM 1494 N N . GLY A 1 194 ? -12.385 -0.788 -5.717 1.00 89.94 194 GLY A N 1
ATOM 1495 C CA . GLY A 1 194 ? -12.791 -0.724 -4.319 1.00 89.94 194 GLY A CA 1
ATOM 1496 C C . GLY A 1 194 ? -13.594 0.524 -3.952 1.00 89.94 194 GLY A C 1
ATOM 1497 O O . GLY A 1 194 ? -14.224 1.164 -4.800 1.00 89.94 194 GLY A O 1
ATOM 1498 N N . ARG A 1 195 ? -13.624 0.839 -2.657 1.00 84.56 195 ARG A N 1
ATOM 1499 C CA . ARG A 1 195 ? -14.346 1.980 -2.089 1.00 84.56 195 ARG A CA 1
ATOM 1500 C C . ARG A 1 195 ? -13.579 2.552 -0.903 1.00 84.56 195 ARG A C 1
ATOM 1502 O O . ARG A 1 195 ? -13.035 1.810 -0.099 1.00 84.56 195 ARG A O 1
ATOM 1509 N N . VAL A 1 196 ? -13.574 3.876 -0.776 1.00 77.56 196 VAL A N 1
ATOM 1510 C CA . VAL A 1 196 ? -12.784 4.585 0.250 1.00 77.56 196 VAL A CA 1
ATOM 1511 C C . VAL A 1 196 ? -13.217 4.295 1.687 1.00 77.56 196 VAL A C 1
ATOM 1513 O O . VAL A 1 196 ? -12.441 4.555 2.599 1.00 77.56 196 VAL A O 1
ATOM 1516 N N . ASP A 1 197 ? -14.433 3.771 1.880 1.00 69.69 197 ASP A N 1
ATOM 1517 C CA . ASP A 1 197 ? -14.946 3.333 3.178 1.00 69.69 197 ASP A CA 1
ATOM 1518 C C . ASP A 1 197 ? -14.479 1.929 3.587 1.00 69.69 197 ASP A C 1
ATOM 1520 O O . ASP A 1 197 ? -14.731 1.511 4.712 1.00 69.69 197 ASP A O 1
ATOM 1524 N N . ALA A 1 198 ? -13.805 1.217 2.686 1.00 73.31 198 ALA A N 1
ATOM 1525 C CA . ALA A 1 198 ? -13.089 -0.022 2.945 1.00 73.31 198 ALA A CA 1
ATOM 1526 C C . ALA A 1 198 ? -11.645 0.157 2.444 1.00 73.31 198 ALA A C 1
ATOM 1528 O O . ALA A 1 198 ? -10.879 0.917 3.033 1.00 73.31 198 ALA A O 1
ATOM 1529 N N . GLU A 1 199 ? -11.310 -0.465 1.317 1.00 78.50 199 GLU A N 1
ATOM 1530 C CA . GLU A 1 199 ? -10.061 -0.268 0.590 1.00 78.50 199 GLU A CA 1
ATOM 1531 C C . GLU A 1 199 ? -10.376 0.281 -0.808 1.00 78.50 199 GLU A C 1
ATOM 1533 O O . GLU A 1 199 ? -11.238 -0.252 -1.514 1.00 78.50 199 GLU A O 1
ATOM 1538 N N . ALA A 1 200 ? -9.692 1.351 -1.221 1.00 90.88 200 ALA A N 1
ATOM 1539 C CA . ALA A 1 200 ? -9.780 1.892 -2.573 1.00 90.88 200 ALA A CA 1
ATOM 1540 C C . ALA A 1 200 ? -8.399 2.073 -3.190 1.00 90.88 200 ALA A C 1
ATOM 1542 O O . ALA A 1 200 ? -7.430 2.419 -2.515 1.00 90.88 200 ALA A O 1
ATOM 1543 N N . ILE A 1 201 ? -8.334 1.894 -4.508 1.00 94.94 201 ILE A N 1
ATOM 1544 C CA . ILE A 1 201 ? -7.105 2.059 -5.277 1.00 94.94 201 ILE A CA 1
ATOM 1545 C C . ILE A 1 201 ? -7.381 2.965 -6.475 1.00 94.94 201 ILE A C 1
ATOM 1547 O O . ILE A 1 201 ? -8.325 2.755 -7.247 1.00 94.94 201 ILE A O 1
ATOM 1551 N N . GLY A 1 202 ? -6.548 3.992 -6.618 1.00 95.69 202 GLY A N 1
ATOM 1552 C CA . GLY A 1 202 ? -6.477 4.837 -7.803 1.00 95.69 202 GLY A CA 1
ATOM 1553 C C . GLY A 1 202 ? -5.595 4.219 -8.884 1.00 95.69 202 GLY A C 1
ATOM 1554 O O . GLY A 1 202 ? -5.605 3.008 -9.090 1.00 95.69 202 GLY A O 1
ATOM 1555 N N . LEU A 1 203 ? -4.794 5.032 -9.570 1.00 95.25 203 LEU A N 1
ATOM 1556 C CA . LEU A 1 203 ? -3.678 4.515 -10.370 1.00 95.25 203 LEU A CA 1
ATOM 1557 C C . LEU A 1 203 ? -2.415 4.542 -9.502 1.00 95.25 203 LEU A C 1
ATOM 1559 O O . LEU A 1 203 ? -1.794 5.592 -9.345 1.00 95.25 203 LEU A O 1
ATOM 1563 N N . ASN A 1 204 ? -2.075 3.388 -8.926 1.00 91.81 204 ASN A N 1
ATOM 1564 C CA . ASN A 1 204 ? -0.993 3.136 -7.969 1.00 91.81 204 ASN A CA 1
ATOM 1565 C C . ASN A 1 204 ? -1.076 3.920 -6.651 1.00 91.81 204 ASN A C 1
ATOM 1567 O O . ASN A 1 204 ? -0.133 3.894 -5.873 1.00 91.81 204 ASN A O 1
ATOM 1571 N N . TRP A 1 205 ? -2.190 4.586 -6.356 1.00 96.00 205 TRP A N 1
ATOM 1572 C CA . TRP A 1 205 ? -2.416 5.188 -5.043 1.00 96.00 205 TRP A CA 1
ATOM 1573 C C . TRP A 1 205 ? -3.383 4.343 -4.233 1.00 96.00 205 TRP A C 1
ATOM 1575 O O . TRP A 1 205 ? -4.508 4.124 -4.678 1.00 96.00 205 TRP A O 1
ATOM 1585 N N . THR A 1 206 ? -2.993 3.946 -3.025 1.00 93.81 206 THR A N 1
ATOM 1586 C CA . THR A 1 206 ? -3.968 3.509 -2.025 1.00 93.81 206 THR A CA 1
ATOM 1587 C C . THR A 1 206 ? -4.728 4.742 -1.555 1.00 93.81 206 THR A C 1
ATOM 1589 O O . THR A 1 206 ? -4.128 5.754 -1.185 1.00 93.81 206 THR A O 1
ATOM 1592 N N . MET A 1 207 ? -6.051 4.679 -1.610 1.00 93.06 207 MET A N 1
ATOM 1593 C CA . MET A 1 207 ? -6.949 5.776 -1.280 1.00 93.06 207 MET A CA 1
ATOM 1594 C C . MET A 1 207 ? -7.736 5.430 -0.024 1.00 93.06 207 MET A C 1
ATOM 1596 O O . MET A 1 207 ? -8.340 4.365 0.072 1.00 93.06 207 MET A O 1
ATOM 1600 N N . ARG A 1 208 ? -7.745 6.359 0.927 1.00 88.19 208 ARG A N 1
ATOM 1601 C CA . ARG A 1 208 ? -8.386 6.213 2.234 1.00 88.19 208 ARG A CA 1
ATOM 1602 C C . ARG A 1 208 ? -9.180 7.468 2.576 1.00 88.19 208 ARG A C 1
ATOM 1604 O O . ARG A 1 208 ? -8.997 8.527 1.966 1.00 88.19 208 ARG A O 1
ATOM 1611 N N . GLN A 1 209 ? -10.034 7.347 3.584 1.00 87.81 209 GLN A N 1
ATOM 1612 C CA . GLN A 1 209 ? -10.648 8.484 4.257 1.00 87.81 209 GLN A CA 1
ATOM 1613 C C . GLN A 1 209 ? -10.062 8.666 5.652 1.00 87.81 209 GLN A C 1
ATOM 1615 O O . GLN A 1 209 ? -9.901 7.707 6.406 1.00 87.81 209 GLN A O 1
ATOM 1620 N N . THR A 1 210 ? -9.761 9.915 5.999 1.00 88.50 210 THR A N 1
ATOM 1621 C CA . THR A 1 210 ? -9.444 10.286 7.380 1.00 88.50 210 THR A CA 1
ATOM 1622 C C . THR A 1 210 ? -10.690 10.159 8.261 1.00 88.50 210 THR A C 1
ATOM 1624 O O . THR A 1 210 ? -11.810 10.106 7.742 1.00 88.50 210 THR A O 1
ATOM 1627 N N . PRO A 1 211 ? -10.545 10.178 9.599 1.00 89.06 211 PRO A N 1
ATOM 1628 C CA . PRO A 1 211 ? -11.695 10.057 10.487 1.00 89.06 211 PRO A CA 1
ATOM 1629 C C . PRO A 1 211 ? -12.761 11.145 10.377 1.00 89.06 211 PRO A C 1
ATOM 1631 O O . PRO A 1 211 ? -13.874 10.952 10.846 1.00 89.06 211 PRO A O 1
ATOM 1634 N N . ASP A 1 212 ? -12.434 12.269 9.752 1.00 88.12 212 ASP A N 1
ATOM 1635 C CA . ASP A 1 212 ? -13.340 13.362 9.404 1.00 88.12 212 ASP A CA 1
ATOM 1636 C C . ASP A 1 212 ? -13.621 13.436 7.892 1.00 88.12 212 ASP A C 1
ATOM 1638 O O . ASP A 1 212 ? -13.924 14.498 7.349 1.00 88.12 212 ASP A O 1
ATOM 1642 N N . SER A 1 213 ? -13.537 12.287 7.215 1.00 88.38 213 SER A N 1
ATOM 1643 C CA . SER A 1 213 ? -13.951 12.068 5.825 1.00 88.38 213 SER A CA 1
ATOM 1644 C C . SER A 1 213 ? -13.173 12.855 4.754 1.00 88.38 213 SER A C 1
ATOM 1646 O O . SER A 1 213 ? -13.671 13.029 3.639 1.00 88.38 213 SER A O 1
ATOM 1648 N N . LYS A 1 214 ? -11.942 13.302 5.036 1.00 90.75 214 LYS A N 1
ATOM 1649 C CA . LYS A 1 214 ? -11.046 13.900 4.025 1.00 90.75 214 LYS A CA 1
ATOM 1650 C C . LYS A 1 214 ? -10.326 12.817 3.230 1.00 90.75 214 LYS A C 1
ATOM 1652 O O . LYS A 1 214 ? -10.111 11.717 3.739 1.00 90.75 214 LYS A O 1
ATOM 1657 N N . ARG A 1 215 ? -9.931 13.112 1.986 1.00 92.31 215 ARG A N 1
ATOM 1658 C CA . ARG A 1 215 ? -9.190 12.146 1.169 1.00 92.31 215 ARG A CA 1
ATOM 1659 C C . ARG A 1 215 ? -7.755 12.051 1.669 1.00 92.31 215 ARG A C 1
ATOM 1661 O O . ARG A 1 215 ? -7.102 13.056 1.942 1.00 92.31 215 ARG A O 1
ATOM 1668 N N . GLN A 1 216 ? -7.262 10.825 1.727 1.00 93.75 216 GLN A N 1
ATOM 1669 C CA . GLN A 1 216 ? -5.863 10.514 1.954 1.00 93.75 216 GLN A CA 1
ATOM 1670 C C . GLN A 1 216 ? -5.392 9.591 0.836 1.00 93.75 216 GLN A C 1
ATOM 1672 O O . GLN A 1 216 ? -6.023 8.579 0.536 1.00 93.75 216 GLN A O 1
ATOM 1677 N N . PHE A 1 217 ? -4.258 9.933 0.246 1.00 95.62 217 PHE A N 1
ATOM 1678 C CA . PHE A 1 217 ? -3.558 9.095 -0.716 1.00 95.62 217 PHE A CA 1
ATOM 1679 C C . PHE A 1 217 ? -2.276 8.612 -0.066 1.00 95.62 217 PHE A C 1
ATOM 1681 O O . PHE A 1 217 ? -1.590 9.403 0.582 1.00 95.62 217 PHE A O 1
ATOM 1688 N N . VAL A 1 218 ? -1.966 7.330 -0.219 1.00 94.62 218 VAL A N 1
ATOM 1689 C CA . VAL A 1 218 ? -0.813 6.691 0.413 1.00 94.62 218 VAL A CA 1
ATOM 1690 C C . VAL A 1 218 ? -0.086 5.822 -0.603 1.00 94.62 218 VAL A C 1
ATOM 1692 O O . VAL A 1 218 ? -0.704 5.135 -1.415 1.00 94.62 218 VAL A O 1
ATOM 1695 N N . HIS A 1 219 ? 1.241 5.846 -0.538 1.00 94.88 219 HIS A N 1
ATOM 1696 C CA . HIS A 1 219 ? 2.090 4.836 -1.150 1.00 94.88 219 HIS A CA 1
ATOM 1697 C C . HIS A 1 219 ? 3.279 4.556 -0.233 1.00 94.88 219 HIS A C 1
ATOM 1699 O O . HIS A 1 219 ? 3.972 5.471 0.221 1.00 94.88 219 HIS A O 1
ATOM 1705 N N . THR A 1 220 ? 3.535 3.278 0.011 1.00 93.94 220 THR A N 1
ATOM 1706 C CA . THR A 1 220 ? 4.694 2.799 0.768 1.00 93.94 220 THR A CA 1
ATOM 1707 C C . THR A 1 220 ? 5.753 2.251 -0.178 1.00 93.94 220 THR A C 1
ATOM 1709 O O . THR A 1 220 ? 5.417 1.745 -1.245 1.00 93.94 220 THR A O 1
ATOM 1712 N N . GLY A 1 221 ? 7.026 2.309 0.189 1.00 91.56 221 GLY A N 1
ATOM 1713 C CA . GLY A 1 221 ? 8.107 1.700 -0.583 1.00 91.56 221 GLY A CA 1
ATOM 1714 C C . GLY A 1 221 ? 9.074 0.945 0.313 1.00 91.56 221 GLY A C 1
ATOM 1715 O O . GLY A 1 221 ? 9.284 1.323 1.465 1.00 91.56 221 GLY A O 1
ATOM 1716 N N . GLY A 1 222 ? 9.658 -0.124 -0.221 1.00 90.50 222 GLY A N 1
ATOM 1717 C CA . GLY A 1 222 ? 10.636 -0.947 0.477 1.00 90.50 222 GLY A CA 1
ATOM 1718 C C . GLY A 1 222 ? 11.647 -1.529 -0.501 1.00 90.50 222 GLY A C 1
ATOM 1719 O O . GLY A 1 222 ? 11.280 -2.097 -1.526 1.00 90.50 222 GLY A O 1
ATOM 1720 N N . THR A 1 223 ? 12.930 -1.379 -0.191 1.00 89.12 223 THR A N 1
ATOM 1721 C CA . THR A 1 223 ? 14.023 -2.106 -0.851 1.00 89.12 223 THR A CA 1
ATOM 1722 C C . THR A 1 223 ? 15.023 -2.556 0.213 1.00 89.12 223 THR A C 1
ATOM 1724 O O . THR A 1 223 ? 14.812 -2.345 1.405 1.00 89.12 223 THR A O 1
ATOM 1727 N N . PHE A 1 224 ? 16.129 -3.189 -0.180 1.00 89.38 224 PHE A N 1
ATOM 1728 C CA . PHE A 1 224 ? 17.110 -3.687 0.784 1.00 89.38 224 PHE A CA 1
ATOM 1729 C C . PHE A 1 224 ? 17.694 -2.566 1.654 1.00 89.38 224 PHE A C 1
ATOM 1731 O O . PHE A 1 224 ? 18.516 -1.773 1.199 1.00 89.38 224 PHE A O 1
ATOM 1738 N N . GLY A 1 225 ? 17.276 -2.543 2.920 1.00 91.81 225 GLY A N 1
ATOM 1739 C CA . GLY A 1 225 ? 17.710 -1.574 3.920 1.00 91.81 225 GLY A CA 1
ATOM 1740 C C . GLY A 1 225 ? 17.172 -0.157 3.724 1.00 91.81 225 GLY A C 1
ATOM 1741 O O . GLY A 1 225 ? 17.761 0.779 4.258 1.00 91.81 225 GLY A O 1
ATOM 1742 N N . PHE A 1 226 ? 16.094 0.014 2.954 1.00 93.62 226 PHE A N 1
ATOM 1743 C CA . PHE A 1 226 ? 15.414 1.298 2.807 1.00 93.62 226 PHE A CA 1
ATOM 1744 C C . PHE A 1 226 ? 13.907 1.125 2.864 1.00 93.62 226 PHE A C 1
ATOM 1746 O O . PHE A 1 226 ? 13.354 0.225 2.233 1.00 93.62 226 PHE A O 1
ATOM 1753 N N . ALA A 1 227 ? 13.258 2.068 3.529 1.00 95.12 227 ALA A N 1
ATOM 1754 C CA . ALA A 1 227 ? 11.816 2.158 3.629 1.00 95.12 227 ALA A CA 1
ATOM 1755 C C . ALA A 1 227 ? 11.371 3.592 3.325 1.00 95.12 227 ALA A C 1
ATOM 1757 O O . ALA A 1 227 ? 12.078 4.561 3.624 1.00 95.12 227 ALA A O 1
ATOM 1758 N N . SER A 1 228 ? 10.207 3.739 2.707 1.00 95.56 228 SER A N 1
ATOM 1759 C CA . SER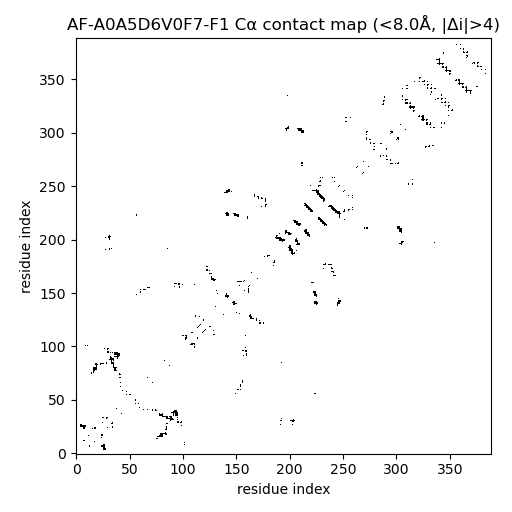 A 1 228 ? 9.609 5.039 2.434 1.00 95.56 228 SER A CA 1
ATOM 1760 C C . SER A 1 228 ? 8.110 5.027 2.679 1.00 95.56 228 SER A C 1
ATOM 1762 O O . SER A 1 228 ? 7.413 4.045 2.416 1.00 95.56 228 SER A O 1
ATOM 1764 N N . TYR A 1 229 ? 7.617 6.165 3.152 1.00 96.06 229 TYR A N 1
ATOM 1765 C CA . TYR A 1 229 ? 6.201 6.425 3.341 1.00 96.06 229 TYR A CA 1
ATOM 1766 C C . TYR A 1 229 ? 5.858 7.773 2.720 1.00 96.06 229 TYR A C 1
ATOM 1768 O O . TYR A 1 229 ? 6.471 8.794 3.041 1.00 96.06 229 TYR A O 1
ATOM 1776 N N . CYS A 1 230 ? 4.895 7.773 1.808 1.00 96.69 230 CYS A N 1
ATOM 1777 C CA . CYS A 1 230 ? 4.413 8.956 1.116 1.00 96.69 230 CYS A CA 1
ATOM 1778 C C . CYS A 1 230 ? 2.907 9.051 1.328 1.00 96.69 230 CYS A C 1
ATOM 1780 O O . CYS A 1 230 ? 2.186 8.099 1.030 1.00 96.69 230 CYS A O 1
ATOM 1782 N N . SER A 1 231 ? 2.430 10.187 1.834 1.00 96.00 231 SER A N 1
ATOM 1783 C CA . SER A 1 231 ? 0.994 10.438 1.941 1.00 96.00 231 SER A CA 1
ATOM 1784 C C . SER A 1 231 ? 0.641 11.896 1.710 1.00 96.00 231 SER A C 1
ATOM 1786 O O . SER A 1 231 ? 1.450 12.782 1.986 1.00 96.00 231 SER A O 1
ATOM 1788 N N . PHE A 1 232 ? -0.564 12.158 1.215 1.00 97.06 232 PHE A N 1
ATOM 1789 C CA . PHE A 1 232 ? -1.063 13.520 1.059 1.00 97.06 232 PHE A CA 1
ATOM 1790 C C . PHE A 1 232 ? -2.585 13.609 1.143 1.00 97.06 232 PHE A C 1
ATOM 1792 O O . PHE A 1 232 ? -3.301 12.631 0.925 1.00 97.06 232 PHE A O 1
ATOM 1799 N N . TYR A 1 233 ? -3.047 14.815 1.468 1.00 95.88 233 TYR A N 1
ATOM 1800 C CA . TYR A 1 233 ? -4.420 15.154 1.815 1.00 95.88 233 TYR A CA 1
ATOM 1801 C C . TYR A 1 233 ? -4.815 16.419 1.042 1.00 95.88 233 TYR A C 1
ATOM 1803 O O . TYR A 1 233 ? -4.510 17.530 1.499 1.00 95.88 233 TYR A O 1
ATOM 1811 N N . PRO A 1 234 ? -5.445 16.295 -0.140 1.00 95.06 234 PRO A N 1
ATOM 1812 C CA . PRO A 1 234 ? -5.792 17.450 -0.966 1.00 95.06 234 PRO A CA 1
ATOM 1813 C C . PRO A 1 234 ? -6.621 18.500 -0.221 1.00 95.06 234 PRO A C 1
ATOM 1815 O O . PRO A 1 234 ? -6.324 19.688 -0.311 1.00 95.06 234 PRO A O 1
ATOM 1818 N N . GLU A 1 235 ? -7.591 18.080 0.598 1.00 93.62 235 GLU A N 1
ATOM 1819 C CA . GLU A 1 235 ? -8.459 18.991 1.359 1.00 93.62 235 GLU A CA 1
ATOM 1820 C C . GLU A 1 235 ? -7.721 19.761 2.465 1.00 93.62 235 GLU A C 1
ATOM 1822 O O . GLU A 1 235 ? -8.213 20.790 2.925 1.00 93.62 235 GLU A O 1
ATOM 1827 N N . LEU A 1 236 ? -6.551 19.282 2.901 1.00 93.75 236 LEU A N 1
ATOM 1828 C CA . LEU A 1 236 ? -5.694 19.984 3.864 1.00 93.75 236 LEU A CA 1
ATOM 1829 C C . LEU A 1 236 ? -4.583 20.795 3.185 1.00 93.75 236 LEU A C 1
ATOM 1831 O O . LEU A 1 236 ? -3.881 21.542 3.865 1.00 93.75 236 LEU A O 1
ATOM 1835 N N . GLY A 1 237 ? -4.384 20.625 1.871 1.00 95.06 237 GLY A N 1
ATOM 1836 C CA . GLY A 1 237 ? -3.221 21.162 1.165 1.00 95.06 237 GLY A CA 1
ATOM 1837 C C . GLY A 1 237 ? -1.897 20.637 1.730 1.00 95.06 237 GLY A C 1
ATOM 1838 O O . GLY A 1 237 ? -0.906 21.366 1.746 1.00 95.06 237 GLY A O 1
ATOM 1839 N N . PHE A 1 238 ? -1.885 19.399 2.240 1.00 96.19 238 PHE A N 1
ATOM 1840 C CA . PHE A 1 238 ? -0.794 18.874 3.062 1.00 96.19 238 PHE A CA 1
ATOM 1841 C C . PHE A 1 238 ? -0.267 17.537 2.554 1.00 96.19 238 PHE A C 1
ATOM 1843 O O . PHE A 1 238 ? -1.035 16.665 2.155 1.00 96.19 238 PHE A O 1
ATOM 1850 N N . GLY A 1 239 ? 1.050 17.352 2.606 1.00 96.44 239 GLY A N 1
ATOM 1851 C CA . GLY A 1 239 ? 1.709 16.116 2.202 1.00 96.44 239 GLY A CA 1
ATOM 1852 C C . GLY A 1 239 ? 2.926 15.825 3.066 1.00 96.44 239 GLY A C 1
ATOM 1853 O O . GLY A 1 239 ? 3.628 16.738 3.495 1.00 96.44 239 GLY A O 1
ATOM 1854 N N . ILE A 1 240 ? 3.178 14.542 3.301 1.00 96.94 240 ILE A N 1
ATOM 1855 C CA . ILE A 1 240 ? 4.313 14.036 4.066 1.00 96.94 240 ILE A CA 1
ATOM 1856 C C . ILE A 1 240 ? 5.063 13.019 3.215 1.00 96.94 240 ILE A C 1
ATOM 1858 O O . ILE A 1 240 ? 4.475 12.099 2.645 1.00 96.94 240 ILE A O 1
ATOM 1862 N N . VAL A 1 241 ? 6.386 13.151 3.207 1.00 97.19 241 VAL A N 1
ATOM 1863 C CA . VAL A 1 241 ? 7.303 12.100 2.779 1.00 97.19 241 VAL A CA 1
ATOM 1864 C C . VAL A 1 241 ? 8.266 11.794 3.920 1.00 97.19 241 VAL A C 1
ATOM 1866 O O . VAL A 1 241 ? 8.901 12.699 4.460 1.00 97.19 241 VAL A O 1
ATOM 1869 N N . VAL A 1 242 ? 8.384 10.519 4.277 1.00 97.00 242 VAL A N 1
ATOM 1870 C CA . VAL A 1 242 ? 9.367 10.025 5.243 1.00 97.00 242 VAL A CA 1
ATOM 1871 C C . VAL A 1 242 ? 10.228 8.973 4.560 1.00 97.00 242 VAL A C 1
ATOM 1873 O O . VAL A 1 242 ? 9.710 8.069 3.906 1.00 97.00 242 VAL A O 1
ATOM 1876 N N . LEU A 1 243 ? 11.546 9.111 4.692 1.00 95.56 243 LEU A N 1
ATOM 1877 C CA . LEU A 1 243 ? 12.536 8.203 4.119 1.00 95.56 243 LEU A CA 1
ATOM 1878 C C . LEU A 1 243 ? 13.410 7.654 5.247 1.00 95.56 243 LEU A C 1
ATOM 1880 O O . LEU A 1 243 ? 13.949 8.433 6.033 1.00 95.56 243 LEU A O 1
ATOM 1884 N N . ALA A 1 244 ? 13.582 6.337 5.293 1.00 96.06 244 ALA A N 1
ATOM 1885 C CA . ALA A 1 244 ? 14.464 5.654 6.229 1.00 96.06 244 ALA A CA 1
ATOM 1886 C C . ALA A 1 244 ? 15.516 4.828 5.479 1.00 96.06 244 ALA A C 1
ATOM 1888 O O . ALA A 1 244 ? 15.235 4.202 4.456 1.00 96.06 244 ALA A O 1
ATOM 1889 N N . ASN A 1 245 ? 16.741 4.826 6.004 1.00 94.81 245 ASN A N 1
ATOM 1890 C CA . ASN A 1 245 ? 17.866 4.012 5.532 1.00 94.81 245 ASN A CA 1
ATOM 1891 C C . ASN A 1 245 ? 18.106 2.787 6.433 1.00 94.81 245 ASN A C 1
ATOM 1893 O O . ASN A 1 245 ? 19.238 2.330 6.625 1.00 94.81 245 ASN A O 1
ATOM 1897 N N . GLU A 1 246 ? 17.016 2.301 7.002 1.00 94.06 246 GLU A N 1
ATOM 1898 C CA . GLU A 1 246 ? 16.885 1.084 7.778 1.00 94.06 246 GLU A CA 1
ATOM 1899 C C . GLU A 1 246 ? 15.582 0.425 7.301 1.00 94.06 246 GLU A C 1
ATOM 1901 O O . GLU A 1 246 ? 14.635 1.133 6.946 1.00 94.06 246 GLU A O 1
ATOM 1906 N N . SER A 1 247 ? 15.560 -0.901 7.190 1.00 91.81 247 SER A N 1
ATOM 1907 C CA . SER A 1 247 ? 14.341 -1.649 6.894 1.00 91.81 247 SER A CA 1
ATOM 1908 C C . SER A 1 247 ? 14.337 -2.991 7.622 1.00 91.81 247 SER A C 1
ATOM 1910 O O . SER A 1 247 ? 15.174 -3.865 7.372 1.00 91.81 247 SER A O 1
ATOM 1912 N N . ASP A 1 248 ? 13.324 -3.137 8.465 1.00 90.00 248 ASP A N 1
ATOM 1913 C CA . ASP A 1 248 ? 12.935 -4.308 9.232 1.00 90.00 248 ASP A CA 1
ATOM 1914 C C . ASP A 1 248 ? 11.405 -4.511 9.110 1.00 90.00 248 ASP A C 1
ATOM 1916 O O . ASP A 1 248 ? 10.710 -3.658 8.536 1.00 90.00 248 ASP A O 1
ATOM 1920 N N . PRO A 1 249 ? 10.846 -5.630 9.612 1.00 85.38 249 PRO A N 1
ATOM 1921 C CA . PRO A 1 249 ? 9.411 -5.910 9.504 1.00 85.38 249 PRO A CA 1
ATOM 1922 C C . PRO A 1 249 ? 8.486 -4.849 10.129 1.00 85.38 249 PRO A C 1
ATOM 1924 O O . PRO A 1 249 ? 7.316 -4.772 9.776 1.00 85.38 249 PRO A O 1
ATOM 1927 N N . GLN A 1 250 ? 8.989 -4.030 11.053 1.00 88.19 250 GLN A N 1
ATOM 1928 C CA . GLN A 1 250 ? 8.248 -3.002 11.784 1.00 88.19 250 GLN A CA 1
ATOM 1929 C C . GLN A 1 250 ? 8.497 -1.584 11.245 1.00 88.19 250 GLN A C 1
ATOM 1931 O O . GLN A 1 250 ? 7.775 -0.659 11.626 1.00 88.19 250 GLN A O 1
ATOM 1936 N N . THR A 1 251 ? 9.489 -1.370 10.370 1.00 92.69 251 THR A N 1
ATOM 1937 C CA . THR A 1 251 ? 9.848 -0.027 9.887 1.00 92.69 251 THR A CA 1
ATOM 1938 C C . THR A 1 251 ? 8.665 0.679 9.229 1.00 92.69 251 THR A C 1
ATOM 1940 O O . THR A 1 251 ? 8.428 1.844 9.536 1.00 92.69 251 THR A O 1
ATOM 1943 N N . GLN A 1 252 ? 7.876 -0.006 8.392 1.00 89.81 252 GLN A N 1
ATOM 1944 C CA . GLN A 1 252 ? 6.727 0.621 7.720 1.00 89.81 252 GLN A CA 1
ATOM 1945 C C . GLN A 1 252 ? 5.666 1.114 8.706 1.00 89.81 252 GLN A C 1
ATOM 1947 O O . GLN A 1 252 ? 5.208 2.249 8.573 1.00 89.81 252 GLN A O 1
ATOM 1952 N N . GLY A 1 253 ? 5.354 0.321 9.736 1.00 88.00 253 GLY A N 1
ATOM 1953 C CA . GLY A 1 253 ? 4.456 0.739 10.814 1.00 88.00 253 GLY A CA 1
ATOM 1954 C C . GLY A 1 253 ? 4.993 1.967 11.553 1.00 88.00 253 GLY A C 1
ATOM 1955 O O . GLY A 1 253 ? 4.269 2.935 11.753 1.00 88.00 253 GLY A O 1
ATOM 1956 N N . ARG A 1 254 ? 6.298 2.006 11.862 1.00 91.44 254 ARG A N 1
ATOM 1957 C CA . ARG A 1 254 ? 6.923 3.189 12.489 1.00 91.44 254 ARG A CA 1
ATOM 1958 C C . ARG A 1 254 ? 6.867 4.437 11.600 1.00 91.44 254 ARG A C 1
ATOM 1960 O O . ARG A 1 254 ? 6.701 5.541 12.117 1.00 91.44 254 ARG A O 1
ATOM 1967 N N . LEU A 1 255 ? 7.015 4.292 10.280 1.00 94.25 255 LEU A N 1
ATOM 1968 C CA . LEU A 1 255 ? 6.890 5.415 9.344 1.00 94.25 255 LEU A CA 1
ATOM 1969 C C . LEU A 1 255 ? 5.447 5.928 9.255 1.00 94.25 255 LEU A C 1
ATOM 1971 O O . LEU A 1 255 ? 5.239 7.142 9.225 1.00 94.25 255 LEU A O 1
ATOM 1975 N N . TRP A 1 256 ? 4.467 5.022 9.247 1.00 90.25 256 TRP A N 1
ATOM 1976 C CA . TRP A 1 256 ? 3.046 5.368 9.299 1.00 90.25 256 TRP A CA 1
ATOM 1977 C C . TRP A 1 256 ? 2.699 6.104 10.600 1.00 90.25 256 TRP A C 1
ATOM 1979 O O . TRP A 1 256 ? 2.058 7.159 10.543 1.00 90.25 256 TRP A O 1
ATOM 1989 N N . ASP A 1 257 ? 3.190 5.609 11.744 1.00 89.56 257 ASP A N 1
ATOM 1990 C CA . ASP A 1 257 ? 2.998 6.211 13.071 1.00 89.56 257 ASP A CA 1
ATOM 1991 C C . ASP A 1 257 ? 3.537 7.640 13.097 1.00 89.56 257 ASP A C 1
ATOM 1993 O O . ASP A 1 257 ? 2.842 8.574 13.502 1.00 89.56 257 ASP A O 1
ATOM 1997 N N . LEU A 1 258 ? 4.772 7.824 12.621 1.00 93.81 258 LEU A N 1
ATOM 1998 C CA . LEU A 1 258 ? 5.407 9.133 12.546 1.00 93.81 258 LEU A CA 1
ATOM 1999 C C . LEU A 1 258 ? 4.613 10.085 11.642 1.00 93.81 258 LEU A C 1
ATOM 2001 O O . LEU A 1 258 ? 4.397 11.238 12.010 1.00 93.81 258 LEU A O 1
ATOM 2005 N N . ALA A 1 259 ? 4.142 9.618 10.482 1.00 93.38 259 ALA A N 1
ATOM 2006 C C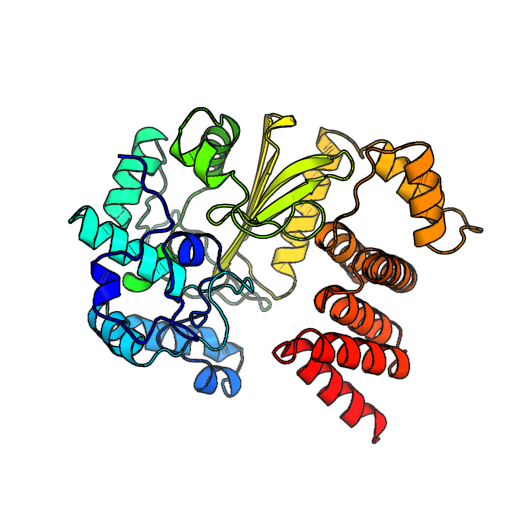A . ALA A 1 259 ? 3.331 10.439 9.590 1.00 93.38 259 ALA A CA 1
ATOM 2007 C C . ALA A 1 259 ? 2.012 10.879 10.252 1.00 93.38 259 ALA A C 1
ATOM 2009 O O . ALA A 1 259 ? 1.651 12.051 10.157 1.00 93.38 259 ALA A O 1
ATOM 2010 N N . HIS A 1 260 ? 1.325 9.988 10.973 1.00 88.19 260 HIS A N 1
ATOM 2011 C CA . HIS A 1 260 ? 0.094 10.331 11.695 1.00 88.19 260 HIS A CA 1
ATOM 2012 C C . HIS A 1 260 ? 0.348 11.300 12.848 1.00 88.19 260 HIS A C 1
ATOM 2014 O O . HIS A 1 260 ? -0.386 12.277 12.989 1.00 88.19 260 HIS A O 1
ATOM 2020 N N . GLN A 1 261 ? 1.420 11.098 13.619 1.00 91.25 261 GLN A N 1
ATOM 2021 C CA . GLN A 1 261 ? 1.822 12.029 14.676 1.00 91.25 261 GLN A CA 1
ATOM 2022 C C . GLN A 1 261 ? 2.134 13.424 14.125 1.00 91.25 261 GLN A C 1
ATOM 2024 O O . GLN A 1 261 ? 1.781 14.419 14.753 1.00 91.25 261 GLN A O 1
ATOM 2029 N N . ILE A 1 262 ? 2.749 13.518 12.941 1.00 94.94 262 ILE A N 1
ATOM 2030 C CA . ILE A 1 262 ? 2.981 14.802 12.271 1.00 94.94 262 ILE A CA 1
ATOM 2031 C C . ILE A 1 262 ? 1.647 15.462 11.894 1.00 94.94 262 ILE A C 1
ATOM 2033 O O . ILE A 1 262 ? 1.467 16.644 12.179 1.00 94.94 262 ILE A O 1
ATOM 2037 N N . VAL A 1 263 ? 0.702 14.729 11.291 1.00 92.75 263 VAL A N 1
ATOM 2038 C CA . VAL A 1 263 ? -0.620 15.286 10.933 1.00 92.75 263 VAL A CA 1
ATOM 2039 C C . VAL A 1 263 ? -1.363 15.774 12.176 1.00 92.75 263 VAL A C 1
ATOM 2041 O O . VAL A 1 263 ? -1.805 16.922 12.198 1.00 92.75 263 VAL A O 1
ATOM 2044 N N . GLU A 1 264 ? -1.471 14.942 13.216 1.00 91.56 264 GLU A N 1
ATOM 2045 C CA . GLU A 1 264 ? -2.147 15.306 14.468 1.00 91.56 264 GLU A CA 1
ATOM 2046 C C . GLU A 1 264 ? -1.424 16.454 15.191 1.00 91.56 264 GLU A C 1
ATOM 2048 O O . GLU A 1 264 ? -2.072 17.316 15.777 1.00 91.56 264 GLU A O 1
ATOM 2053 N N . GLY A 1 265 ? -0.093 16.523 15.120 1.00 95.00 265 GLY A N 1
ATOM 2054 C CA . GLY A 1 265 ? 0.682 17.623 15.695 1.00 95.00 265 GLY A CA 1
ATOM 2055 C C . GLY A 1 265 ? 0.466 18.964 14.984 1.00 95.00 265 GLY A C 1
ATOM 2056 O O . GLY A 1 265 ? 0.514 20.009 15.628 1.00 95.00 265 GLY A O 1
ATOM 2057 N N . VAL A 1 266 ? 0.213 18.946 13.670 1.00 95.19 266 VAL A N 1
ATOM 2058 C CA . VAL A 1 266 ? -0.013 20.158 12.862 1.00 95.19 266 VAL A CA 1
ATOM 2059 C C . VAL A 1 266 ? -1.476 20.608 12.898 1.00 95.19 266 VAL A C 1
ATOM 2061 O O . VAL A 1 266 ? -1.741 21.802 13.031 1.00 95.19 266 VAL A O 1
ATOM 2064 N N . TYR A 1 267 ? -2.424 19.676 12.777 1.00 93.56 267 TYR A N 1
ATOM 2065 C CA . TYR A 1 267 ? -3.854 19.979 12.618 1.00 93.56 267 TYR A CA 1
ATOM 2066 C C . TYR A 1 267 ? -4.707 19.653 13.850 1.00 93.56 267 TYR A C 1
ATOM 2068 O O . TYR A 1 267 ? -5.886 20.004 13.885 1.00 93.56 267 TYR A O 1
ATOM 2076 N N . GLY A 1 268 ? -4.129 19.007 14.863 1.00 92.88 268 GLY A N 1
ATOM 2077 C CA . GLY A 1 268 ? -4.867 18.442 15.986 1.00 92.88 268 GLY A CA 1
ATOM 2078 C C . GLY A 1 268 ? -5.532 17.106 15.645 1.00 92.88 268 GLY A C 1
ATOM 2079 O O . GLY A 1 268 ? -5.597 16.675 14.493 1.00 92.88 268 GLY A O 1
ATOM 2080 N N . VAL A 1 269 ? -6.057 16.446 16.678 1.00 92.38 269 VAL A N 1
ATOM 2081 C CA . VAL A 1 269 ? -6.908 15.261 16.519 1.00 92.38 269 VAL A CA 1
ATOM 2082 C C . VAL A 1 269 ? -8.283 15.712 16.010 1.00 92.38 269 VAL A C 1
ATOM 2084 O O . VAL A 1 269 ? -8.872 16.612 16.619 1.00 92.38 269 VAL A O 1
ATOM 2087 N N . PRO A 1 270 ? -8.843 15.101 14.947 1.00 92.62 270 PRO A N 1
ATOM 2088 C CA . PRO A 1 270 ? -10.190 15.428 14.488 1.00 92.62 270 PRO A CA 1
ATOM 2089 C C . PRO A 1 270 ? -11.224 15.307 15.623 1.00 92.62 270 PRO A C 1
ATOM 2091 O O . PRO A 1 270 ? -11.188 14.309 16.347 1.00 92.62 270 PRO A O 1
ATOM 2094 N N . PRO A 1 271 ? -12.177 16.249 15.781 1.00 94.75 271 PRO A N 1
ATOM 2095 C CA . PRO A 1 271 ? -13.126 16.236 16.900 1.00 94.75 271 PRO A CA 1
ATOM 2096 C C . PRO A 1 271 ? -13.906 14.924 17.049 1.00 94.75 271 PRO A C 1
ATOM 2098 O O . PRO A 1 271 ? -14.047 14.420 18.160 1.00 94.75 271 PRO A O 1
ATOM 2101 N N . ALA A 1 272 ? -14.345 14.332 15.935 1.00 93.81 272 ALA A N 1
ATOM 2102 C CA . ALA A 1 272 ? -15.029 13.042 15.918 1.00 93.81 272 ALA A CA 1
ATOM 2103 C C . ALA A 1 272 ? -14.150 11.900 16.460 1.00 93.81 272 ALA A C 1
ATOM 2105 O O . ALA A 1 272 ? -14.590 11.099 17.287 1.00 93.81 272 ALA A O 1
ATOM 2106 N N . LEU A 1 273 ? -12.881 11.851 16.033 1.00 94.12 273 LEU A N 1
ATOM 2107 C CA . LEU A 1 273 ? -11.911 10.868 16.517 1.00 94.12 273 LEU A CA 1
ATOM 2108 C C . LEU A 1 273 ? -11.572 11.104 17.989 1.00 94.12 273 LEU A C 1
ATOM 2110 O O . LEU A 1 273 ? -11.444 10.148 18.748 1.00 94.12 273 LEU A O 1
ATOM 2114 N N . GLN A 1 274 ? -11.461 12.364 18.408 1.00 95.19 274 GLN A N 1
ATOM 2115 C CA . GLN A 1 274 ? -11.239 12.724 19.803 1.00 95.19 274 GLN A CA 1
ATOM 2116 C C . GLN A 1 274 ? -12.415 12.283 20.683 1.00 95.19 274 GLN A C 1
ATOM 2118 O O . GLN A 1 274 ? -12.188 11.685 21.732 1.00 95.19 274 GLN A O 1
ATOM 2123 N N . ALA A 1 275 ? -13.658 12.513 20.250 1.00 95.50 275 ALA A N 1
ATOM 2124 C CA . ALA A 1 275 ? -14.855 12.055 20.952 1.00 95.50 275 ALA A CA 1
ATOM 2125 C C . ALA A 1 275 ? -14.880 10.524 21.077 1.00 95.50 275 ALA A C 1
ATOM 2127 O O . ALA A 1 275 ? -15.125 10.000 22.164 1.00 95.50 275 ALA A O 1
ATOM 2128 N N . PHE A 1 276 ? -14.544 9.812 19.996 1.00 95.56 276 PHE A N 1
ATOM 2129 C CA . PHE A 1 276 ? -14.412 8.356 20.005 1.00 95.56 276 PHE A CA 1
ATOM 2130 C C . PHE 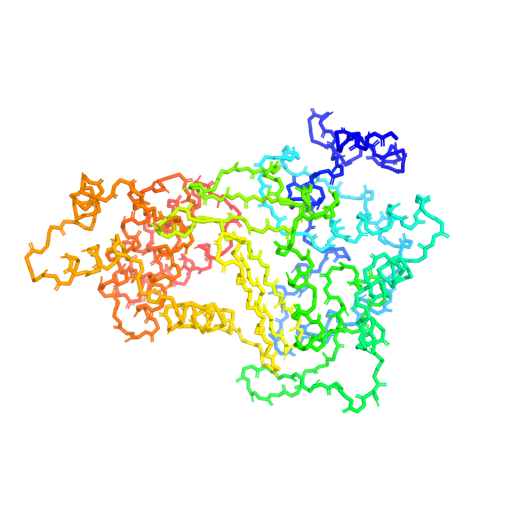A 1 276 ? -13.321 7.869 20.969 1.00 95.56 276 PHE A C 1
ATOM 2132 O O . PHE A 1 276 ? -13.607 7.055 21.846 1.00 95.56 276 PHE A O 1
ATOM 2139 N N . ARG A 1 277 ? -12.100 8.417 20.881 1.00 93.88 277 ARG A N 1
ATOM 2140 C CA . ARG A 1 277 ? -10.973 8.105 21.780 1.00 93.88 277 ARG A CA 1
ATOM 2141 C C . ARG A 1 277 ? -11.331 8.349 23.246 1.00 93.88 277 ARG A C 1
ATOM 2143 O O . ARG A 1 277 ? -11.052 7.509 24.093 1.00 93.88 277 ARG A O 1
ATOM 2150 N N . SER A 1 278 ? -11.965 9.479 23.552 1.00 94.00 278 SER A N 1
ATOM 2151 C CA . SER A 1 278 ? -12.374 9.822 24.916 1.00 94.00 278 SER A CA 1
ATOM 2152 C C . SER A 1 278 ? -13.462 8.890 25.452 1.00 94.00 278 SER A C 1
ATOM 2154 O O . SER A 1 278 ? -13.385 8.479 26.607 1.00 94.00 278 SER A O 1
ATOM 2156 N N . ALA A 1 279 ? -14.445 8.523 24.627 1.00 94.12 279 ALA A N 1
ATOM 2157 C CA . ALA A 1 279 ? -15.492 7.588 25.025 1.00 94.12 279 ALA A CA 1
ATOM 2158 C C . ALA A 1 279 ? -14.936 6.170 25.248 1.00 94.12 279 ALA A C 1
ATOM 2160 O O . ALA A 1 279 ? -15.259 5.542 26.257 1.00 94.12 279 ALA A O 1
ATOM 2161 N N . LEU A 1 280 ? -14.035 5.708 24.376 1.00 92.69 280 LEU A N 1
ATOM 2162 C CA . LEU A 1 280 ? -13.346 4.420 24.506 1.00 92.69 280 LEU A CA 1
ATOM 2163 C C . LEU A 1 280 ? -12.320 4.399 25.655 1.00 92.69 280 LEU A C 1
ATOM 2165 O O . LEU A 1 280 ? -11.916 3.342 26.101 1.00 92.69 280 LEU A O 1
A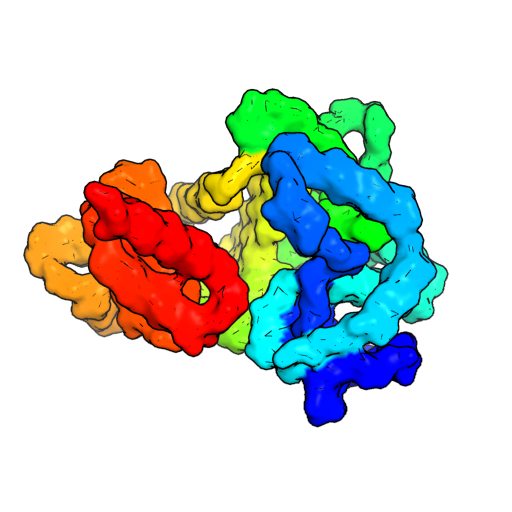TOM 2169 N N . ALA A 1 281 ? -11.890 5.546 26.180 1.00 90.25 281 ALA A N 1
ATOM 2170 C CA . ALA A 1 281 ? -11.028 5.593 27.365 1.00 90.25 281 ALA A CA 1
ATOM 2171 C C . ALA A 1 281 ? -11.813 5.546 28.694 1.00 90.25 281 ALA A C 1
ATOM 2173 O O . ALA A 1 281 ? -11.210 5.464 29.769 1.00 90.25 281 ALA A O 1
ATOM 2174 N N . SER A 1 282 ? -13.146 5.649 28.655 1.00 89.94 282 SER A N 1
ATOM 2175 C CA . SER A 1 282 ? -13.976 5.676 29.864 1.00 89.94 282 SER A CA 1
ATOM 2176 C C . SER A 1 282 ? -14.085 4.287 30.503 1.00 89.94 282 SER A C 1
ATOM 2178 O O . SER A 1 282 ? -14.337 3.304 29.826 1.00 89.94 282 SER A O 1
ATOM 2180 N N . LYS A 1 283 ? -13.919 4.175 31.826 1.00 76.69 283 LYS A N 1
ATOM 2181 C CA . LYS A 1 283 ? -13.844 2.865 32.512 1.00 76.69 283 LYS A CA 1
ATOM 2182 C C . LYS A 1 283 ? -15.073 1.961 32.333 1.00 76.69 283 LYS A C 1
ATOM 2184 O O . LYS A 1 283 ? -14.939 0.755 32.498 1.00 76.69 283 LYS A O 1
ATOM 2189 N N . ASP A 1 284 ? -16.222 2.546 32.007 1.00 79.75 284 ASP A N 1
ATOM 2190 C CA . ASP A 1 284 ? -17.507 1.857 31.867 1.00 79.75 284 ASP A CA 1
ATOM 2191 C C . ASP A 1 284 ? -17.988 1.812 30.404 1.00 79.75 284 ASP A C 1
ATOM 2193 O O . ASP A 1 284 ? -19.189 1.694 30.145 1.00 79.75 284 ASP A O 1
ATOM 2197 N N . HIS A 1 285 ? -17.082 1.947 29.426 1.00 83.00 285 HIS A N 1
ATOM 2198 C CA . HIS A 1 285 ? -17.479 1.812 28.029 1.00 83.00 285 HIS A CA 1
ATOM 2199 C C . HIS A 1 285 ? -17.961 0.382 27.738 1.00 83.00 285 HIS A C 1
ATOM 2201 O O . HIS A 1 285 ? -17.402 -0.606 28.214 1.00 83.00 285 HIS A O 1
ATOM 2207 N N . GLY A 1 286 ? -19.028 0.273 26.942 1.00 87.75 286 GLY A N 1
ATOM 2208 C CA . GLY A 1 286 ? -19.502 -1.005 26.414 1.00 87.75 286 GLY A CA 1
ATOM 2209 C C . GLY A 1 286 ? -18.561 -1.552 25.338 1.00 87.75 286 GLY A C 1
ATOM 2210 O O . GLY A 1 286 ? -17.360 -1.270 25.324 1.00 87.75 286 GLY A O 1
ATOM 2211 N N . ARG A 1 287 ? -19.101 -2.306 24.376 1.00 93.62 287 ARG A N 1
ATOM 2212 C CA . ARG A 1 287 ? -18.295 -2.727 23.223 1.00 93.62 287 ARG A CA 1
ATOM 2213 C C . ARG A 1 287 ? -17.827 -1.500 22.442 1.00 93.62 287 ARG A C 1
ATOM 2215 O O . ARG A 1 287 ? -18.572 -0.531 22.296 1.00 93.62 287 ARG A O 1
ATOM 2222 N N . ALA A 1 288 ? -16.637 -1.580 21.852 1.00 95.25 288 ALA A N 1
ATOM 2223 C CA . ALA A 1 288 ? -16.111 -0.524 20.988 1.00 95.25 288 ALA A CA 1
ATOM 2224 C C . ALA A 1 288 ? -17.079 -0.167 19.838 1.00 95.25 288 ALA A C 1
ATOM 2226 O O . ALA A 1 288 ? -17.202 1.003 19.480 1.00 95.25 288 ALA A O 1
ATOM 2227 N N . LEU A 1 289 ? -17.839 -1.143 19.321 1.00 96.19 289 LEU A N 1
ATOM 2228 C CA . LEU A 1 289 ? -18.894 -0.914 18.328 1.00 96.19 289 LEU A CA 1
ATOM 2229 C C . LEU A 1 289 ? -20.047 -0.048 18.865 1.00 96.19 289 LEU A C 1
ATOM 2231 O O . LEU A 1 289 ? -20.547 0.822 18.152 1.00 96.19 289 LEU A O 1
ATOM 2235 N N . ASP A 1 290 ? -20.464 -0.249 20.117 1.00 95.81 290 ASP A N 1
ATOM 2236 C CA . ASP A 1 290 ? -21.524 0.552 20.740 1.00 95.81 290 ASP A CA 1
ATOM 2237 C C . ASP A 1 290 ? -21.061 1.998 20.928 1.00 95.81 290 ASP A C 1
ATOM 2239 O O . ASP A 1 290 ? -21.805 2.936 20.633 1.00 95.81 290 ASP A O 1
ATOM 2243 N N . VAL A 1 291 ? -19.804 2.177 21.348 1.00 96.44 291 VAL A N 1
ATOM 2244 C CA . VAL A 1 291 ? -19.150 3.488 21.446 1.00 96.44 291 VAL A CA 1
ATOM 2245 C C . VAL A 1 291 ? -19.091 4.162 20.078 1.00 96.44 291 VAL A C 1
ATOM 2247 O O . VAL A 1 291 ? -19.518 5.308 19.942 1.00 96.44 291 VAL A O 1
ATOM 2250 N N . TYR A 1 292 ? -18.623 3.447 19.053 1.00 96.12 292 TYR A N 1
ATOM 2251 C CA . TYR A 1 292 ? -18.558 3.950 17.682 1.00 96.12 292 TYR A CA 1
ATOM 2252 C C . TYR A 1 292 ? -19.933 4.420 17.196 1.00 96.12 292 TYR A C 1
ATOM 2254 O O . TYR A 1 292 ? -20.083 5.556 16.749 1.00 96.12 292 TYR A O 1
ATOM 2262 N N . ASN A 1 293 ? -20.960 3.583 17.358 1.00 96.38 293 ASN A N 1
ATOM 2263 C CA . ASN A 1 293 ? -22.327 3.901 16.955 1.00 96.38 293 ASN A CA 1
ATOM 2264 C C . ASN A 1 293 ? -22.916 5.079 17.742 1.00 96.38 293 ASN A C 1
ATOM 2266 O O . ASN A 1 293 ? -23.662 5.880 17.177 1.00 96.38 293 ASN A O 1
ATOM 2270 N N . ALA A 1 294 ? -22.607 5.202 19.035 1.00 96.12 294 ALA A N 1
ATOM 2271 C CA . ALA A 1 294 ? -23.045 6.328 19.852 1.00 96.12 294 ALA A CA 1
ATOM 2272 C C . ALA A 1 294 ? -22.396 7.641 19.396 1.00 96.12 294 ALA A C 1
ATOM 2274 O O . ALA A 1 294 ? -23.103 8.627 19.197 1.00 96.12 294 ALA A O 1
ATOM 2275 N N . VAL A 1 295 ? -21.082 7.639 19.160 1.00 96.44 295 VAL A N 1
ATOM 2276 C CA . VAL A 1 295 ? -20.352 8.823 18.686 1.00 96.44 295 VAL A CA 1
ATOM 2277 C C . VAL A 1 295 ? -20.795 9.203 17.278 1.00 96.44 295 VAL A C 1
ATOM 2279 O O . VAL A 1 295 ? -21.037 10.376 17.023 1.00 96.44 295 VAL A O 1
ATOM 2282 N N . LYS A 1 296 ? -21.019 8.237 16.382 1.00 95.62 296 LYS A N 1
ATOM 2283 C CA . LYS A 1 296 ? -21.487 8.504 15.013 1.00 95.62 296 LYS A CA 1
ATOM 2284 C C . LYS A 1 296 ? -22.863 9.181 14.951 1.00 95.62 296 LYS A C 1
ATOM 2286 O O . LYS A 1 296 ? -23.161 9.868 13.979 1.00 95.62 296 LYS A O 1
ATOM 2291 N N . LYS A 1 297 ? -23.704 9.042 15.986 1.00 96.88 297 LYS A N 1
ATOM 2292 C CA . LYS A 1 297 ? -24.981 9.780 16.080 1.00 96.88 297 LYS A CA 1
ATOM 2293 C C . LYS A 1 297 ? -24.780 11.284 16.268 1.00 96.88 297 LYS A C 1
ATOM 2295 O O . LYS A 1 297 ? -25.612 12.053 15.798 1.00 96.88 297 LYS A O 1
ATOM 2300 N N . THR A 1 298 ? -23.719 11.702 16.960 1.00 96.69 298 THR A N 1
ATOM 2301 C CA . THR A 1 298 ? -23.394 13.124 17.182 1.00 96.69 298 THR A CA 1
ATOM 2302 C C . THR A 1 298 ? -22.316 13.642 16.230 1.00 96.69 298 THR A C 1
ATOM 2304 O O . THR A 1 298 ? -22.248 14.843 15.999 1.00 96.69 298 THR A O 1
ATOM 2307 N N . HIS A 1 299 ? -21.522 12.736 15.657 1.00 95.62 299 HIS A N 1
ATOM 2308 C CA . HIS A 1 299 ? -20.456 12.972 14.686 1.00 95.62 299 HIS A CA 1
ATOM 2309 C C . HIS A 1 299 ? -20.667 12.086 13.446 1.00 95.62 299 HIS A C 1
ATOM 2311 O O . HIS A 1 299 ? -19.969 11.080 13.284 1.00 95.62 299 HIS A O 1
ATOM 2317 N N . PRO A 1 300 ? -21.653 12.388 12.580 1.00 93.94 300 PRO A N 1
ATOM 2318 C CA . PRO A 1 300 ? -21.943 11.578 11.393 1.00 93.94 300 PRO A CA 1
ATOM 2319 C C . PRO A 1 300 ? -20.770 11.500 10.403 1.00 93.94 300 PRO A C 1
ATOM 2321 O O . PRO A 1 300 ? -20.709 10.566 9.606 1.00 93.94 300 PRO A O 1
ATOM 2324 N N . GLU A 1 301 ? -19.836 12.450 10.472 1.00 91.06 301 GLU A N 1
ATOM 2325 C CA . GLU A 1 301 ? -18.582 12.478 9.723 1.00 91.06 301 GLU A CA 1
ATOM 2326 C C . GLU A 1 301 ? -17.552 11.443 10.190 1.00 91.06 301 GLU A C 1
ATOM 2328 O O . GLU A 1 301 ? -16.579 11.224 9.464 1.00 91.06 301 GLU A O 1
ATOM 2333 N N . LEU A 1 302 ? -17.750 10.823 11.369 1.00 93.44 302 LEU A N 1
ATOM 2334 C CA . LEU A 1 302 ? -16.826 9.837 11.921 1.00 93.44 302 LEU A CA 1
ATOM 2335 C C . LEU A 1 302 ? -16.702 8.644 10.976 1.00 93.44 302 LEU A C 1
ATOM 2337 O O . LEU A 1 302 ? -17.597 7.794 10.859 1.00 93.44 302 LEU A O 1
ATOM 2341 N N . HIS A 1 303 ? -15.531 8.550 10.371 1.00 89.38 303 HIS A N 1
ATOM 2342 C CA . HIS A 1 303 ? -15.125 7.418 9.571 1.00 89.38 303 HIS A CA 1
ATOM 2343 C C . HIS A 1 303 ? -14.004 6.655 10.282 1.00 89.38 303 HIS A C 1
ATOM 2345 O O . HIS A 1 303 ? -13.104 7.246 10.861 1.00 89.38 303 HIS A O 1
ATOM 2351 N N . LEU A 1 304 ? -14.066 5.330 10.277 1.00 90.56 304 LEU A N 1
ATOM 2352 C CA . LEU A 1 304 ? -12.989 4.476 10.763 1.00 90.56 304 LEU A CA 1
ATOM 2353 C C . LEU A 1 304 ? -12.827 3.389 9.708 1.00 90.56 304 LEU A C 1
ATOM 2355 O O . LEU A 1 304 ? -13.634 2.466 9.671 1.00 90.56 304 LEU A O 1
ATOM 2359 N N . SER A 1 305 ? -11.868 3.578 8.802 1.00 87.31 305 SER A N 1
ATOM 2360 C CA . SER A 1 305 ? -11.564 2.596 7.763 1.00 87.31 305 SER A CA 1
ATOM 2361 C C . SER A 1 305 ? -10.846 1.393 8.358 1.00 87.31 305 SER A C 1
ATOM 2363 O O . SER A 1 305 ? -10.180 1.512 9.392 1.00 87.31 305 SER A O 1
ATOM 2365 N N . GLU A 1 306 ? -10.927 0.264 7.656 1.00 89.62 306 GLU A N 1
ATOM 2366 C CA . GLU A 1 306 ? -10.282 -0.983 8.057 1.00 89.62 306 GLU A CA 1
ATOM 2367 C C . GLU A 1 306 ? -8.808 -0.768 8.415 1.00 89.62 306 GLU A C 1
ATOM 2369 O O . GLU A 1 306 ? -8.387 -1.063 9.533 1.00 89.62 306 GLU A O 1
ATOM 2374 N N . ASP A 1 307 ? -8.045 -0.178 7.493 1.00 84.00 307 ASP A N 1
ATOM 2375 C CA . ASP A 1 307 ? -6.619 0.091 7.665 1.00 84.00 307 ASP A CA 1
ATOM 2376 C C . ASP A 1 307 ? -6.337 1.023 8.847 1.00 84.00 307 ASP A C 1
ATOM 2378 O O . ASP A 1 307 ? -5.394 0.800 9.600 1.00 84.00 307 ASP A O 1
ATOM 2382 N N . ALA A 1 308 ? -7.137 2.078 9.030 1.00 84.25 308 ALA A N 1
ATOM 2383 C CA . ALA A 1 308 ? -6.907 3.037 10.108 1.00 84.25 308 ALA A CA 1
ATOM 2384 C C . ALA A 1 308 ? -7.128 2.401 11.487 1.00 84.25 308 ALA A C 1
ATOM 2386 O O . ALA A 1 308 ? -6.354 2.655 12.413 1.00 84.25 308 ALA A O 1
ATOM 2387 N N . VAL A 1 309 ? -8.162 1.563 11.626 1.00 91.81 309 VAL A N 1
ATOM 2388 C CA . VAL A 1 309 ? -8.403 0.803 12.861 1.00 91.81 309 VAL A CA 1
ATOM 2389 C C . VAL A 1 309 ? -7.314 -0.248 13.060 1.00 91.81 309 VAL A C 1
ATOM 2391 O O . VAL A 1 309 ? -6.833 -0.408 14.181 1.00 91.81 309 VAL A O 1
ATOM 2394 N N . ASN A 1 310 ? -6.891 -0.919 11.983 1.00 91.81 310 ASN A N 1
ATOM 2395 C CA . ASN A 1 310 ? -5.850 -1.940 12.023 1.00 91.81 310 ASN A CA 1
ATOM 2396 C C . ASN A 1 310 ? -4.522 -1.373 12.532 1.00 91.81 310 ASN A C 1
ATOM 2398 O O . ASN A 1 310 ? -3.955 -1.855 13.511 1.00 91.81 310 ASN A O 1
ATOM 2402 N N . GLU A 1 311 ? -4.060 -0.292 11.910 1.00 87.44 311 GLU A N 1
ATOM 2403 C CA . GLU A 1 311 ? -2.804 0.363 12.265 1.00 87.44 311 GLU A CA 1
ATOM 2404 C C . GLU A 1 311 ? -2.846 0.919 13.690 1.00 87.44 311 GLU A C 1
ATOM 2406 O O . GLU A 1 311 ? -1.898 0.734 14.453 1.00 87.44 311 GLU A O 1
ATOM 2411 N N . TRP A 1 312 ? -3.970 1.514 14.111 1.00 89.56 312 TRP A N 1
ATOM 2412 C CA . TRP A 1 312 ? -4.136 1.941 15.501 1.00 89.56 312 TRP A CA 1
ATOM 2413 C C . TRP A 1 312 ? -4.077 0.749 16.474 1.00 89.56 312 TRP A C 1
ATOM 2415 O O . TRP A 1 312 ? -3.407 0.831 17.506 1.00 89.56 312 TRP A O 1
ATOM 2425 N N . GLY A 1 313 ? -4.688 -0.388 16.132 1.00 93.94 313 GLY A N 1
ATOM 2426 C CA . GLY A 1 313 ? -4.553 -1.631 16.893 1.00 93.94 313 GLY A CA 1
ATOM 2427 C C . GLY A 1 313 ? -3.090 -2.058 17.058 1.00 93.94 313 GLY A C 1
ATOM 2428 O O . GLY A 1 313 ? -2.643 -2.311 18.181 1.00 93.94 313 GLY A O 1
ATOM 2429 N N . TYR A 1 314 ? -2.301 -2.049 15.979 1.00 92.44 314 TYR A N 1
ATOM 2430 C CA . TYR A 1 314 ? -0.877 -2.390 16.050 1.00 92.44 314 TYR A CA 1
ATOM 2431 C C . TYR A 1 314 ? -0.035 -1.342 16.790 1.00 92.44 314 TYR A C 1
ATOM 2433 O O . TYR A 1 314 ? 0.916 -1.721 17.474 1.00 92.44 314 TYR A O 1
ATOM 2441 N N . VAL A 1 315 ? -0.378 -0.048 16.735 1.00 89.69 315 VAL A N 1
ATOM 2442 C CA . VAL A 1 315 ? 0.251 0.988 17.581 1.00 89.69 315 VAL A CA 1
ATOM 2443 C C . VAL A 1 315 ? 0.098 0.633 19.054 1.00 89.69 315 VAL A C 1
ATOM 2445 O O . VAL A 1 315 ? 1.084 0.613 19.793 1.00 89.69 315 VAL A O 1
ATOM 2448 N N . LEU A 1 316 ? -1.127 0.319 19.484 1.00 91.56 316 LEU A N 1
ATOM 2449 C CA . LEU A 1 316 ? -1.404 -0.083 20.862 1.00 91.56 316 LEU A CA 1
ATOM 2450 C C . LEU A 1 316 ? -0.644 -1.369 21.214 1.00 91.56 316 LEU A C 1
ATOM 2452 O O . LEU A 1 316 ? -0.041 -1.457 22.285 1.00 91.56 316 LEU A O 1
ATOM 2456 N N . ALA A 1 317 ? -0.601 -2.339 20.296 1.00 92.94 317 ALA A N 1
ATOM 2457 C CA . ALA A 1 317 ? 0.135 -3.583 20.493 1.00 92.94 317 ALA A CA 1
ATOM 2458 C C . ALA A 1 317 ? 1.643 -3.341 20.698 1.00 92.94 317 ALA A C 1
ATOM 2460 O O . ALA A 1 317 ? 2.220 -3.844 21.664 1.00 92.94 317 ALA A O 1
ATOM 2461 N N . ARG A 1 318 ? 2.268 -2.492 19.866 1.00 89.00 318 ARG A N 1
ATOM 2462 C CA . ARG A 1 318 ? 3.676 -2.067 20.002 1.00 89.00 318 ARG A CA 1
ATOM 2463 C C . ARG A 1 318 ? 3.951 -1.350 21.326 1.00 89.00 318 ARG A C 1
ATOM 2465 O O . ARG A 1 318 ? 5.052 -1.451 21.860 1.00 89.00 318 ARG A O 1
ATOM 2472 N N . GLN A 1 319 ? 2.956 -0.656 21.876 1.00 88.81 319 GLN A N 1
ATOM 2473 C CA . GLN A 1 319 ? 3.024 0.002 23.187 1.00 88.81 319 GLN A CA 1
ATOM 2474 C C . GLN A 1 319 ? 2.741 -0.951 24.365 1.00 88.81 319 GLN A C 1
ATOM 2476 O O . GLN A 1 319 ? 2.711 -0.518 25.517 1.00 88.81 319 GLN A O 1
ATOM 2481 N N . GLY A 1 320 ? 2.520 -2.246 24.108 1.00 92.31 320 GLY A N 1
ATOM 2482 C CA . GLY A 1 320 ? 2.182 -3.245 25.126 1.00 92.31 320 GLY A CA 1
ATOM 2483 C C . GLY A 1 320 ? 0.731 -3.176 25.616 1.00 92.31 320 GLY A C 1
ATOM 2484 O O . GLY A 1 320 ? 0.351 -3.897 26.539 1.00 92.31 320 GLY A O 1
ATOM 2485 N N . GLN A 1 321 ? -0.110 -2.347 24.995 1.00 94.38 321 GLN A N 1
ATOM 2486 C CA . GLN A 1 321 ? -1.527 -2.172 25.319 1.00 94.38 321 GLN A CA 1
ATOM 2487 C C . GLN A 1 321 ? -2.386 -3.239 24.621 1.00 94.38 321 GLN A C 1
ATOM 2489 O O . GLN A 1 321 ? -3.341 -2.940 23.908 1.00 94.38 321 GLN A O 1
ATOM 2494 N N . ILE A 1 322 ? -2.036 -4.515 24.829 1.00 95.62 322 ILE A N 1
ATOM 2495 C CA . ILE A 1 322 ? -2.614 -5.657 24.097 1.00 95.62 322 ILE A CA 1
ATOM 2496 C C . ILE A 1 322 ? -4.135 -5.752 24.279 1.00 95.62 322 ILE A C 1
ATOM 2498 O O . ILE A 1 322 ? -4.849 -6.087 23.340 1.00 95.62 322 ILE A O 1
ATOM 2502 N N . LYS A 1 323 ? -4.664 -5.431 25.468 1.00 93.56 323 LYS A N 1
ATOM 2503 C CA . LYS A 1 323 ? -6.117 -5.467 25.716 1.00 93.56 323 LYS A CA 1
ATOM 2504 C C . LYS A 1 323 ? -6.866 -4.450 24.853 1.00 93.56 323 LYS A C 1
ATOM 2506 O O . LYS A 1 323 ? -7.838 -4.819 24.205 1.00 93.56 323 LYS A O 1
ATOM 2511 N N . GLN A 1 324 ? -6.383 -3.210 24.801 1.00 94.06 324 GLN A N 1
ATOM 2512 C CA . GLN A 1 324 ? -6.975 -2.165 23.966 1.00 94.06 324 GLN A CA 1
ATOM 2513 C C . GLN A 1 324 ? -6.789 -2.460 22.471 1.00 94.06 324 GLN A C 1
ATOM 2515 O O . GLN A 1 324 ? -7.685 -2.186 21.677 1.00 94.06 324 GLN A O 1
ATOM 2520 N N . ALA A 1 325 ? -5.660 -3.066 22.087 1.00 95.81 325 ALA A N 1
ATOM 2521 C CA . ALA A 1 325 ? -5.447 -3.536 20.722 1.00 95.81 325 ALA A CA 1
ATOM 2522 C C . ALA A 1 325 ? -6.518 -4.564 20.313 1.00 95.81 325 ALA A C 1
ATOM 2524 O O . ALA A 1 325 ? -7.159 -4.389 19.281 1.00 95.81 325 ALA A O 1
ATOM 2525 N N . VAL A 1 326 ? -6.785 -5.578 21.149 1.00 97.06 326 VAL A N 1
ATOM 2526 C CA . VAL A 1 326 ? -7.852 -6.572 20.909 1.00 97.06 326 VAL A CA 1
ATOM 2527 C C . VAL A 1 326 ? -9.220 -5.903 20.741 1.00 97.06 326 VAL A C 1
ATOM 2529 O O . VAL A 1 326 ? -9.966 -6.277 19.841 1.00 97.06 326 VAL A O 1
ATOM 2532 N N . GLU A 1 327 ? -9.558 -4.904 21.561 1.00 95.62 327 GLU A N 1
ATOM 2533 C CA . GLU A 1 327 ? -10.830 -4.177 21.433 1.00 95.62 327 GLU A CA 1
ATOM 2534 C C . GLU A 1 327 ? -10.956 -3.427 20.100 1.00 95.62 327 GLU A C 1
ATOM 2536 O O . GLU A 1 327 ? -12.024 -3.459 19.483 1.00 95.62 327 GLU A O 1
ATOM 2541 N N . LEU A 1 328 ? -9.876 -2.799 19.619 1.00 96.31 328 LEU A N 1
ATOM 2542 C CA . LEU A 1 328 ? -9.866 -2.157 18.303 1.00 96.31 328 LEU A CA 1
ATOM 2543 C C . LEU A 1 328 ? -9.923 -3.162 17.157 1.00 96.31 328 LEU A C 1
ATOM 2545 O O . LEU A 1 328 ? -10.680 -2.952 16.215 1.00 96.31 328 LEU A O 1
ATOM 2549 N N . PHE A 1 329 ? -9.187 -4.269 17.224 1.00 98.00 329 PHE A N 1
ATOM 2550 C CA . PHE A 1 329 ? -9.273 -5.297 16.186 1.00 98.00 329 PHE A CA 1
ATOM 2551 C C . PHE A 1 329 ? -10.658 -5.956 16.153 1.00 98.00 329 PHE A C 1
ATOM 2553 O O . PHE A 1 329 ? -11.180 -6.243 15.077 1.00 98.00 329 PHE A O 1
ATOM 2560 N N . GLN A 1 330 ? -11.311 -6.113 17.308 1.00 97.88 330 GLN A N 1
ATOM 2561 C CA . GLN A 1 330 ? -12.693 -6.582 17.372 1.00 97.88 330 GLN A CA 1
ATOM 2562 C C . GLN A 1 330 ? -13.667 -5.580 16.742 1.00 97.88 330 GLN A C 1
ATOM 2564 O O . GLN A 1 330 ? -14.557 -5.996 16.000 1.00 97.88 330 GLN A O 1
ATOM 2569 N N . LEU A 1 331 ? -13.481 -4.275 16.988 1.00 97.50 331 LEU A N 1
ATOM 2570 C CA . LEU A 1 331 ? -14.215 -3.228 16.273 1.00 97.50 331 LEU A CA 1
ATOM 2571 C C . LEU A 1 331 ? -13.972 -3.319 14.763 1.00 97.50 331 LEU A C 1
ATOM 2573 O O . LEU A 1 331 ? -14.910 -3.155 13.991 1.00 97.50 331 LEU A O 1
ATOM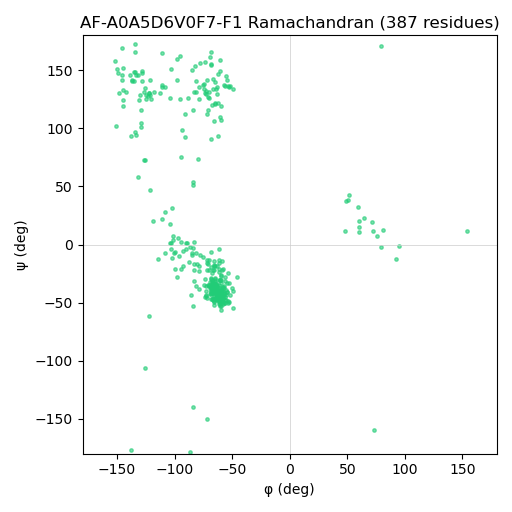 2577 N N . ASN A 1 332 ? -12.739 -3.600 14.340 1.00 96.69 332 ASN A N 1
ATOM 2578 C CA . ASN A 1 332 ? -12.404 -3.718 12.926 1.00 96.69 332 ASN A CA 1
ATOM 2579 C C . ASN A 1 332 ? -13.188 -4.856 12.257 1.00 96.69 332 ASN A C 1
ATOM 2581 O O . ASN A 1 332 ? -13.829 -4.649 11.232 1.00 96.69 332 ASN A O 1
ATOM 2585 N N . VAL A 1 333 ? -13.236 -6.028 12.899 1.00 97.31 333 VAL A N 1
ATOM 2586 C CA . VAL A 1 333 ? -14.072 -7.158 12.461 1.00 97.31 333 VAL A CA 1
ATOM 2587 C C . VAL A 1 333 ? -15.560 -6.791 12.441 1.00 97.31 333 VAL A C 1
ATOM 2589 O O . VAL A 1 333 ? -16.269 -7.169 11.513 1.00 97.31 333 VAL A O 1
ATOM 2592 N N . ASP A 1 334 ? -16.045 -6.047 13.440 1.00 96.56 334 ASP A N 1
ATOM 2593 C CA . ASP A 1 334 ? -17.446 -5.614 13.499 1.00 96.56 334 ASP A CA 1
ATOM 2594 C C . ASP A 1 334 ? -17.812 -4.661 12.340 1.00 96.56 334 ASP A C 1
ATOM 2596 O O . ASP A 1 334 ? -18.928 -4.722 11.817 1.00 96.56 334 ASP A O 1
ATOM 2600 N N . LEU A 1 335 ? -16.889 -3.782 11.932 1.00 93.12 335 LEU A N 1
ATOM 2601 C CA . LEU A 1 335 ? -17.087 -2.822 10.840 1.00 93.12 335 LEU A CA 1
ATOM 2602 C C . LEU A 1 335 ? -16.832 -3.435 9.452 1.00 93.12 335 LEU A C 1
ATOM 2604 O O . LEU A 1 335 ? -17.493 -3.049 8.485 1.00 93.12 335 LEU A O 1
ATOM 2608 N N . HIS A 1 336 ? -15.921 -4.407 9.355 1.00 92.06 336 HIS A N 1
ATOM 2609 C CA . HIS A 1 336 ? -15.453 -5.003 8.100 1.00 92.06 336 HIS A CA 1
ATOM 2610 C C . HIS A 1 336 ? -15.453 -6.549 8.141 1.00 92.06 336 HIS A C 1
ATOM 2612 O O . HIS A 1 336 ? -14.437 -7.184 7.860 1.00 92.06 336 HIS A O 1
ATOM 2618 N N . PRO A 1 337 ? -16.601 -7.207 8.397 1.00 94.44 337 PRO A N 1
ATOM 2619 C CA . PRO A 1 337 ? -16.670 -8.653 8.666 1.00 94.44 337 PRO A CA 1
ATOM 2620 C C . PRO A 1 337 ? -16.341 -9.559 7.467 1.00 94.44 337 PRO A C 1
ATOM 2622 O O . PRO A 1 337 ? -16.295 -10.777 7.604 1.00 94.44 337 PRO A O 1
ATOM 2625 N N . ASN A 1 338 ? -16.154 -8.991 6.274 1.00 90.69 338 ASN A N 1
ATOM 2626 C CA . ASN A 1 338 ? -15.798 -9.737 5.065 1.00 90.69 338 ASN A CA 1
ATOM 2627 C C . ASN A 1 338 ? -14.319 -9.580 4.684 1.00 90.69 338 ASN A C 1
ATOM 2629 O O . ASN A 1 338 ? -13.903 -10.131 3.665 1.00 90.69 338 ASN A O 1
ATOM 2633 N N . SER A 1 339 ? -13.532 -8.836 5.465 1.00 89.50 339 SER A N 1
ATOM 2634 C CA . SER A 1 339 ? -12.097 -8.719 5.236 1.00 89.50 339 SER A CA 1
ATOM 2635 C C . SER A 1 339 ? -11.347 -9.822 5.967 1.00 89.50 339 SER A C 1
ATOM 2637 O O . SER A 1 339 ? -11.481 -10.007 7.173 1.00 89.50 339 SER A O 1
ATOM 2639 N N . TRP A 1 340 ? -10.523 -10.571 5.238 1.00 91.69 340 TRP A N 1
ATOM 2640 C CA . TRP A 1 340 ? -9.662 -11.589 5.837 1.00 91.69 340 TRP A CA 1
ATOM 2641 C C . TRP A 1 340 ? -8.609 -10.972 6.772 1.00 91.69 340 TRP A C 1
ATOM 2643 O O . TRP A 1 340 ? -8.209 -11.620 7.742 1.00 91.69 340 TRP A O 1
ATOM 2653 N N . ASN A 1 341 ? -8.184 -9.737 6.491 1.00 92.19 341 ASN A N 1
ATOM 2654 C CA . ASN A 1 341 ? -7.131 -9.026 7.209 1.00 92.19 341 ASN A CA 1
ATOM 2655 C C . ASN A 1 341 ? -7.579 -8.648 8.631 1.00 92.19 341 ASN A C 1
ATOM 2657 O O . ASN A 1 341 ? -6.825 -8.841 9.577 1.00 92.19 341 ASN A O 1
ATOM 2661 N N . THR A 1 342 ? -8.847 -8.268 8.837 1.00 95.38 342 THR A N 1
ATOM 2662 C CA . THR A 1 342 ? -9.349 -7.972 10.194 1.00 95.38 342 THR A CA 1
ATOM 2663 C C . THR A 1 342 ? -9.326 -9.182 11.121 1.00 95.38 342 THR A C 1
ATOM 2665 O O . THR A 1 342 ? -9.059 -9.045 12.314 1.00 95.38 342 THR A O 1
ATOM 2668 N N . TYR A 1 343 ? -9.591 -10.379 10.587 1.00 97.81 343 TYR A N 1
ATOM 2669 C CA . TYR A 1 343 ? -9.487 -11.617 11.361 1.00 97.81 343 TYR A CA 1
ATOM 2670 C C . TYR A 1 343 ? -8.033 -12.031 11.590 1.00 97.81 343 TYR A C 1
ATOM 2672 O O . TYR A 1 343 ? -7.723 -12.557 12.653 1.00 97.81 343 TYR A O 1
ATOM 2680 N N . ASP A 1 344 ? -7.140 -11.789 10.630 1.00 96.44 344 ASP A N 1
ATOM 2681 C CA . ASP A 1 344 ? -5.705 -12.052 10.788 1.00 96.44 344 ASP A CA 1
ATOM 2682 C C . ASP A 1 344 ? -5.133 -11.237 11.959 1.00 96.44 344 ASP A C 1
ATOM 2684 O O . ASP A 1 344 ? -4.641 -11.808 12.935 1.00 96.44 344 ASP A O 1
ATOM 2688 N N . SER A 1 345 ? -5.354 -9.920 11.947 1.00 96.62 345 SER A N 1
ATOM 2689 C CA . SER A 1 345 ? -4.862 -9.008 12.983 1.00 96.62 345 SER A CA 1
ATOM 2690 C C . SER A 1 345 ? -5.513 -9.234 14.354 1.00 96.62 345 SER A C 1
ATOM 2692 O O . SER A 1 345 ? -4.840 -9.164 15.386 1.00 96.62 345 SER A O 1
ATOM 2694 N N . LEU A 1 346 ? -6.806 -9.585 14.405 1.00 98.12 346 LEU A N 1
ATOM 2695 C CA . LEU A 1 346 ? -7.445 -9.999 15.661 1.00 98.12 346 LEU A CA 1
ATOM 2696 C C . LEU A 1 346 ? -6.859 -11.322 16.187 1.00 98.12 346 LEU A C 1
ATOM 2698 O O . LEU A 1 346 ? -6.681 -11.487 17.397 1.00 98.12 346 LEU A O 1
ATOM 2702 N N . GLY A 1 347 ? -6.531 -12.257 15.289 1.00 97.56 347 GLY A N 1
ATOM 2703 C CA . GLY A 1 347 ? -5.845 -13.504 15.616 1.00 97.56 347 GLY A CA 1
ATOM 2704 C C . GLY A 1 347 ? -4.476 -13.264 16.249 1.00 97.56 347 GLY A C 1
ATOM 2705 O O . GLY A 1 347 ? -4.198 -13.811 17.320 1.00 97.56 347 GLY A O 1
ATOM 2706 N N . GLU A 1 348 ? -3.672 -12.384 15.649 1.00 96.56 348 GLU A N 1
ATOM 2707 C CA . GLU A 1 348 ? -2.374 -11.961 16.186 1.00 96.56 348 GLU A CA 1
ATOM 2708 C C . GLU A 1 348 ? -2.507 -11.334 17.573 1.00 96.56 348 GLU A C 1
ATOM 2710 O O . GLU A 1 348 ? -1.771 -11.685 18.497 1.00 96.56 348 GLU A O 1
ATOM 2715 N N . ALA A 1 349 ? -3.481 -10.447 17.768 1.00 96.94 349 ALA A N 1
ATOM 2716 C CA . ALA A 1 349 ? -3.694 -9.805 19.058 1.00 96.94 349 ALA A CA 1
ATOM 2717 C C . ALA A 1 349 ? -4.092 -10.808 20.156 1.00 96.94 349 ALA A C 1
ATOM 2719 O O . ALA A 1 349 ? -3.621 -10.705 21.293 1.00 96.94 349 ALA A O 1
ATOM 2720 N N . TYR A 1 350 ? -4.908 -11.817 19.829 1.00 98.00 350 TYR A N 1
ATOM 2721 C CA . TYR A 1 350 ? -5.211 -12.908 20.757 1.00 98.00 350 TYR A CA 1
ATOM 2722 C C . TYR A 1 350 ? -4.000 -13.796 21.041 1.00 98.00 350 TYR A C 1
ATOM 2724 O O . TYR A 1 350 ? -3.824 -14.224 22.183 1.00 98.00 350 TYR A O 1
ATOM 2732 N N . GLU A 1 351 ? -3.148 -14.047 20.048 1.00 95.62 351 GLU A N 1
ATOM 2733 C CA . GLU A 1 351 ? -1.880 -14.752 20.240 1.00 95.62 351 GLU A CA 1
ATOM 2734 C C . GLU A 1 351 ? -0.965 -13.981 21.203 1.00 95.62 351 GLU A C 1
ATOM 2736 O O . GLU A 1 351 ? -0.481 -14.562 22.176 1.00 95.62 351 GLU A O 1
ATOM 2741 N N . MET A 1 352 ? -0.826 -12.662 21.026 1.00 94.06 352 MET A N 1
ATOM 2742 C CA . MET A 1 352 ? -0.085 -11.780 21.942 1.00 94.06 352 MET A CA 1
ATOM 2743 C C . MET A 1 352 ? -0.687 -11.750 23.355 1.00 94.06 352 MET A C 1
ATOM 2745 O O . MET A 1 352 ? 0.036 -11.590 24.338 1.00 94.06 352 MET A O 1
ATOM 2749 N N . GLN A 1 353 ? -2.006 -11.926 23.479 1.00 94.62 353 GLN A N 1
ATOM 2750 C CA . GLN A 1 353 ? -2.701 -12.044 24.765 1.00 94.62 353 GLN A CA 1
ATOM 2751 C C . GLN A 1 353 ? -2.540 -13.439 25.411 1.00 94.62 353 GLN A C 1
ATOM 2753 O O . GLN A 1 353 ? -2.931 -13.631 26.562 1.00 94.62 353 GLN A O 1
ATOM 2758 N N . GLY A 1 354 ? -1.977 -14.419 24.695 1.00 94.06 354 GLY A N 1
ATOM 2759 C CA . GLY A 1 354 ? -1.849 -15.808 25.143 1.00 94.06 354 GLY A CA 1
ATOM 2760 C C . GLY A 1 354 ? -3.122 -16.647 24.972 1.00 94.06 354 GLY A C 1
ATOM 2761 O O . GLY A 1 354 ? -3.208 -17.751 25.508 1.00 94.06 354 GLY A O 1
ATOM 2762 N N . ASN A 1 355 ? -4.120 -16.158 24.231 1.00 95.75 355 ASN A N 1
ATOM 2763 C CA . ASN A 1 355 ? -5.369 -16.870 23.971 1.00 95.75 355 ASN A CA 1
ATOM 2764 C C . ASN A 1 355 ? -5.310 -17.637 22.642 1.00 95.75 355 ASN A C 1
ATOM 2766 O O . ASN A 1 355 ? -5.908 -17.249 21.636 1.00 95.75 355 ASN A O 1
ATOM 2770 N N . SER A 1 356 ? -4.593 -18.763 22.641 1.00 95.69 356 SER A N 1
ATOM 2771 C CA . SER A 1 356 ? -4.376 -19.567 21.431 1.00 95.69 356 SER A CA 1
ATOM 2772 C C . SER A 1 356 ? -5.669 -20.094 20.799 1.00 95.69 356 SER A C 1
ATOM 2774 O O . SER A 1 356 ? -5.723 -20.251 19.583 1.00 95.69 356 SER A O 1
ATOM 2776 N N . ALA A 1 357 ? -6.715 -20.355 21.589 1.00 96.12 357 ALA A N 1
ATOM 2777 C CA . ALA A 1 357 ? -7.989 -20.849 21.067 1.00 96.12 357 ALA A CA 1
ATOM 2778 C C . ALA A 1 357 ? -8.692 -19.795 20.196 1.00 96.12 357 ALA A C 1
ATOM 2780 O O . ALA A 1 357 ? -9.098 -20.097 19.071 1.00 96.12 357 ALA A O 1
ATOM 2781 N N . LEU A 1 358 ? -8.782 -18.551 20.684 1.00 97.44 358 LEU A N 1
ATOM 2782 C CA . LEU A 1 358 ? -9.351 -17.450 19.904 1.00 97.44 358 LEU A CA 1
ATOM 2783 C C . LEU A 1 358 ? -8.457 -17.072 18.720 1.00 97.44 358 LEU A C 1
ATOM 2785 O O . LEU A 1 358 ? -8.984 -16.816 17.638 1.00 97.44 358 LEU A O 1
ATOM 2789 N N . ALA A 1 359 ? -7.131 -17.107 18.884 1.00 97.69 359 ALA A N 1
ATOM 2790 C CA . ALA A 1 359 ? -6.200 -16.875 17.783 1.00 97.69 359 ALA A CA 1
ATOM 2791 C C . ALA A 1 359 ? -6.424 -17.873 16.632 1.00 97.69 359 ALA A C 1
ATOM 2793 O O . ALA A 1 359 ? -6.651 -17.471 15.493 1.00 97.69 359 ALA A O 1
ATOM 2794 N N . ILE A 1 360 ? -6.472 -19.180 16.935 1.00 97.31 360 ILE A N 1
ATOM 2795 C CA . ILE A 1 360 ? -6.721 -20.236 15.938 1.00 97.31 360 ILE A CA 1
ATOM 2796 C C . ILE A 1 360 ? -8.054 -20.024 15.215 1.00 97.31 360 ILE A C 1
ATOM 2798 O O . ILE A 1 360 ? -8.093 -20.126 13.989 1.00 97.31 360 ILE A O 1
ATOM 2802 N N . SER A 1 361 ? -9.128 -19.719 15.952 1.00 97.69 361 SER A N 1
ATOM 2803 C CA . SER A 1 361 ? -10.448 -19.482 15.356 1.00 97.69 361 SER A CA 1
ATOM 2804 C C . SER A 1 361 ? -10.427 -18.318 14.362 1.00 97.69 361 SER A C 1
ATOM 2806 O O . SER A 1 361 ? -11.033 -18.406 13.296 1.00 97.69 361 SER A O 1
ATOM 2808 N N . ASN A 1 362 ? -9.722 -17.235 14.692 1.00 98.25 362 ASN A N 1
ATOM 2809 C CA . ASN A 1 362 ? -9.635 -16.052 13.842 1.00 98.25 362 ASN A CA 1
ATOM 2810 C C . ASN A 1 362 ? -8.764 -16.296 12.602 1.00 98.25 362 ASN A C 1
ATOM 2812 O O . ASN A 1 362 ? -9.203 -16.012 11.489 1.00 98.25 362 ASN A O 1
ATOM 2816 N N . TYR A 1 363 ? -7.605 -16.944 12.739 1.00 98.06 363 TYR A N 1
ATOM 2817 C CA . TYR A 1 363 ? -6.798 -17.327 11.575 1.00 98.06 363 TYR A CA 1
ATOM 2818 C C . TYR A 1 363 ? -7.536 -18.295 10.635 1.00 98.06 363 TYR A C 1
ATOM 2820 O O . TYR A 1 363 ? -7.392 -18.213 9.417 1.00 98.06 363 TYR A O 1
ATOM 2828 N N . GLN A 1 364 ? -8.365 -19.201 11.169 1.00 97.50 364 GLN A N 1
ATOM 2829 C CA . GLN A 1 364 ? -9.219 -20.066 10.345 1.00 97.50 364 GLN A CA 1
ATOM 2830 C C . GLN A 1 364 ? -10.260 -19.267 9.556 1.00 97.50 364 GLN A C 1
ATOM 2832 O O . GLN A 1 364 ? -10.471 -19.553 8.378 1.00 97.50 364 GLN A O 1
ATOM 2837 N N . GLN A 1 365 ? -10.878 -18.261 10.177 1.00 97.88 365 GLN A N 1
ATOM 2838 C CA . GLN A 1 365 ? -11.821 -17.375 9.499 1.00 97.88 365 GLN A CA 1
ATOM 2839 C C . GLN A 1 365 ? -11.128 -16.523 8.427 1.00 97.88 365 GLN A C 1
ATOM 2841 O O . GLN A 1 365 ? -11.646 -16.398 7.317 1.00 97.88 365 GLN A O 1
ATOM 2846 N N . SER A 1 366 ? -9.927 -16.013 8.716 1.00 96.44 366 SER A N 1
ATOM 2847 C CA . SER A 1 366 ? -9.090 -15.314 7.737 1.00 96.44 366 SER A CA 1
ATOM 2848 C C . SER A 1 366 ? -8.826 -16.189 6.505 1.00 96.44 366 SER A C 1
ATOM 2850 O O . SER A 1 366 ? -9.078 -15.761 5.382 1.00 96.44 366 SER A O 1
ATOM 2852 N N . LEU A 1 367 ? -8.440 -17.457 6.698 1.00 95.31 367 LEU A N 1
ATOM 2853 C CA . LEU A 1 367 ? -8.213 -18.406 5.599 1.00 95.31 367 LEU A CA 1
ATOM 2854 C C . LEU A 1 367 ? -9.482 -18.811 4.844 1.00 95.31 367 LEU A C 1
ATOM 2856 O O . LEU A 1 367 ? -9.406 -19.139 3.662 1.00 95.31 367 LEU A O 1
ATOM 2860 N N . ALA A 1 368 ? -10.643 -18.803 5.500 1.00 95.12 368 ALA A N 1
ATOM 2861 C CA . ALA A 1 368 ? -11.916 -19.047 4.829 1.00 95.12 368 ALA A CA 1
ATOM 2862 C C . ALA A 1 368 ? -12.262 -17.915 3.845 1.00 95.12 368 ALA A C 1
ATOM 2864 O O . ALA A 1 368 ? -12.810 -18.181 2.776 1.00 95.12 368 ALA A O 1
ATOM 2865 N N . LEU A 1 369 ? -11.916 -16.671 4.193 1.00 88.25 369 LEU A N 1
ATOM 2866 C CA . LEU A 1 369 ? -12.104 -15.490 3.346 1.00 88.25 369 LEU A CA 1
ATOM 2867 C C . LEU A 1 369 ? -10.985 -15.332 2.303 1.00 88.25 369 LEU A C 1
ATOM 2869 O O . LEU A 1 369 ? -11.250 -14.931 1.172 1.00 88.25 369 LEU A O 1
ATOM 2873 N N . ASN A 1 370 ? -9.746 -15.680 2.659 1.00 87.19 370 ASN A N 1
ATOM 2874 C CA . ASN A 1 370 ? -8.587 -15.664 1.772 1.00 87.19 370 ASN A CA 1
ATOM 2875 C C . ASN A 1 370 ? -7.707 -16.915 1.971 1.00 87.19 370 ASN A C 1
ATOM 2877 O O . ASN A 1 370 ? -6.775 -16.902 2.782 1.00 87.19 370 ASN A O 1
ATOM 2881 N N . PRO A 1 371 ? -7.921 -17.976 1.170 1.00 88.38 371 PRO A N 1
ATOM 2882 C CA . PRO A 1 371 ? -7.115 -19.196 1.238 1.00 88.38 371 PRO A CA 1
ATOM 2883 C C . PRO A 1 371 ? -5.621 -19.003 0.929 1.00 88.38 371 PRO A C 1
ATOM 2885 O O . PRO A 1 371 ? -4.832 -19.914 1.171 1.00 88.38 371 PRO A O 1
ATOM 2888 N N . GLN A 1 372 ? -5.228 -17.849 0.373 1.00 82.38 372 GLN A N 1
ATOM 2889 C CA . GLN A 1 372 ? -3.842 -17.511 0.040 1.00 82.38 372 GLN A CA 1
ATOM 2890 C C . GLN A 1 372 ? -3.132 -16.711 1.150 1.00 82.38 372 GLN A C 1
ATOM 2892 O O . GLN A 1 372 ? -1.973 -16.349 0.960 1.00 82.38 372 GLN A O 1
ATOM 2897 N N . ASN A 1 373 ? -3.772 -16.436 2.298 1.00 83.81 373 ASN A N 1
ATOM 2898 C CA . ASN A 1 373 ? -3.112 -15.767 3.426 1.00 83.81 373 ASN A CA 1
ATOM 2899 C C . ASN A 1 373 ? -2.039 -16.683 4.052 1.00 83.81 373 ASN A C 1
ATOM 2901 O O . ASN A 1 373 ? -2.302 -17.471 4.962 1.00 83.81 373 ASN A O 1
ATOM 2905 N N . THR A 1 374 ? -0.801 -16.576 3.568 1.00 84.69 374 THR A N 1
ATOM 2906 C CA . THR A 1 374 ? 0.330 -17.370 4.064 1.00 84.69 374 THR A CA 1
ATOM 2907 C C . THR A 1 374 ? 0.686 -17.048 5.514 1.00 84.69 374 THR A C 1
ATOM 2909 O O . THR A 1 374 ? 1.139 -17.946 6.221 1.00 84.69 374 THR A O 1
ATOM 2912 N N . GLY A 1 375 ? 0.434 -15.817 5.977 1.00 86.25 375 GLY A N 1
ATOM 2913 C CA . GLY A 1 375 ? 0.644 -15.406 7.368 1.00 86.25 375 GLY A CA 1
ATOM 2914 C C . GLY A 1 375 ? -0.190 -16.252 8.327 1.00 86.25 375 GLY A C 1
ATOM 2915 O O . GLY A 1 375 ? 0.365 -16.974 9.160 1.00 86.25 375 GLY A O 1
ATOM 2916 N N . ALA A 1 376 ? -1.510 -16.291 8.125 1.00 91.06 376 ALA A N 1
ATOM 2917 C CA . ALA A 1 376 ? -2.410 -17.128 8.922 1.00 91.06 376 ALA A CA 1
ATOM 2918 C C . ALA A 1 376 ? -2.004 -18.616 8.917 1.00 91.06 376 ALA A C 1
ATOM 2920 O O . ALA A 1 376 ? -2.071 -19.283 9.954 1.00 91.06 376 ALA A O 1
ATOM 2921 N N . VAL A 1 377 ? -1.541 -19.157 7.778 1.00 91.44 377 VAL A N 1
ATOM 2922 C CA . VAL A 1 377 ? -1.036 -20.544 7.702 1.00 91.44 377 VAL A CA 1
ATOM 2923 C C . VAL A 1 377 ? 0.168 -20.751 8.626 1.00 91.44 377 VAL A C 1
ATOM 2925 O O . VAL A 1 377 ? 0.229 -21.751 9.352 1.00 91.44 377 VAL A O 1
ATOM 2928 N N . GLU A 1 378 ? 1.130 -19.829 8.614 1.00 90.12 378 GLU A N 1
ATOM 2929 C CA . GLU A 1 378 ? 2.326 -19.910 9.450 1.00 90.12 378 GLU A CA 1
ATOM 2930 C C . GLU A 1 378 ? 2.002 -19.799 10.942 1.00 90.12 378 GLU A C 1
ATOM 2932 O O . GLU A 1 378 ? 2.499 -20.611 11.733 1.00 90.12 378 GLU A O 1
ATOM 2937 N N . HIS A 1 379 ? 1.140 -18.857 11.328 1.00 93.69 379 HIS A N 1
ATOM 2938 C CA . HIS A 1 379 ? 0.694 -18.703 12.713 1.00 93.69 379 HIS A CA 1
ATOM 2939 C C . HIS A 1 379 ? -0.049 -19.949 13.212 1.0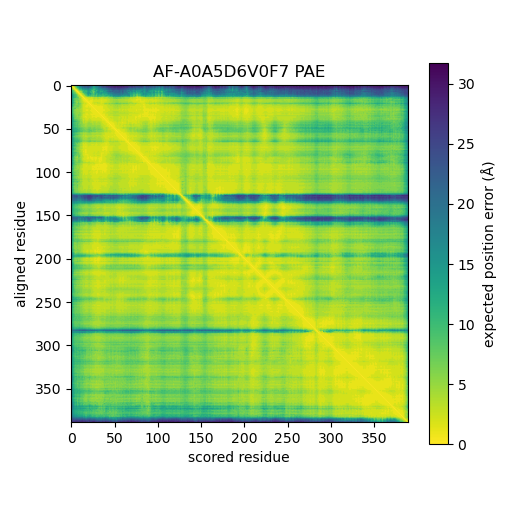0 93.69 379 HIS A C 1
ATOM 2941 O O . HIS A 1 379 ? 0.288 -20.499 14.264 1.00 93.69 379 HIS A O 1
ATOM 2947 N N . LEU A 1 380 ? -0.974 -20.499 12.417 1.00 93.81 380 LEU A N 1
ATOM 2948 C CA . LEU A 1 380 ? -1.663 -21.750 12.752 1.00 93.81 380 LEU A CA 1
ATOM 2949 C C . LEU A 1 380 ? -0.698 -22.925 12.924 1.00 93.81 380 LEU A C 1
ATOM 2951 O O . LEU A 1 380 ? -0.871 -23.737 13.837 1.00 93.81 380 LEU A O 1
ATOM 2955 N N . LYS A 1 381 ? 0.321 -23.034 12.064 1.00 92.31 381 LYS A N 1
ATOM 2956 C CA . LYS A 1 381 ? 1.345 -24.079 12.179 1.00 92.31 381 LYS A CA 1
ATOM 2957 C C . LYS A 1 381 ? 2.115 -23.947 13.495 1.00 92.31 381 LYS A C 1
ATOM 2959 O O . LYS A 1 381 ? 2.291 -24.952 14.183 1.00 92.31 381 LYS A O 1
ATOM 2964 N N . LYS A 1 382 ? 2.534 -22.732 13.866 1.00 91.06 382 LYS A N 1
ATOM 2965 C CA . LYS A 1 382 ? 3.241 -22.460 15.131 1.00 91.06 382 LYS A CA 1
ATOM 2966 C C . LYS A 1 382 ? 2.372 -22.806 16.346 1.00 91.06 382 LYS A C 1
ATOM 2968 O O . LYS A 1 382 ? 2.808 -23.574 17.204 1.00 91.06 382 LYS A O 1
ATOM 2973 N N . LEU A 1 383 ? 1.129 -22.326 16.379 1.00 91.38 383 LEU A N 1
ATOM 2974 C CA . LEU A 1 383 ? 0.207 -22.526 17.503 1.00 91.38 383 LEU A CA 1
ATOM 2975 C C . LEU A 1 383 ? -0.181 -23.997 17.709 1.00 91.38 383 LEU A C 1
ATOM 2977 O O . LEU A 1 383 ? -0.241 -24.468 18.843 1.00 91.38 383 LEU A O 1
ATOM 2981 N N . ARG A 1 384 ? -0.386 -24.758 16.627 1.00 86.31 384 ARG A N 1
ATOM 2982 C CA . ARG A 1 384 ? -0.714 -26.194 16.712 1.00 86.31 384 ARG A CA 1
ATOM 2983 C C . ARG A 1 384 ? 0.455 -27.047 17.195 1.00 86.31 384 ARG A C 1
ATOM 2985 O O . ARG A 1 384 ? 0.237 -28.022 17.905 1.00 86.31 384 ARG A O 1
ATOM 2992 N N . VAL A 1 385 ? 1.687 -26.684 16.833 1.00 80.31 385 VAL A N 1
ATOM 2993 C CA . VAL A 1 385 ? 2.895 -27.354 17.343 1.00 80.31 385 VAL A CA 1
ATOM 2994 C C . VAL A 1 385 ? 3.115 -27.029 18.823 1.00 80.31 385 VAL A C 1
ATOM 2996 O O . VAL A 1 385 ? 3.541 -27.901 19.576 1.00 80.31 385 VAL A O 1
ATOM 2999 N N . GLY A 1 386 ? 2.801 -25.801 19.249 1.00 67.31 386 GLY A N 1
ATOM 3000 C CA . GLY A 1 386 ? 2.867 -25.386 20.652 1.00 67.31 386 GLY A CA 1
ATOM 3001 C C . GLY A 1 386 ? 1.838 -26.076 21.552 1.00 67.31 386 GLY A C 1
ATOM 3002 O O . GLY A 1 386 ? 2.175 -26.429 22.672 1.00 67.31 386 GLY A O 1
ATOM 3003 N N . ALA A 1 387 ? 0.624 -26.330 21.053 1.00 60.88 387 ALA A N 1
ATOM 3004 C CA . ALA A 1 387 ? -0.448 -26.997 21.803 1.00 60.88 387 ALA A CA 1
ATOM 3005 C C . ALA A 1 387 ? -0.271 -28.524 21.963 1.00 60.88 387 ALA A C 1
ATOM 3007 O O . ALA A 1 387 ? -1.027 -29.154 22.698 1.00 60.88 387 ALA A O 1
ATOM 3008 N N . GLY A 1 388 ? 0.681 -29.128 21.240 1.00 54.84 388 GLY A N 1
ATOM 3009 C CA . GLY A 1 388 ? 0.994 -30.564 21.294 1.00 54.84 388 GLY A CA 1
ATOM 3010 C C . GLY A 1 388 ? 2.174 -30.932 22.203 1.00 54.84 388 GLY A C 1
ATOM 3011 O O . GLY A 1 388 ? 2.602 -32.086 22.184 1.00 54.84 388 GLY A O 1
ATOM 3012 N N . LYS A 1 389 ? 2.723 -29.965 22.945 1.00 43.66 389 LYS A N 1
ATOM 3013 C CA . LYS A 1 389 ? 3.711 -30.151 24.016 1.00 43.66 389 LYS A CA 1
ATOM 3014 C C . LYS A 1 389 ? 3.059 -29.834 25.350 1.00 43.66 389 LYS A C 1
ATOM 3016 O O . LYS A 1 389 ? 3.458 -30.487 26.337 1.00 43.66 389 LYS A O 1
#

Foldseek 3Di:
DPPPQCDDPPVCVVACQQFDPNAHFTLLLLQFQQSLWDQDPVDCPVVQVPDDPVCNLVVCLVVLQPDDPVSLVVVSNVTHRPDGRQPDHDHHLSSQLVSQVSVCVVVVDHSLVVCCVVPCVVLVFDDRQDDDPPPPPDDFAAEPVRDTWDQPCRSSSSRSANGDGDQVSVVSVQLVLLVCPDPVSVQQPDFPHDDQLEWTGGRQWTWHADQLGFIKTWDWHDDTRKIKIWMDTSVVSDIDIDIGRGDDPCVNLVNVVVVVCVVCVVPNDPPLVVQLVVLLVDPPRDQSLVSNVVSCVVRVSGGDYLVNLLSVLVVCVVVVVLVVSLSSLVVSCVSCVLALVSLQSNLVSCVSVVNLVSNLVSLVSSCVSPVPPVSSVVSNVVSVVVVVD

Mean predicted aligned error: 6.23 Å

Radius of gyration: 22.01 Å; Cα contacts (8 Å, |Δi|>4): 593; chains: 1; bounding box: 55×52×62 Å

pLDDT: mean 88.82, std 11.06, range [26.28, 98.25]

Solvent-accessible surface area (backbone atoms only — not comparable to full-atom values): 21189 Å² total; per-residue (Å²): 128,84,82,62,49,81,48,61,51,78,79,52,71,78,41,79,46,53,30,26,98,86,42,59,47,29,53,49,19,34,39,40,28,9,36,42,54,58,43,52,74,78,79,52,62,79,60,53,78,73,44,58,77,91,49,43,66,59,52,52,53,57,58,51,73,75,53,43,72,68,53,52,58,56,54,56,68,71,44,68,39,88,48,56,42,64,73,54,76,46,76,29,44,39,31,33,31,50,52,38,54,51,49,21,67,76,66,74,43,59,54,69,58,49,46,40,64,74,47,33,56,79,63,64,46,78,53,49,71,74,75,54,94,87,50,87,85,60,81,72,20,13,34,83,84,68,46,80,37,65,78,70,82,37,87,74,50,32,71,53,70,41,66,49,71,47,66,75,39,49,51,49,52,41,53,57,53,53,60,47,76,48,70,68,47,46,52,30,68,39,77,74,42,78,40,46,79,52,58,17,22,14,51,69,29,43,34,39,45,40,39,71,62,42,55,33,39,38,48,76,49,77,55,58,10,26,31,35,38,37,39,35,23,57,87,72,74,42,68,50,74,48,81,41,52,43,31,47,99,57,44,64,59,54,48,53,50,52,53,50,52,52,49,33,70,74,73,46,71,51,68,47,48,45,53,42,53,55,50,70,68,40,96,80,52,72,56,57,57,56,50,49,56,56,43,34,74,81,26,74,55,50,42,79,23,51,65,61,34,46,52,52,18,49,52,31,40,76,70,68,37,42,70,63,15,36,47,35,20,50,34,30,30,73,77,39,76,82,46,30,63,34,26,37,54,32,11,51,36,27,45,77,68,67,36,56,70,61,12,48,55,23,22,51,52,12,36,72,66,31,80,78,49,61,65,41,54,52,52,48,53,53,53,56,59,60,73,74,111